Protein AF-A0A3C1F7D6-F1 (afdb_monomer_lite)

pLDDT: mean 86.03, std 11.0, range [37.41, 97.75]

Foldseek 3Di:
DADFPVRVLVVLVVLCVQCVLLLVLLVVLVCLLVLNDDDPPVQVVDPLFDFDFDNLSNVLLVLQLVLPLPDDDADFDQLVVCCVVVVHDDSPDPVSVVVRVVVSVVVVLLVVLQVVVPDSPSSVQSSLCQRRQKKKKFKAQLVLQCVLLDDDPPVVSCVVPVSHRIHMDTARPSQKGWDADPVGTFKIKGKDKDFLLVCCNRRPVLSVVSVVQLVPDPDNVVSRRFIKIKIWMAGQRQGTWIWIAGDDDSPDDDDIRTSGGRDQSDDDPNDRDRDTSMDMDGDAAPPDPRSNRRHDHLCNVCVVVVLSVVLRVLVSCQVSVVVVLVVDDQWDKDDPDPPPFDFDPPDPVRDGDDDPPIDIDGDDRDDDDVVSVVVSVVSSVVSNVSSVSCCSSVQDDDPPDDRPPDD

Sequence (407 aa):
MSRTQKQLQEHAASMIARDKGQKSAMGAYQRMVRLQYSLPAPLSIFDWIRKVVTTVPYDEVRAVVRALSNLKGGISVHPLTVLKDIGGDDPDEKRAKTRANEWETTLEWCLRRIEKRGISIVEDMIQSAAVYDVVLAQVIHMPTQLKAAGSFGKEREVAFVRIGDWAVRLADPNQVYWTLSDYGLEEVLHVRMRTAGEVVRIWGDAASAASKKIAEAKSKAEAEKQPYVEFEYVSHEDGKSIWLQEGTSPEQISKPIVVLKPQPWLMFEGKQVPFLPWAIAQGGTRSDPDPEFQLRPILFPMYRAEQFATANIMGTIMVSQALAKMAEPGGVITSPDADSVTIDYTDPSQLMRLHPGEVYQQLVKQGLEPRFREAFDRLEAAMQRTSGVDVLASGRPLSGEQPFAGY

Radius of gyration: 30.13 Å; chains: 1; bounding box: 83×63×79 Å

Secondary structure (DSSP, 8-state):
-PPPHHHHHHHHHHHHHHTHHHHHHHHHHHHHHTT-----HHHHT-TT-------HHHHHHHHHHHHHTT--PPP---GGGGHHHHT-S-TTSHHHHHHHHHHHHHHHHHHHHHHTTS--HHHHHHHHHHHHSEEEEEEEEHHHHHHHH----HHHHHHHHTT-SEEEEEEPGGGEEEEE-SSSEEEEEEEEEEEHHHHHHHHGGGGHHHHHHHHHSS-HHHHHT-EEEEEEEEETTTEEEEEEEESSSTT-----EEEEEEE-S-EETTEE-SS-SEEEEE-S-SS-SSHHHH---TTHHHHHTTHHHHHHHHHHHHHHHHHHHHHS-SEEEE-SSTTS----SSSTT----PPTT-EEEE---PPPPHHHHHHHHHHHHHHHHHH-HHHHHH-PPPTTS------

Structure (mmCIF, N/CA/C/O backbone):
data_AF-A0A3C1F7D6-F1
#
_entry.id   AF-A0A3C1F7D6-F1
#
loop_
_atom_site.group_PDB
_atom_site.id
_atom_site.type_symbol
_atom_site.label_atom_id
_atom_site.label_alt_id
_atom_site.label_comp_id
_atom_site.label_asym_id
_atom_site.label_entity_id
_atom_site.label_seq_id
_atom_site.pdbx_PDB_ins_code
_atom_site.Cartn_x
_atom_site.Cartn_y
_atom_site.Cartn_z
_atom_site.occupancy
_atom_site.B_iso_or_equiv
_atom_site.auth_seq_id
_atom_site.auth_comp_id
_atom_site.auth_asym_id
_atom_site.auth_atom_id
_atom_site.pdbx_PDB_model_num
ATOM 1 N N . MET A 1 1 ? -28.906 -7.631 11.921 1.00 59.69 1 MET A N 1
ATOM 2 C CA . MET A 1 1 ? -28.439 -8.810 12.693 1.00 59.69 1 MET A CA 1
ATOM 3 C C . MET A 1 1 ? -26.972 -8.983 12.368 1.00 59.69 1 MET A C 1
ATOM 5 O O . MET A 1 1 ? -26.662 -8.913 11.190 1.00 59.69 1 MET A O 1
ATOM 9 N N . SER A 1 2 ? -26.095 -9.180 13.355 1.00 82.19 2 SER A N 1
ATOM 10 C CA . SER A 1 2 ? -24.673 -9.390 13.049 1.00 82.19 2 SER A CA 1
ATOM 11 C C . SER A 1 2 ? -24.459 -10.728 12.332 1.00 82.19 2 SER A C 1
ATOM 13 O O . SER A 1 2 ? -25.075 -11.738 12.692 1.00 82.19 2 SER A O 1
ATOM 15 N N . ARG A 1 3 ? -23.609 -10.719 11.302 1.00 90.00 3 ARG A N 1
ATOM 16 C CA . ARG A 1 3 ? -23.184 -11.889 10.534 1.00 90.00 3 ARG A CA 1
ATOM 17 C C . ARG A 1 3 ? -22.435 -12.870 11.433 1.00 90.00 3 ARG A C 1
ATOM 19 O O . ARG A 1 3 ? -21.595 -12.515 12.258 1.00 90.00 3 ARG A O 1
ATOM 26 N N . THR A 1 4 ? -22.703 -14.155 11.232 1.00 91.50 4 THR A N 1
ATOM 27 C CA . THR A 1 4 ? -21.903 -15.227 11.833 1.00 91.50 4 THR A CA 1
ATOM 28 C C . THR A 1 4 ? -20.490 -15.236 11.244 1.00 91.50 4 THR A C 1
ATOM 30 O O . THR A 1 4 ? -20.264 -14.784 10.123 1.00 91.50 4 THR A O 1
ATOM 33 N N . GLN A 1 5 ? -19.528 -15.834 11.954 1.00 88.88 5 GLN A N 1
ATOM 34 C CA . GLN A 1 5 ? -18.146 -15.945 11.468 1.00 88.88 5 GLN A CA 1
ATOM 35 C C . GLN A 1 5 ? -18.048 -16.599 10.080 1.00 88.88 5 GLN A C 1
ATOM 37 O O . GLN A 1 5 ? -17.218 -16.200 9.270 1.00 88.88 5 GLN A O 1
ATOM 42 N N . LYS A 1 6 ? -18.896 -17.599 9.806 1.00 90.81 6 LYS A N 1
ATOM 43 C CA . LYS A 1 6 ? -18.935 -18.280 8.509 1.00 90.81 6 LYS A CA 1
ATOM 44 C C . LYS A 1 6 ? -19.409 -17.333 7.402 1.00 90.81 6 LYS A C 1
ATOM 46 O O . LYS A 1 6 ? -18.756 -17.238 6.372 1.00 90.81 6 LYS A O 1
ATOM 51 N N . GLN A 1 7 ? -20.480 -16.580 7.654 1.00 93.50 7 GLN A N 1
ATOM 52 C CA . GLN A 1 7 ? -20.984 -15.572 6.714 1.00 93.50 7 GLN A CA 1
ATOM 53 C C . GLN A 1 7 ? -19.955 -14.464 6.458 1.00 93.50 7 GLN A C 1
ATOM 55 O O . GLN A 1 7 ? -19.812 -14.017 5.327 1.00 93.50 7 GLN A O 1
ATOM 60 N N . LEU A 1 8 ? -19.197 -14.047 7.479 1.00 93.25 8 LEU A N 1
ATOM 61 C CA . LEU A 1 8 ? -18.110 -13.079 7.305 1.00 93.25 8 LEU A CA 1
ATOM 62 C C . LEU A 1 8 ? -16.976 -13.614 6.429 1.00 93.25 8 LEU A C 1
ATOM 64 O O . LEU A 1 8 ? -16.413 -12.867 5.639 1.00 93.25 8 LEU A O 1
ATOM 68 N N . GLN A 1 9 ? -16.646 -14.900 6.543 1.00 92.00 9 GLN A N 1
ATOM 69 C CA . GLN A 1 9 ? -15.625 -15.532 5.704 1.00 92.00 9 GLN A CA 1
ATOM 70 C C . GLN A 1 9 ? -16.079 -15.654 4.247 1.00 92.00 9 GLN A C 1
ATOM 72 O O . GLN A 1 9 ? -15.301 -15.366 3.342 1.00 92.00 9 GLN A O 1
ATOM 77 N N . GLU A 1 10 ? -17.337 -16.033 4.021 1.00 93.56 10 GLU A N 1
ATOM 78 C CA . GLU A 1 10 ? -17.944 -16.066 2.684 1.00 93.56 10 GLU A CA 1
ATOM 79 C C . GLU A 1 10 ? -17.982 -14.661 2.063 1.00 93.56 10 GLU A C 1
ATOM 81 O O . GLU A 1 10 ? -17.600 -14.476 0.907 1.00 93.56 10 GLU A O 1
ATOM 86 N N . HIS A 1 11 ? -18.347 -13.650 2.857 1.00 95.12 11 HIS A N 1
ATOM 87 C CA . HIS A 1 11 ? -18.332 -12.252 2.430 1.00 95.12 11 HIS A CA 1
ATOM 88 C C . HIS A 1 11 ? -16.919 -11.767 2.096 1.00 95.12 11 HIS A C 1
ATOM 90 O O . HIS A 1 11 ? -16.703 -11.186 1.035 1.00 95.12 11 HIS A O 1
ATOM 96 N N . ALA A 1 12 ? -15.934 -12.073 2.941 1.00 94.56 12 ALA A N 1
ATOM 97 C CA . ALA A 1 12 ? -14.538 -11.728 2.698 1.00 94.56 12 ALA A CA 1
ATOM 98 C C . ALA A 1 12 ? -14.009 -12.342 1.391 1.00 94.56 12 ALA A C 1
ATOM 100 O O . ALA A 1 12 ? -13.346 -11.658 0.614 1.00 94.56 12 ALA A O 1
ATOM 101 N N . ALA A 1 13 ? -14.354 -13.601 1.103 1.00 93.81 13 ALA A N 1
ATOM 102 C CA . ALA A 1 13 ? -14.016 -14.237 -0.168 1.00 93.81 13 ALA A CA 1
ATOM 103 C C . ALA A 1 13 ? -14.659 -13.514 -1.366 1.00 93.81 13 ALA A C 1
ATOM 105 O O . ALA A 1 13 ? -14.015 -13.351 -2.403 1.00 93.81 13 ALA A O 1
ATOM 106 N N . SER A 1 14 ? -15.897 -13.027 -1.218 1.00 94.62 14 SER A N 1
ATOM 107 C CA . SER A 1 14 ? -16.570 -12.246 -2.264 1.00 94.62 14 SER A CA 1
ATOM 108 C C . SER A 1 14 ? -15.891 -10.895 -2.528 1.00 94.62 14 SER A C 1
ATOM 110 O O . SER A 1 14 ? -15.709 -10.531 -3.689 1.00 94.62 14 SER A O 1
ATOM 112 N N . MET A 1 15 ? -15.428 -10.198 -1.479 1.00 94.94 15 MET A N 1
ATOM 113 C CA . MET A 1 15 ? -14.667 -8.947 -1.613 1.00 94.94 15 MET A CA 1
ATOM 114 C C . MET A 1 15 ? -13.356 -9.177 -2.379 1.00 94.94 15 MET A C 1
ATOM 116 O O . MET A 1 15 ? -13.013 -8.407 -3.273 1.00 94.94 15 MET A O 1
ATOM 120 N N . ILE A 1 16 ? -12.654 -10.275 -2.077 1.00 94.50 16 ILE A N 1
ATOM 121 C CA . ILE A 1 16 ? -11.402 -10.645 -2.753 1.00 94.50 16 ILE A CA 1
ATOM 122 C C . ILE A 1 16 ? -11.642 -10.967 -4.229 1.00 94.50 16 ILE A C 1
ATOM 124 O O . ILE A 1 16 ? -10.901 -10.504 -5.097 1.00 94.50 16 ILE A O 1
ATOM 128 N N . ALA A 1 17 ? -12.691 -11.736 -4.527 1.00 93.56 17 ALA A N 1
ATOM 129 C CA . ALA A 1 17 ? -13.038 -12.094 -5.896 1.00 93.56 17 ALA A CA 1
ATOM 130 C C . ALA A 1 17 ? -13.414 -10.865 -6.740 1.00 93.56 17 ALA A C 1
ATOM 132 O O . ALA A 1 17 ? -12.974 -10.762 -7.886 1.00 93.56 17 ALA A O 1
ATOM 133 N N . ARG A 1 18 ? -14.181 -9.928 -6.165 1.00 92.56 18 ARG A N 1
ATOM 134 C CA . ARG A 1 18 ? -14.611 -8.682 -6.817 1.00 92.56 18 ARG A CA 1
ATOM 135 C C . ARG A 1 18 ? -13.423 -7.818 -7.249 1.00 92.56 18 ARG A C 1
ATOM 137 O O . ARG A 1 18 ? -13.395 -7.349 -8.382 1.00 92.56 18 ARG A O 1
ATOM 144 N N . ASP A 1 19 ? -12.423 -7.654 -6.384 1.00 92.75 19 ASP A N 1
ATOM 145 C CA . ASP A 1 19 ? -11.336 -6.688 -6.613 1.00 92.75 19 ASP A CA 1
ATOM 146 C C . ASP A 1 19 ? -10.113 -7.299 -7.321 1.00 92.75 19 ASP A C 1
ATOM 148 O O . ASP A 1 19 ? -9.085 -6.641 -7.480 1.00 92.75 19 ASP A O 1
ATOM 152 N N . LYS A 1 20 ? -10.195 -8.554 -7.783 1.00 91.88 20 LYS A N 1
ATOM 153 C CA . LYS A 1 20 ? -9.059 -9.293 -8.362 1.00 91.88 20 LYS A CA 1
ATOM 154 C C . LYS A 1 20 ? -8.345 -8.540 -9.494 1.00 91.88 20 LYS A C 1
ATOM 156 O O . LYS A 1 20 ? -7.114 -8.510 -9.525 1.00 91.88 20 LYS A O 1
ATOM 161 N N . GLY A 1 21 ? -9.096 -7.930 -10.415 1.00 91.31 21 GLY A N 1
ATOM 162 C CA . GLY A 1 21 ? -8.528 -7.151 -11.526 1.00 91.31 21 GLY A CA 1
ATOM 163 C C . GLY A 1 21 ? -7.764 -5.920 -11.036 1.00 91.31 21 GLY A C 1
ATOM 164 O O . GLY A 1 21 ? -6.607 -5.707 -11.399 1.00 91.31 21 GLY A O 1
ATOM 165 N N . GLN A 1 22 ? -8.370 -5.178 -10.108 1.00 92.19 22 GLN A N 1
ATOM 166 C CA . GLN A 1 22 ? -7.760 -4.011 -9.476 1.00 92.19 22 GLN A CA 1
ATOM 167 C C . GLN A 1 22 ? -6.476 -4.385 -8.713 1.00 92.19 22 GLN A C 1
ATOM 169 O O . GLN A 1 22 ? -5.452 -3.721 -8.875 1.00 92.19 22 GLN A O 1
ATOM 174 N N . LYS A 1 23 ? -6.477 -5.485 -7.941 1.00 93.69 23 LYS A N 1
ATOM 175 C CA . LYS A 1 23 ? -5.276 -5.981 -7.236 1.00 93.69 23 LYS A CA 1
ATOM 176 C C . LYS A 1 23 ? -4.171 -6.423 -8.189 1.00 93.69 23 LYS A C 1
ATOM 178 O O . LYS A 1 23 ? -2.996 -6.166 -7.934 1.00 93.69 23 LYS A O 1
ATOM 183 N N . SER A 1 24 ? -4.527 -7.027 -9.322 1.00 92.88 24 SER A N 1
ATOM 184 C CA . SER A 1 24 ? -3.557 -7.372 -10.365 1.00 92.88 24 SER A CA 1
ATOM 185 C C . SER A 1 24 ? -2.840 -6.128 -10.909 1.00 92.88 24 SER A C 1
ATOM 187 O O . SER A 1 24 ? -1.606 -6.113 -10.982 1.00 92.88 24 SER A O 1
ATOM 189 N N . ALA A 1 25 ? -3.593 -5.064 -11.214 1.00 93.19 25 ALA A N 1
ATOM 190 C CA . ALA A 1 25 ? -3.037 -3.789 -11.669 1.00 93.19 25 ALA A CA 1
ATOM 191 C C . ALA A 1 25 ? -2.160 -3.124 -10.590 1.00 93.19 25 ALA A C 1
ATOM 193 O O . ALA A 1 25 ? -1.017 -2.761 -10.866 1.00 93.19 25 ALA A O 1
ATOM 194 N N . MET A 1 26 ? -2.624 -3.065 -9.335 1.00 95.19 26 MET A N 1
ATOM 195 C CA . MET A 1 26 ? -1.828 -2.560 -8.202 1.00 95.19 26 MET A CA 1
ATOM 196 C C . MET A 1 26 ? -0.510 -3.323 -8.030 1.00 95.19 26 MET A C 1
ATOM 198 O O . MET A 1 26 ? 0.547 -2.719 -7.833 1.00 95.19 26 MET A O 1
ATOM 202 N N . GLY A 1 27 ? -0.547 -4.651 -8.155 1.00 95.06 27 GLY A N 1
ATOM 203 C CA . GLY A 1 27 ? 0.649 -5.485 -8.137 1.00 95.06 27 GLY A CA 1
ATOM 204 C C . GLY A 1 27 ? 1.607 -5.178 -9.292 1.00 95.06 27 GLY A C 1
ATOM 205 O O . GLY A 1 27 ? 2.823 -5.258 -9.114 1.00 95.06 27 GLY A O 1
ATOM 206 N N . ALA A 1 28 ? 1.098 -4.801 -10.468 1.00 94.69 28 ALA A N 1
ATOM 207 C CA . ALA A 1 28 ? 1.930 -4.355 -11.583 1.00 94.69 28 ALA A CA 1
ATOM 208 C C . ALA A 1 28 ? 2.608 -3.009 -11.289 1.00 94.69 28 ALA A C 1
ATOM 210 O O . ALA A 1 28 ? 3.821 -2.906 -11.478 1.00 94.69 28 ALA A O 1
ATOM 211 N N . TYR A 1 29 ? 1.880 -2.029 -10.744 1.00 95.56 29 TYR A N 1
ATOM 212 C CA . TYR A 1 29 ? 2.453 -0.742 -10.327 1.00 95.56 29 TYR A CA 1
ATOM 213 C C . TYR A 1 29 ? 3.565 -0.931 -9.290 1.00 95.56 29 TYR A C 1
ATOM 215 O O . TYR A 1 29 ? 4.661 -0.395 -9.450 1.00 95.56 29 TYR A O 1
ATOM 223 N N . GLN A 1 30 ? 3.342 -1.784 -8.281 1.00 95.88 30 GLN A N 1
ATOM 224 C CA . GLN A 1 30 ? 4.371 -2.137 -7.294 1.00 95.88 30 GLN A CA 1
ATOM 225 C C . GLN A 1 30 ? 5.639 -2.688 -7.940 1.00 95.88 30 GLN A C 1
ATOM 227 O O . GLN A 1 30 ? 6.744 -2.303 -7.554 1.00 95.88 30 GLN A O 1
ATOM 232 N N . ARG A 1 31 ? 5.496 -3.599 -8.910 1.00 95.81 31 ARG A N 1
ATOM 233 C CA . ARG A 1 31 ? 6.646 -4.182 -9.607 1.00 95.81 31 ARG A CA 1
ATOM 234 C C . ARG A 1 31 ? 7.433 -3.125 -10.376 1.00 95.81 31 ARG A C 1
ATOM 236 O O . ARG A 1 31 ? 8.658 -3.140 -10.306 1.00 95.81 31 ARG A O 1
ATOM 243 N N . MET A 1 32 ? 6.749 -2.198 -11.050 1.00 95.75 32 MET A N 1
ATOM 244 C CA . MET A 1 32 ? 7.392 -1.096 -11.776 1.00 95.75 32 MET A CA 1
ATOM 245 C C . MET A 1 32 ? 8.214 -0.207 -10.839 1.00 95.75 32 MET A C 1
ATOM 247 O O . MET A 1 32 ? 9.395 0.012 -11.086 1.00 95.75 32 MET A O 1
ATOM 251 N N . VAL A 1 33 ? 7.628 0.228 -9.720 1.00 95.69 33 VAL A N 1
ATOM 252 C CA . VAL A 1 33 ? 8.309 1.092 -8.738 1.00 95.69 33 VAL A CA 1
ATOM 253 C C . VAL A 1 33 ? 9.463 0.370 -8.048 1.00 95.69 33 VAL A C 1
ATOM 255 O O . VAL A 1 33 ? 10.492 0.968 -7.765 1.00 95.69 33 VAL A O 1
ATOM 258 N N . ARG A 1 34 ? 9.338 -0.934 -7.794 1.00 96.44 34 ARG A N 1
ATOM 259 C CA . ARG A 1 34 ? 10.411 -1.735 -7.183 1.00 96.44 34 ARG A CA 1
ATOM 260 C C . ARG A 1 34 ? 11.476 -2.194 -8.183 1.00 96.44 34 ARG A C 1
ATOM 262 O O . ARG A 1 34 ? 12.344 -2.976 -7.801 1.00 96.44 34 ARG A O 1
ATOM 269 N N . LEU A 1 35 ? 11.397 -1.764 -9.447 1.00 95.75 35 LEU A N 1
ATOM 270 C CA . LEU A 1 35 ? 12.294 -2.187 -10.530 1.00 95.75 35 LEU A CA 1
ATOM 271 C C . LEU A 1 35 ? 12.331 -3.721 -10.700 1.00 95.75 35 LEU A C 1
ATOM 273 O O . LEU A 1 35 ? 13.329 -4.324 -11.104 1.00 95.75 35 LEU A O 1
ATOM 277 N N . GLN A 1 36 ? 11.214 -4.377 -10.382 1.00 95.00 36 GLN A N 1
ATOM 278 C CA . GLN A 1 36 ? 11.052 -5.821 -10.454 1.00 95.00 36 GLN A CA 1
ATOM 279 C C . GLN A 1 36 ? 10.551 -6.208 -11.839 1.00 95.00 36 GLN A C 1
ATOM 281 O O . GLN A 1 36 ? 9.354 -6.280 -12.108 1.00 95.00 36 GLN A O 1
ATOM 286 N N . TYR A 1 37 ? 11.499 -6.485 -12.723 1.00 93.31 37 TYR A N 1
ATOM 287 C CA . TYR A 1 37 ? 11.231 -7.003 -14.056 1.00 93.31 37 TYR A CA 1
ATOM 288 C C . TYR A 1 37 ? 11.816 -8.408 -14.214 1.00 93.31 37 TYR A C 1
ATOM 290 O O . TYR A 1 37 ? 12.870 -8.698 -13.654 1.00 93.31 37 TYR A O 1
ATOM 298 N N . SER A 1 38 ? 11.181 -9.281 -14.985 1.00 91.94 38 SER A N 1
ATOM 299 C CA . SER A 1 38 ? 11.739 -10.577 -15.385 1.00 91.94 38 SER A CA 1
ATOM 300 C C . SER A 1 38 ? 11.815 -10.630 -16.901 1.00 91.94 38 SER A C 1
ATOM 302 O O . SER A 1 38 ? 10.857 -10.248 -17.568 1.00 91.94 38 SER A O 1
ATOM 304 N N . LEU A 1 39 ? 12.941 -11.103 -17.442 1.00 90.06 39 LEU A N 1
ATOM 305 C CA . LEU A 1 39 ? 13.064 -11.267 -18.886 1.00 90.06 39 LEU A CA 1
ATOM 306 C C . LEU A 1 39 ? 12.034 -12.294 -19.375 1.00 90.06 39 LEU A C 1
ATOM 308 O O . LEU A 1 39 ? 11.844 -13.317 -18.713 1.00 90.06 39 LEU A O 1
ATOM 312 N N . PRO A 1 40 ? 11.377 -12.044 -20.517 1.00 91.00 40 PRO A N 1
ATOM 313 C CA . PRO A 1 40 ? 10.460 -13.006 -21.100 1.00 91.00 40 PRO A CA 1
ATOM 314 C C . PRO A 1 40 ? 11.234 -14.250 -21.548 1.00 91.00 40 PRO A C 1
ATOM 316 O O . PRO A 1 40 ? 12.387 -14.150 -21.979 1.00 91.00 40 PRO A O 1
ATOM 319 N N . ALA A 1 41 ? 10.578 -15.412 -21.479 1.00 88.62 41 ALA A N 1
ATOM 320 C CA . ALA A 1 41 ? 11.198 -16.716 -21.724 1.00 88.62 41 ALA A CA 1
ATOM 321 C C . ALA A 1 41 ? 12.045 -16.797 -23.015 1.00 88.62 41 ALA A C 1
ATOM 323 O O . ALA A 1 41 ? 13.147 -17.337 -22.947 1.00 88.62 41 ALA A O 1
ATOM 324 N N . PRO A 1 42 ? 11.631 -16.219 -24.164 1.00 88.75 42 PRO A N 1
ATOM 325 C CA . PRO A 1 42 ? 12.446 -16.255 -25.379 1.00 88.75 42 PRO A CA 1
ATOM 326 C C . PRO A 1 42 ? 13.816 -15.577 -25.242 1.00 88.75 42 PRO A C 1
ATOM 328 O O . PRO A 1 42 ? 14.759 -15.989 -25.902 1.00 88.75 42 PRO A O 1
ATOM 331 N N . LEU A 1 43 ? 13.945 -14.550 -24.394 1.00 84.44 43 LEU A N 1
ATOM 332 C CA . LEU A 1 43 ? 15.206 -13.828 -24.186 1.00 84.44 43 LEU A CA 1
ATOM 333 C C . LEU A 1 43 ? 16.030 -14.409 -23.034 1.00 84.44 43 LEU A C 1
ATOM 335 O O . LEU A 1 43 ? 17.249 -14.295 -23.036 1.00 84.44 43 LEU A O 1
ATOM 339 N N . SER A 1 44 ? 15.399 -15.045 -22.048 1.00 87.12 44 SER A N 1
ATOM 340 C CA . SER A 1 44 ? 16.121 -15.593 -20.894 1.00 87.12 44 SER A CA 1
ATOM 341 C C . SER A 1 44 ? 16.937 -16.851 -21.207 1.00 87.12 44 SER A C 1
ATOM 343 O O . SER A 1 44 ? 17.730 -17.263 -20.372 1.00 87.12 44 SER A O 1
ATOM 345 N N . ILE A 1 45 ? 16.724 -17.480 -22.369 1.00 87.94 45 ILE A N 1
ATOM 346 C CA . ILE A 1 45 ? 17.425 -18.709 -22.786 1.00 87.94 45 ILE A CA 1
ATOM 347 C C . ILE A 1 45 ? 18.877 -18.423 -23.199 1.00 87.94 45 ILE A C 1
ATOM 349 O O . ILE A 1 45 ? 19.716 -19.318 -23.183 1.00 87.94 45 ILE A O 1
ATOM 353 N N . PHE A 1 46 ? 19.185 -17.188 -23.590 1.00 84.25 46 PHE A N 1
ATOM 354 C CA . PHE A 1 46 ? 20.495 -16.838 -24.121 1.00 84.25 46 PHE A CA 1
ATOM 355 C C . PHE A 1 46 ? 21.420 -16.306 -23.019 1.00 84.25 46 PHE A C 1
ATOM 357 O O . PHE A 1 46 ? 21.197 -15.220 -22.486 1.00 84.25 46 PHE A O 1
ATOM 364 N N . ASP A 1 47 ? 22.515 -17.018 -22.743 1.00 84.19 47 ASP A N 1
ATOM 365 C CA . ASP A 1 47 ? 23.474 -16.674 -21.674 1.00 84.19 47 ASP A CA 1
ATOM 366 C C . ASP A 1 47 ? 24.165 -15.310 -21.854 1.00 84.19 47 ASP A C 1
ATOM 368 O O . ASP A 1 47 ? 24.606 -14.671 -20.890 1.00 84.19 47 ASP A O 1
ATOM 372 N N . TRP A 1 48 ? 24.277 -14.850 -23.102 1.00 81.69 48 TRP A N 1
ATOM 373 C CA . TRP A 1 48 ? 24.908 -13.576 -23.445 1.00 81.69 48 TRP A CA 1
ATOM 374 C C . TRP A 1 48 ? 23.967 -12.375 -23.285 1.00 81.69 48 TRP A C 1
ATOM 376 O O . TRP A 1 48 ? 24.434 -11.233 -23.307 1.00 81.69 48 TRP A O 1
ATOM 386 N N . ILE A 1 49 ? 22.663 -12.601 -23.091 1.00 88.00 49 ILE A N 1
ATOM 387 C CA . ILE A 1 49 ? 21.696 -11.519 -22.916 1.00 88.00 49 ILE A CA 1
ATOM 388 C C . ILE A 1 49 ? 21.843 -10.904 -21.523 1.00 88.00 49 ILE A C 1
ATOM 390 O O . ILE A 1 49 ? 21.838 -11.578 -20.491 1.00 88.00 49 ILE A O 1
ATOM 394 N N . ARG A 1 50 ? 21.971 -9.576 -21.488 1.00 88.69 50 ARG A N 1
ATOM 395 C CA . ARG A 1 50 ? 22.081 -8.780 -20.266 1.00 88.69 50 ARG A CA 1
ATOM 396 C C . ARG A 1 50 ? 20.795 -8.009 -20.028 1.00 88.69 50 ARG A C 1
ATOM 398 O O . ARG A 1 50 ? 20.433 -7.119 -20.791 1.00 88.69 50 ARG A O 1
ATOM 405 N N . LYS A 1 51 ? 20.119 -8.354 -18.933 1.00 93.06 51 LYS A N 1
ATOM 406 C CA . LYS A 1 51 ? 18.895 -7.696 -18.479 1.00 93.06 51 LYS A CA 1
ATOM 407 C C . LYS A 1 51 ? 19.154 -6.226 -18.154 1.00 93.06 51 LYS A C 1
ATOM 409 O O . LYS A 1 51 ? 20.004 -5.919 -17.321 1.00 93.06 51 LYS A O 1
ATOM 414 N N . VAL A 1 52 ? 18.336 -5.354 -18.728 1.00 92.81 52 VAL A N 1
ATOM 415 C CA . VAL A 1 52 ? 18.246 -3.932 -18.384 1.00 92.81 52 VAL A CA 1
ATOM 416 C C . VAL A 1 52 ? 16.855 -3.650 -17.826 1.00 92.81 52 VAL A C 1
ATOM 418 O O . VAL A 1 52 ? 15.868 -4.236 -18.275 1.00 92.81 52 VAL A O 1
ATOM 421 N N . VAL A 1 53 ? 16.784 -2.780 -16.821 1.00 95.12 53 VAL A N 1
ATOM 422 C CA . VAL A 1 53 ? 15.524 -2.311 -16.237 1.00 95.12 53 VAL A CA 1
ATOM 423 C C . VAL A 1 53 ? 15.537 -0.787 -16.256 1.00 95.12 53 VAL A C 1
ATOM 425 O O . VAL A 1 53 ? 16.443 -0.192 -15.676 1.00 95.12 53 VAL A O 1
ATOM 428 N N . THR A 1 54 ? 14.568 -0.169 -16.929 1.00 94.56 54 THR A N 1
ATOM 429 C CA . THR A 1 54 ? 14.391 1.289 -16.910 1.00 94.56 54 THR A CA 1
ATOM 430 C C . THR A 1 54 ? 13.957 1.746 -15.518 1.00 94.56 54 THR A C 1
ATOM 432 O O . THR A 1 54 ? 13.179 1.064 -14.844 1.00 94.56 54 THR A O 1
ATOM 435 N N . THR A 1 55 ? 14.461 2.898 -15.077 1.00 95.19 55 THR A N 1
ATOM 436 C CA . THR A 1 55 ? 14.144 3.472 -13.761 1.00 95.19 55 THR A CA 1
ATOM 437 C C . THR A 1 55 ? 12.994 4.468 -13.801 1.00 95.19 55 THR A C 1
ATOM 439 O O . THR A 1 55 ? 12.527 4.867 -12.737 1.00 95.19 55 THR A O 1
ATOM 442 N N . VAL A 1 56 ? 12.481 4.807 -14.993 1.00 93.75 56 VAL A N 1
ATOM 443 C CA . VAL A 1 56 ? 11.479 5.868 -15.179 1.00 93.75 56 VAL A CA 1
ATOM 444 C C . VAL A 1 56 ? 10.307 5.750 -14.190 1.00 93.75 56 VAL A C 1
ATOM 446 O O . VAL A 1 56 ? 10.114 6.689 -13.429 1.00 93.75 56 VAL A O 1
ATOM 449 N N . PRO A 1 57 ? 9.584 4.617 -14.046 1.00 94.44 57 PRO A N 1
ATOM 450 C CA . PRO A 1 57 ? 8.458 4.547 -13.104 1.00 94.44 57 PRO A CA 1
ATOM 451 C C . PRO A 1 57 ? 8.827 4.831 -11.640 1.00 94.44 57 PRO A C 1
ATOM 453 O O . PRO A 1 57 ? 8.026 5.390 -10.893 1.00 94.44 57 PRO A O 1
ATOM 456 N N . TYR A 1 58 ? 10.028 4.429 -11.217 1.00 94.88 58 TYR A N 1
ATOM 457 C CA . TYR A 1 58 ? 10.528 4.702 -9.871 1.00 94.88 58 TYR A CA 1
ATOM 458 C C . TYR A 1 58 ? 10.850 6.187 -9.693 1.00 94.88 58 TYR A C 1
ATOM 460 O O . TYR A 1 58 ? 10.461 6.782 -8.687 1.00 94.88 58 TYR A O 1
ATOM 468 N N . ASP A 1 59 ? 11.527 6.787 -10.673 1.00 93.25 59 ASP A N 1
ATOM 469 C CA . ASP A 1 59 ? 11.930 8.191 -10.627 1.00 93.25 59 ASP A CA 1
ATOM 470 C C . ASP A 1 59 ? 10.715 9.129 -10.635 1.00 93.25 59 ASP A C 1
ATOM 472 O O . ASP A 1 59 ? 10.686 10.088 -9.865 1.00 93.25 59 ASP A O 1
ATOM 476 N N . GLU A 1 60 ? 9.675 8.799 -11.403 1.00 92.00 60 GLU A N 1
ATOM 477 C CA . GLU A 1 60 ? 8.403 9.531 -11.456 1.00 92.00 60 GLU A CA 1
ATOM 478 C C . GLU A 1 60 ? 7.701 9.548 -10.090 1.00 92.00 60 GLU A C 1
ATOM 480 O O . GLU A 1 60 ? 7.388 10.610 -9.549 1.00 92.00 60 GLU A O 1
ATOM 485 N N . VAL A 1 61 ? 7.521 8.379 -9.465 1.00 93.81 61 VAL A N 1
ATOM 486 C CA . VAL A 1 61 ? 6.912 8.287 -8.126 1.00 93.81 61 VAL A CA 1
ATOM 487 C C . VAL A 1 61 ? 7.764 9.019 -7.089 1.00 93.81 61 VAL A C 1
ATOM 489 O O . VAL A 1 61 ? 7.238 9.760 -6.257 1.00 93.81 61 VAL A O 1
ATOM 492 N N . ARG A 1 62 ? 9.090 8.866 -7.148 1.00 92.69 62 ARG A N 1
ATOM 493 C CA . ARG A 1 62 ? 10.011 9.543 -6.230 1.00 92.69 62 ARG A CA 1
ATOM 494 C C . ARG A 1 62 ? 9.972 11.064 -6.390 1.00 92.69 62 ARG A C 1
ATOM 496 O O . ARG A 1 62 ? 10.065 11.778 -5.392 1.00 92.69 62 ARG A O 1
ATOM 503 N N . ALA A 1 63 ? 9.850 11.567 -7.615 1.00 90.69 63 ALA A N 1
ATOM 504 C CA . ALA A 1 63 ? 9.753 12.993 -7.891 1.00 90.69 63 ALA A CA 1
ATOM 505 C C . ALA A 1 63 ? 8.458 13.592 -7.320 1.00 90.69 63 ALA A C 1
ATOM 507 O O . ALA A 1 63 ? 8.518 14.647 -6.688 1.00 90.69 63 ALA A O 1
ATOM 508 N N . VAL A 1 64 ? 7.328 12.884 -7.425 1.00 91.00 64 VAL A N 1
ATOM 509 C CA . VAL A 1 64 ? 6.049 13.280 -6.800 1.00 91.00 64 VAL A CA 1
ATOM 510 C C . VAL A 1 64 ? 6.175 13.345 -5.283 1.00 91.00 64 VAL A C 1
ATOM 512 O O . VAL A 1 64 ? 5.816 14.352 -4.674 1.00 91.00 64 VAL A O 1
ATOM 515 N N . VAL A 1 65 ? 6.734 12.295 -4.674 1.00 91.50 65 VAL A N 1
ATOM 516 C CA . VAL A 1 65 ? 6.960 12.248 -3.226 1.00 91.50 65 VAL A CA 1
ATOM 517 C C . VAL A 1 65 ? 7.825 13.426 -2.789 1.00 91.50 65 VAL A C 1
ATOM 519 O O . VAL A 1 65 ? 7.436 14.161 -1.890 1.00 91.50 65 VAL A O 1
ATOM 522 N N . ARG A 1 66 ? 8.943 13.686 -3.474 1.00 89.12 66 ARG A N 1
ATOM 523 C CA . ARG A 1 66 ? 9.839 14.804 -3.145 1.00 89.12 66 ARG A CA 1
ATOM 524 C C . ARG A 1 66 ? 9.178 16.176 -3.304 1.00 89.12 66 ARG A C 1
ATOM 526 O O . ARG A 1 66 ? 9.480 17.077 -2.523 1.00 89.12 66 ARG A O 1
ATOM 533 N N . ALA A 1 67 ? 8.338 16.354 -4.323 1.00 88.56 67 ALA A N 1
ATOM 534 C CA . ALA A 1 67 ? 7.643 17.613 -4.571 1.00 88.56 67 ALA A CA 1
ATOM 535 C C . ALA A 1 67 ? 6.587 17.905 -3.495 1.00 88.56 67 ALA A C 1
ATOM 537 O O . ALA A 1 67 ? 6.462 19.045 -3.053 1.00 88.56 67 ALA A O 1
ATOM 538 N N . LEU A 1 68 ? 5.860 16.879 -3.044 1.00 88.56 68 LEU A N 1
ATOM 539 C CA . LEU A 1 68 ? 4.681 17.056 -2.195 1.00 88.56 68 LEU A CA 1
ATOM 540 C C . LEU A 1 68 ? 4.925 16.745 -0.709 1.00 88.56 68 LEU A C 1
ATOM 542 O O . LEU A 1 68 ? 4.141 17.188 0.125 1.00 88.56 68 LEU A O 1
ATOM 546 N N . 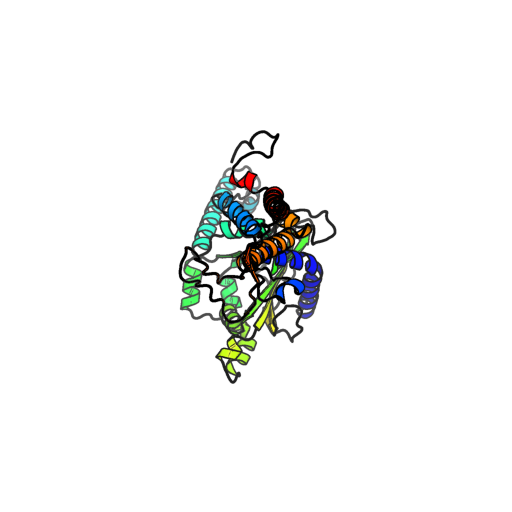SER A 1 69 ? 6.000 16.039 -0.335 1.00 85.12 69 SER A N 1
ATOM 547 C CA . SER A 1 69 ? 6.228 15.588 1.054 1.00 85.12 69 SER A CA 1
ATOM 548 C C . SER A 1 69 ? 6.392 16.721 2.062 1.00 85.12 69 SER A C 1
ATOM 550 O O . SER A 1 69 ? 6.206 16.516 3.258 1.00 85.12 69 SER A O 1
ATOM 552 N N . ASN A 1 70 ? 6.756 17.914 1.592 1.00 82.62 70 ASN A N 1
ATOM 553 C CA . ASN A 1 70 ? 6.922 19.094 2.438 1.00 82.62 70 ASN A CA 1
ATOM 554 C C . ASN A 1 70 ? 5.611 19.860 2.664 1.00 82.62 70 ASN A C 1
ATOM 556 O O . ASN A 1 70 ? 5.589 20.796 3.468 1.00 82.62 70 ASN A O 1
ATOM 560 N N . LEU A 1 71 ? 4.531 19.495 1.965 1.00 81.19 71 LEU A N 1
ATOM 561 C CA . LEU A 1 71 ? 3.234 20.129 2.145 1.00 81.19 71 LEU A CA 1
ATOM 562 C C . LEU A 1 71 ? 2.659 19.730 3.502 1.00 81.19 71 LEU A C 1
ATOM 564 O O . LEU A 1 71 ? 2.469 18.554 3.811 1.00 81.19 71 LEU A O 1
ATOM 568 N N . LYS A 1 72 ? 2.368 20.737 4.324 1.00 73.69 72 LYS A N 1
ATOM 569 C CA . LYS A 1 72 ? 1.675 20.536 5.593 1.00 73.69 72 LYS A CA 1
ATOM 570 C C . LYS A 1 72 ? 0.177 20.574 5.341 1.00 73.69 72 LYS A C 1
ATOM 572 O O . LYS A 1 72 ? -0.358 21.614 4.969 1.00 73.69 72 LYS A O 1
ATOM 577 N N . GLY A 1 73 ? -0.489 19.447 5.562 1.00 76.50 73 GLY A N 1
ATOM 578 C CA . GLY A 1 73 ? -1.946 19.409 5.604 1.00 76.50 73 GLY A CA 1
ATOM 579 C C . GLY A 1 73 ? -2.474 20.214 6.793 1.00 76.50 73 GLY A C 1
ATOM 580 O O . GLY A 1 73 ? -1.914 20.149 7.888 1.00 76.50 73 GLY A O 1
ATOM 581 N N . GLY A 1 74 ? -3.549 20.968 6.578 1.00 84.38 74 GLY A N 1
ATOM 582 C CA . GLY A 1 74 ? -4.321 21.573 7.660 1.00 84.38 74 GLY A CA 1
ATOM 583 C C . GLY A 1 74 ? -5.347 20.582 8.203 1.00 84.38 74 GLY A C 1
ATOM 584 O O . GLY A 1 74 ? -5.991 19.871 7.433 1.00 84.38 74 GLY A O 1
ATOM 585 N N . ILE A 1 75 ? -5.516 20.542 9.523 1.00 89.38 75 ILE A N 1
ATOM 586 C CA . ILE A 1 75 ? -6.676 19.901 10.148 1.00 89.38 75 ILE A CA 1
ATOM 587 C C . ILE A 1 75 ? -7.720 20.990 10.332 1.00 89.38 75 ILE A C 1
ATOM 589 O O . ILE A 1 75 ? -7.408 22.026 10.912 1.00 89.38 75 ILE A O 1
ATOM 593 N N . SER A 1 76 ? -8.940 20.749 9.859 1.00 92.00 76 SER A N 1
ATOM 594 C CA . SER A 1 76 ? -10.071 21.624 10.144 1.00 92.00 76 SER A CA 1
ATOM 595 C C . SER A 1 76 ? -11.227 20.825 10.728 1.00 92.00 76 SER A C 1
ATOM 597 O O . SER A 1 76 ? -11.568 19.749 10.232 1.00 92.00 76 SER A O 1
ATOM 599 N N . VAL A 1 77 ? -11.815 21.348 11.797 1.00 91.44 77 VAL A N 1
ATOM 600 C CA . VAL A 1 77 ? -12.990 20.805 12.470 1.00 91.44 77 VAL A CA 1
ATOM 601 C C . VAL A 1 77 ? -14.134 21.783 12.257 1.00 91.44 77 VAL A C 1
ATOM 603 O O . VAL A 1 77 ? -14.077 22.942 12.659 1.00 91.44 77 VAL A O 1
ATOM 606 N N . HIS A 1 78 ? -15.208 21.316 11.628 1.00 91.62 78 HIS A N 1
ATOM 607 C CA . HIS A 1 78 ? -16.367 22.166 11.391 1.00 91.62 78 HIS A CA 1
ATOM 608 C C . HIS A 1 78 ? -17.068 22.501 12.727 1.00 91.62 78 HIS A C 1
ATOM 610 O O . HIS A 1 78 ? -17.427 21.571 13.447 1.00 91.62 78 HIS A O 1
ATOM 616 N N . PRO A 1 79 ? -17.370 23.773 13.059 1.00 89.88 79 PRO A N 1
ATOM 617 C CA . PRO A 1 79 ? -17.967 24.145 14.353 1.00 89.88 79 PRO A CA 1
ATOM 618 C C . PRO A 1 79 ? -19.276 23.416 14.711 1.00 89.88 79 PRO A C 1
ATOM 620 O O . PRO A 1 79 ? -19.556 23.169 15.881 1.00 89.88 79 PRO A O 1
ATOM 623 N N . LEU A 1 80 ? -20.055 22.991 13.711 1.00 90.44 80 LEU A N 1
ATOM 624 C CA . LEU A 1 80 ? -21.233 22.128 13.910 1.00 90.44 80 LEU A CA 1
ATOM 625 C C . LEU A 1 80 ? -20.932 20.851 14.719 1.00 90.44 80 LEU A C 1
ATOM 627 O O . LEU A 1 80 ? -21.797 20.383 15.455 1.00 90.44 80 LEU A O 1
ATOM 631 N N . THR A 1 81 ? -19.729 20.276 14.611 1.00 86.62 81 THR A N 1
ATOM 632 C CA . THR A 1 81 ? -19.399 19.005 15.279 1.00 86.62 81 THR A CA 1
ATOM 633 C C . THR A 1 81 ? -19.254 19.143 16.791 1.00 86.62 81 THR A C 1
ATOM 635 O O . THR A 1 81 ? -19.328 18.140 17.497 1.00 86.62 81 THR A O 1
ATOM 638 N N . VAL A 1 82 ? -19.049 20.364 17.295 1.00 88.50 82 VAL A N 1
ATOM 639 C CA . VAL A 1 82 ? -18.833 20.640 18.724 1.00 88.50 82 VAL A CA 1
ATOM 640 C C . VAL A 1 82 ? -20.059 21.239 19.415 1.00 88.50 82 VAL A C 1
ATOM 642 O O . VAL A 1 82 ? -20.050 21.390 20.633 1.00 88.50 82 VAL A O 1
ATOM 645 N N . LEU A 1 83 ? -21.139 21.526 18.680 1.00 88.19 83 LEU A N 1
ATOM 646 C CA . LEU A 1 83 ? -22.351 22.160 19.217 1.00 88.19 83 LEU A CA 1
ATOM 647 C C . LEU A 1 83 ? -22.963 21.405 20.397 1.00 88.19 83 LEU A C 1
ATOM 649 O O . LEU A 1 83 ? -23.272 21.993 21.432 1.00 88.19 83 LEU A O 1
ATOM 653 N N . LYS A 1 84 ? -23.056 20.079 20.273 1.00 84.94 84 LYS A N 1
ATOM 654 C CA . LYS A 1 84 ? -23.584 19.222 21.337 1.00 84.94 84 LYS A CA 1
ATOM 655 C C . LYS A 1 84 ? -22.719 19.252 22.602 1.00 84.94 84 LYS A C 1
ATOM 657 O O . LYS A 1 84 ? -23.260 19.146 23.696 1.00 84.94 84 LYS A O 1
ATOM 662 N N . ASP A 1 85 ? -21.401 19.385 22.452 1.00 83.19 85 ASP A N 1
ATOM 663 C CA . ASP A 1 85 ? -20.449 19.441 23.571 1.00 83.19 85 ASP A CA 1
ATOM 664 C C . ASP A 1 85 ? -20.576 20.760 24.347 1.00 83.19 85 ASP A C 1
ATOM 666 O O . ASP A 1 85 ? -20.478 20.781 25.570 1.00 83.19 85 ASP A O 1
ATOM 670 N N . ILE A 1 86 ? -20.857 21.860 23.643 1.00 86.81 86 ILE A N 1
ATOM 671 C CA . ILE A 1 86 ? -20.999 23.192 24.250 1.00 86.81 86 ILE A CA 1
ATOM 672 C C . ILE A 1 86 ? -22.442 23.547 24.642 1.00 86.81 86 ILE A C 1
ATOM 674 O O . ILE A 1 86 ? -22.656 24.597 25.246 1.00 86.81 86 ILE A O 1
ATOM 678 N N . GLY A 1 87 ? -23.423 22.705 24.299 1.00 84.62 87 GLY A N 1
ATOM 679 C CA . GLY A 1 87 ? -24.848 22.964 24.534 1.00 84.62 87 GLY A CA 1
ATOM 680 C C . GLY A 1 87 ? -25.396 24.159 23.745 1.00 84.62 87 GLY A C 1
ATOM 681 O O . GLY A 1 87 ? -26.269 24.861 24.250 1.00 84.62 87 GLY A O 1
ATOM 682 N N . GLY A 1 88 ? -24.842 24.421 22.558 1.00 82.81 88 GLY A N 1
ATOM 683 C CA . GLY A 1 88 ? -25.232 25.527 21.682 1.00 82.81 88 GLY A CA 1
ATOM 684 C C . GLY A 1 88 ? -25.951 25.039 20.426 1.00 82.81 88 GLY A C 1
ATOM 685 O O . GLY A 1 88 ? -25.751 23.903 19.999 1.00 82.81 88 GLY A O 1
ATOM 686 N N . ASP A 1 89 ? -26.742 25.922 19.816 1.00 86.44 89 ASP A N 1
ATOM 687 C CA . ASP A 1 89 ? -27.526 25.625 18.607 1.00 86.44 89 ASP A CA 1
ATOM 688 C C . ASP A 1 89 ? -26.992 26.341 17.348 1.00 86.44 89 ASP A C 1
ATOM 690 O O . ASP A 1 89 ? -27.434 26.047 16.238 1.00 86.44 89 ASP A O 1
ATOM 694 N N . ASP A 1 90 ? -26.032 27.263 17.501 1.00 85.31 90 ASP A N 1
ATOM 695 C CA . ASP A 1 90 ? -25.501 28.099 16.417 1.00 85.31 90 ASP A CA 1
ATOM 696 C C . ASP A 1 90 ? -24.006 27.814 16.149 1.00 85.31 90 ASP A C 1
ATOM 698 O O . ASP A 1 90 ? -23.161 28.096 17.009 1.00 85.31 90 ASP A O 1
ATOM 702 N N . PRO A 1 91 ? -23.631 27.280 14.966 1.00 78.44 91 PRO A N 1
ATOM 703 C CA . PRO A 1 91 ? -22.230 27.033 14.611 1.00 78.44 91 PRO A CA 1
ATOM 704 C C . PRO A 1 91 ? -21.390 28.305 14.484 1.00 78.44 91 PRO A C 1
ATOM 706 O O . PRO A 1 91 ? -20.159 28.229 14.562 1.00 78.44 91 PRO A O 1
ATOM 709 N N . ASP A 1 92 ? -22.017 29.463 14.283 1.00 82.69 92 ASP A N 1
ATOM 710 C CA . ASP A 1 92 ? -21.309 30.730 14.171 1.00 82.69 92 ASP A CA 1
ATOM 711 C C . ASP A 1 92 ? -20.952 31.353 15.520 1.00 82.69 92 ASP A C 1
ATOM 713 O O . ASP A 1 92 ? -20.143 32.292 15.570 1.00 82.69 92 ASP A O 1
ATOM 717 N N . GLU A 1 93 ? -21.462 30.784 16.616 1.00 87.75 93 GLU A N 1
ATOM 718 C CA . GLU A 1 93 ? -21.146 31.233 17.959 1.00 87.75 93 GLU A CA 1
ATOM 719 C C . GLU A 1 93 ? -19.633 31.156 18.213 1.00 87.75 93 GLU A C 1
ATOM 721 O O . GLU A 1 93 ? -18.952 30.160 17.946 1.00 87.75 93 GLU A O 1
ATOM 726 N N . LYS A 1 94 ? -19.082 32.220 18.811 1.00 89.56 94 LYS A N 1
ATOM 727 C CA . LYS A 1 94 ? -17.659 32.297 19.172 1.00 89.56 94 LYS A CA 1
ATOM 728 C C . LYS A 1 94 ? -17.202 31.088 19.997 1.00 89.56 94 LYS A C 1
ATOM 730 O O . LYS A 1 94 ? -16.065 30.654 19.849 1.00 89.56 94 LYS A O 1
ATOM 735 N N . ARG A 1 95 ? -18.074 30.535 20.847 1.00 89.38 95 ARG A N 1
ATOM 736 C CA . ARG A 1 95 ? -17.785 29.338 21.651 1.00 89.38 95 ARG A CA 1
ATOM 737 C C . ARG A 1 95 ? -17.574 28.093 20.788 1.00 89.38 95 ARG A C 1
ATOM 739 O O . ARG A 1 95 ? -16.617 27.368 21.043 1.00 89.38 95 ARG A O 1
ATOM 746 N N . ALA A 1 96 ? -18.391 27.891 19.753 1.00 89.12 96 ALA A N 1
ATOM 747 C CA . ALA A 1 96 ? -18.244 26.778 18.816 1.00 89.12 96 ALA A CA 1
ATOM 748 C C . ALA A 1 96 ? -16.920 26.868 18.051 1.00 89.12 96 ALA A C 1
ATOM 750 O O . ALA A 1 96 ? -16.172 25.896 17.989 1.00 89.12 96 ALA A O 1
ATOM 751 N N . LYS A 1 97 ? -16.570 28.065 17.566 1.00 90.00 97 LYS A N 1
ATOM 752 C CA . LYS A 1 97 ? -15.294 28.313 16.872 1.00 90.00 97 LYS A CA 1
ATOM 753 C C . LYS A 1 97 ? -14.088 28.083 17.784 1.00 90.00 97 LYS A C 1
ATOM 755 O O . LYS A 1 97 ? -13.150 27.393 17.400 1.00 90.00 97 LYS A O 1
ATOM 760 N N . THR A 1 98 ? -14.124 28.595 19.016 1.00 92.12 98 THR A N 1
ATOM 761 C CA . THR A 1 98 ? -13.055 28.348 19.999 1.00 92.12 98 THR A CA 1
ATOM 762 C C . THR A 1 98 ? -12.900 26.857 20.288 1.00 92.12 98 THR A C 1
ATOM 764 O O . THR A 1 98 ? -11.782 26.349 20.288 1.00 92.12 98 THR A O 1
ATOM 767 N N . ARG A 1 99 ? -14.010 26.137 20.488 1.00 92.56 99 ARG A N 1
ATOM 768 C CA . ARG A 1 99 ? -13.978 24.706 20.796 1.00 92.56 99 ARG A CA 1
ATOM 769 C C . ARG A 1 99 ? -13.480 23.861 19.621 1.00 92.56 99 ARG A C 1
ATOM 771 O O . ARG A 1 99 ? -12.717 22.923 19.834 1.00 92.56 99 ARG A O 1
ATOM 778 N N . ALA A 1 100 ? -13.852 24.218 18.394 1.00 92.25 100 ALA A N 1
ATOM 779 C CA . ALA A 1 100 ? -13.312 23.600 17.187 1.00 92.25 100 ALA A CA 1
ATOM 780 C C . ALA A 1 100 ? -11.787 23.782 17.098 1.00 92.25 100 ALA A C 1
ATOM 782 O O . ALA A 1 100 ? -11.073 22.796 16.931 1.00 92.25 100 ALA A O 1
ATOM 783 N N . ASN A 1 101 ? -11.274 24.993 17.341 1.00 93.69 101 ASN A N 1
ATOM 784 C CA . ASN A 1 101 ? -9.830 25.261 17.350 1.00 93.69 101 ASN A CA 1
ATOM 785 C C . ASN A 1 101 ? -9.083 24.459 18.438 1.00 93.69 101 ASN A C 1
ATOM 787 O O . ASN A 1 101 ? -7.958 24.001 18.222 1.00 93.69 101 ASN A O 1
ATOM 791 N N . GLU A 1 102 ? -9.687 24.270 19.619 1.00 94.00 102 GLU A N 1
ATOM 792 C CA . GLU A 1 102 ? -9.126 23.406 20.671 1.00 94.00 102 GLU A CA 1
ATOM 793 C C . GLU A 1 102 ? -9.008 21.950 20.199 1.00 94.00 102 GLU A C 1
ATOM 795 O O . GLU A 1 102 ? -7.990 21.292 20.445 1.00 94.00 102 GLU A O 1
ATOM 800 N N . TRP A 1 103 ? -10.032 21.445 19.505 1.00 94.25 103 TRP A N 1
ATOM 801 C CA . TRP A 1 103 ? -10.024 20.100 18.931 1.00 94.25 103 TRP A CA 1
ATOM 802 C C . TRP A 1 103 ? -8.988 19.973 17.814 1.00 94.25 103 TRP A C 1
ATOM 804 O O . TRP A 1 103 ? -8.212 19.023 17.840 1.00 94.25 103 TRP A O 1
ATOM 814 N N . GLU A 1 104 ? -8.903 20.936 16.893 1.00 94.31 104 GLU A N 1
ATOM 815 C CA . GLU A 1 104 ? -7.871 20.987 15.844 1.00 94.31 104 GLU A CA 1
ATOM 816 C C . GLU A 1 104 ? -6.460 20.941 16.444 1.00 94.31 104 GLU A C 1
ATOM 818 O O . GLU A 1 104 ? -5.656 20.087 16.071 1.00 94.31 104 GLU A O 1
ATOM 823 N N . THR A 1 105 ? -6.186 21.782 17.448 1.00 94.00 105 THR A N 1
ATOM 824 C CA . THR A 1 105 ? -4.891 21.818 18.151 1.00 94.00 105 THR A CA 1
ATOM 825 C C . THR A 1 105 ? -4.577 20.479 18.826 1.00 94.00 105 THR A C 1
ATOM 827 O O . THR A 1 105 ? -3.441 19.996 18.793 1.00 94.00 105 THR A O 1
ATOM 830 N N . THR A 1 106 ? -5.584 19.850 19.439 1.00 92.75 106 THR A N 1
ATOM 831 C CA . THR A 1 106 ? -5.435 18.547 20.102 1.00 92.75 106 THR A CA 1
ATOM 832 C C . THR A 1 106 ? -5.167 17.432 19.093 1.00 92.75 106 THR A C 1
ATOM 834 O O . THR A 1 106 ? -4.274 16.609 19.304 1.00 92.75 106 THR A O 1
ATOM 837 N N . LEU A 1 107 ? -5.896 17.416 17.976 1.00 91.44 107 LEU A N 1
ATOM 838 C CA . LEU A 1 107 ? -5.710 16.455 16.890 1.00 91.44 107 LEU A CA 1
ATOM 839 C C . LEU A 1 107 ? -4.329 16.605 16.251 1.00 91.44 107 LEU A C 1
ATOM 841 O O . LEU A 1 107 ? -3.645 15.603 16.042 1.00 91.44 107 LEU A O 1
ATOM 845 N N . GLU A 1 108 ? -3.872 17.836 16.020 1.00 90.94 108 GLU A N 1
ATOM 846 C CA . GLU A 1 108 ? -2.533 18.104 15.495 1.00 90.94 108 GLU A CA 1
ATOM 847 C C . GLU A 1 108 ? -1.452 17.585 16.453 1.00 90.94 108 GLU A C 1
ATOM 849 O O . GLU A 1 108 ? -0.504 16.909 16.044 1.00 90.94 108 GLU A O 1
ATOM 854 N N . TRP A 1 109 ? -1.615 17.823 17.755 1.00 90.44 109 TRP A N 1
ATOM 855 C CA . TRP A 1 109 ? -0.716 17.281 18.769 1.00 90.44 109 TRP A CA 1
ATOM 856 C C . TRP A 1 109 ? -0.713 15.745 18.798 1.00 90.44 109 TRP A C 1
ATOM 858 O O . TRP A 1 109 ? 0.357 15.136 18.929 1.00 90.44 109 TRP A O 1
ATOM 868 N N . CYS A 1 110 ? -1.877 15.106 18.639 1.00 89.75 110 CYS A N 1
ATOM 869 C CA . CYS A 1 110 ? -1.987 13.654 18.523 1.00 89.75 110 CYS A CA 1
ATOM 870 C C . CYS A 1 110 ? -1.259 13.127 17.279 1.00 89.75 110 CYS A C 1
ATOM 872 O O . CYS A 1 110 ? -0.486 12.177 17.408 1.00 89.75 110 CYS A O 1
ATOM 874 N N . LEU A 1 111 ? -1.432 13.752 16.109 1.00 88.00 111 LEU A N 1
ATOM 875 C CA . LEU A 1 111 ? -0.728 13.366 14.880 1.00 88.00 111 LEU A CA 1
ATOM 876 C C . LEU A 1 111 ? 0.792 13.482 15.036 1.00 88.00 111 LEU A C 1
ATOM 878 O O . LEU A 1 111 ? 1.500 12.506 14.792 1.00 88.00 111 LEU A O 1
ATOM 882 N N . ARG A 1 112 ? 1.298 14.599 15.579 1.00 88.19 112 ARG A N 1
ATOM 883 C CA . ARG A 1 112 ? 2.739 14.770 15.859 1.00 88.19 112 ARG A CA 1
ATOM 884 C C . ARG A 1 112 ? 3.283 13.703 16.812 1.00 88.19 112 ARG A C 1
ATOM 886 O O . ARG A 1 112 ? 4.449 13.323 16.735 1.00 88.19 112 ARG A O 1
ATOM 893 N N . ARG A 1 113 ? 2.474 13.219 17.761 1.00 88.88 113 ARG A N 1
ATOM 894 C CA . ARG A 1 113 ? 2.855 12.101 18.642 1.00 88.88 113 ARG A CA 1
ATOM 895 C C . ARG A 1 113 ? 2.862 10.768 17.910 1.00 88.88 113 ARG A C 1
ATOM 897 O O . ARG A 1 113 ? 3.755 9.965 18.160 1.00 88.88 113 ARG A O 1
ATOM 904 N N . ILE A 1 114 ? 1.908 10.536 17.015 1.00 88.56 114 ILE A N 1
ATOM 905 C CA . ILE A 1 114 ? 1.877 9.329 16.187 1.00 88.56 114 ILE A CA 1
ATOM 906 C C . ILE A 1 114 ? 3.125 9.267 15.297 1.00 88.56 114 ILE A C 1
ATOM 908 O O . ILE A 1 114 ? 3.752 8.213 15.240 1.00 88.56 114 ILE A O 1
ATOM 912 N N . GLU A 1 115 ? 3.563 10.381 14.707 1.00 85.81 115 GLU A N 1
ATOM 913 C CA . GLU A 1 115 ? 4.799 10.444 13.904 1.00 85.81 115 GLU A CA 1
ATOM 914 C C . GLU A 1 115 ? 6.051 10.034 14.701 1.00 85.81 115 GLU A C 1
ATOM 916 O O . GLU A 1 115 ? 6.933 9.350 14.180 1.00 85.81 115 GLU A O 1
ATOM 921 N N . LYS A 1 116 ? 6.103 10.326 16.012 1.00 87.19 116 LYS A N 1
ATOM 922 C CA . LYS A 1 116 ? 7.196 9.862 16.895 1.00 87.19 116 LYS A CA 1
ATOM 923 C C . LYS A 1 116 ? 7.277 8.338 17.031 1.00 87.19 116 LYS A C 1
ATOM 925 O O . LYS A 1 116 ? 8.252 7.840 17.591 1.00 87.19 116 LYS A O 1
ATOM 930 N N . ARG A 1 117 ? 6.275 7.587 16.557 1.00 84.50 117 ARG A N 1
ATOM 931 C CA . ARG A 1 117 ? 6.311 6.117 16.514 1.00 84.50 117 ARG A CA 1
ATOM 932 C C . ARG A 1 117 ? 7.181 5.571 15.375 1.00 84.50 117 ARG A C 1
ATOM 934 O O . ARG A 1 117 ? 7.450 4.373 15.393 1.00 84.50 117 ARG A O 1
ATOM 941 N N . GLY A 1 118 ? 7.673 6.418 14.463 1.00 72.00 118 GLY A N 1
ATOM 942 C CA . GLY A 1 118 ? 8.829 6.095 13.617 1.00 72.00 118 GLY A CA 1
ATOM 943 C C . GLY A 1 118 ? 8.627 6.148 12.103 1.00 72.00 118 GLY A C 1
ATOM 944 O O . GLY A 1 118 ? 9.526 5.707 11.396 1.00 72.00 118 GLY A O 1
ATOM 945 N N . ILE A 1 119 ? 7.499 6.650 11.592 1.00 71.25 119 ILE A N 1
ATOM 946 C CA . ILE A 1 119 ? 7.243 6.726 10.143 1.00 71.25 119 ILE A CA 1
ATOM 947 C C . ILE A 1 119 ? 6.676 8.104 9.784 1.00 71.25 119 ILE A C 1
ATOM 949 O O . ILE A 1 119 ? 5.821 8.629 10.503 1.00 71.25 119 ILE A O 1
ATOM 953 N N . SER A 1 120 ? 7.158 8.675 8.673 1.00 82.69 120 SER A N 1
ATOM 954 C CA . SER A 1 120 ? 6.588 9.878 8.059 1.00 82.69 120 SER A CA 1
ATOM 955 C C . SER A 1 120 ? 5.265 9.515 7.389 1.00 82.69 120 SER A C 1
ATOM 957 O O . SER A 1 120 ? 5.241 8.918 6.317 1.00 82.69 120 SER A O 1
ATOM 959 N N . ILE A 1 121 ? 4.152 9.858 8.039 1.00 86.69 121 ILE A N 1
ATOM 960 C CA . ILE A 1 121 ? 2.807 9.547 7.537 1.00 86.69 121 ILE A CA 1
ATOM 961 C C . ILE A 1 121 ? 2.587 10.219 6.175 1.00 86.69 121 ILE A C 1
ATOM 963 O O . ILE A 1 121 ? 2.060 9.603 5.257 1.00 86.69 121 ILE A O 1
ATOM 967 N N . VAL A 1 122 ? 3.019 11.473 6.029 1.00 88.62 122 VAL A N 1
ATOM 968 C CA . VAL A 1 122 ? 2.792 12.269 4.816 1.00 88.62 122 VAL A CA 1
ATOM 969 C C . VAL A 1 122 ? 3.497 11.663 3.602 1.00 88.62 122 VAL A C 1
ATOM 971 O O . VAL A 1 122 ? 2.892 11.549 2.538 1.00 88.62 122 VAL A O 1
ATOM 974 N N . GLU A 1 123 ? 4.750 11.238 3.762 1.00 89.75 123 GLU A N 1
ATOM 975 C CA . GLU A 1 123 ? 5.538 10.645 2.676 1.00 89.75 123 GLU A CA 1
ATOM 976 C C . GLU A 1 123 ? 4.887 9.358 2.154 1.00 89.75 123 GLU A C 1
ATOM 978 O O . GLU A 1 123 ? 4.635 9.230 0.954 1.00 89.75 123 GLU A O 1
ATOM 983 N N . ASP A 1 124 ? 4.516 8.460 3.066 1.00 90.94 124 ASP A N 1
ATOM 984 C CA . ASP A 1 124 ? 3.844 7.202 2.743 1.00 90.94 124 ASP A CA 1
ATOM 985 C C . ASP A 1 124 ? 2.456 7.430 2.119 1.00 90.94 124 ASP A C 1
ATOM 987 O O . ASP A 1 124 ? 2.061 6.708 1.199 1.00 90.94 124 ASP A O 1
ATOM 991 N N . MET A 1 125 ? 1.705 8.440 2.581 1.00 92.38 125 MET A N 1
ATOM 992 C CA . MET A 1 125 ? 0.419 8.815 1.980 1.00 92.38 125 MET A CA 1
ATOM 993 C C . MET A 1 125 ? 0.598 9.255 0.526 1.00 92.38 125 MET A C 1
ATOM 995 O O . MET A 1 125 ? -0.125 8.780 -0.349 1.00 92.38 125 MET A O 1
ATOM 999 N N . ILE A 1 126 ? 1.572 10.128 0.250 1.00 93.19 126 ILE A N 1
ATOM 1000 C CA . ILE A 1 126 ? 1.841 10.612 -1.109 1.00 93.19 126 ILE A CA 1
ATOM 1001 C C . ILE A 1 126 ? 2.330 9.472 -1.992 1.00 93.19 126 ILE A C 1
ATOM 1003 O O . ILE A 1 126 ? 1.882 9.347 -3.130 1.00 93.19 126 ILE A O 1
ATOM 1007 N N . GLN A 1 127 ? 3.204 8.609 -1.474 1.00 94.12 127 GLN A N 1
ATOM 1008 C CA . GLN A 1 127 ? 3.655 7.440 -2.213 1.00 94.12 127 GLN A CA 1
ATOM 1009 C C . GLN A 1 127 ? 2.480 6.513 -2.548 1.00 94.12 127 GLN A C 1
ATOM 1011 O O . GLN A 1 127 ? 2.350 6.082 -3.691 1.00 94.12 127 GLN A O 1
ATOM 1016 N N . SER A 1 128 ? 1.591 6.236 -1.589 1.00 95.44 128 SER A N 1
ATOM 1017 C CA . SER A 1 128 ? 0.401 5.414 -1.828 1.00 95.44 128 SER A CA 1
ATOM 1018 C C . SER A 1 128 ? -0.513 6.041 -2.887 1.00 95.44 128 SER A C 1
ATOM 1020 O O . SER A 1 128 ? -0.950 5.350 -3.807 1.00 95.44 128 SER A O 1
ATOM 1022 N N . ALA A 1 129 ? -0.741 7.355 -2.820 1.00 94.75 129 ALA A N 1
ATOM 1023 C CA . ALA A 1 129 ? -1.522 8.076 -3.821 1.00 94.75 129 ALA A CA 1
ATOM 1024 C C . ALA A 1 129 ? -0.868 8.020 -5.213 1.00 94.75 129 ALA A C 1
ATOM 1026 O O . ALA A 1 129 ? -1.535 7.715 -6.194 1.00 94.75 129 ALA A O 1
ATOM 1027 N N . ALA A 1 130 ? 0.44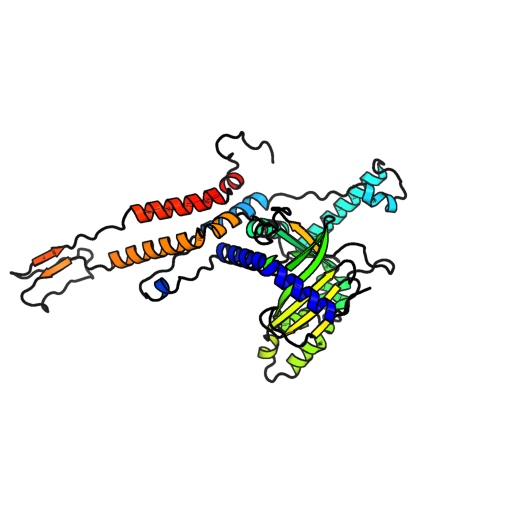6 8.229 -5.315 1.00 94.56 130 ALA A N 1
ATOM 1028 C CA . ALA A 1 130 ? 1.159 8.199 -6.591 1.00 94.56 130 ALA A CA 1
ATOM 1029 C C . ALA A 1 130 ? 1.141 6.807 -7.249 1.00 94.56 130 ALA A C 1
ATOM 1031 O O . ALA A 1 130 ? 0.992 6.695 -8.468 1.00 94.56 130 ALA A O 1
ATOM 1032 N N . VAL A 1 131 ? 1.290 5.746 -6.447 1.00 95.75 131 VAL A N 1
ATOM 1033 C CA . VAL A 1 131 ? 1.379 4.363 -6.943 1.00 95.75 131 VAL A CA 1
ATOM 1034 C C . VAL A 1 131 ? 0.007 3.749 -7.212 1.00 95.75 131 VAL A C 1
ATOM 1036 O O . VAL A 1 131 ? -0.135 3.007 -8.182 1.00 95.75 131 VAL A O 1
ATOM 1039 N N . TYR A 1 132 ? -0.998 4.035 -6.379 1.00 95.75 132 TYR A N 1
ATOM 1040 C CA . TYR A 1 132 ? -2.297 3.351 -6.432 1.00 95.75 132 TYR A CA 1
ATOM 1041 C C . TYR A 1 132 ? -3.497 4.262 -6.655 1.00 95.75 132 TYR A C 1
ATOM 1043 O O . TYR A 1 132 ? -4.580 3.733 -6.874 1.00 95.75 132 TYR A O 1
ATOM 1051 N N . ASP A 1 133 ? -3.334 5.585 -6.581 1.00 95.44 133 ASP A N 1
ATOM 1052 C CA . ASP A 1 133 ? -4.438 6.559 -6.581 1.00 95.44 133 ASP A CA 1
ATOM 1053 C C . ASP A 1 133 ? -5.381 6.390 -5.380 1.00 95.44 133 ASP A C 1
ATOM 1055 O O . ASP A 1 133 ? -6.566 6.719 -5.413 1.00 95.44 133 ASP A O 1
ATOM 1059 N N . VAL A 1 134 ? -4.861 5.816 -4.294 1.00 95.81 134 VAL A N 1
ATOM 1060 C CA . VAL A 1 134 ? -5.613 5.589 -3.066 1.00 95.81 134 VAL A CA 1
ATOM 1061 C C . VAL A 1 134 ? -4.685 5.585 -1.857 1.00 95.81 134 VAL A C 1
ATOM 1063 O O . VAL A 1 134 ? -3.560 5.084 -1.903 1.00 95.81 134 VAL A O 1
ATOM 1066 N N . VAL A 1 135 ? -5.177 6.131 -0.752 1.00 95.62 135 VAL A N 1
ATOM 1067 C CA . VAL A 1 135 ? -4.539 6.130 0.562 1.00 95.62 135 VAL A CA 1
ATOM 1068 C C . VAL A 1 135 ? -5.480 5.460 1.546 1.00 95.62 135 VAL A C 1
ATOM 1070 O O . VAL A 1 135 ? -6.648 5.835 1.648 1.00 95.62 135 VAL A O 1
ATOM 1073 N N . LEU A 1 136 ? -4.963 4.484 2.288 1.00 96.38 136 LEU A N 1
ATOM 1074 C CA . LEU A 1 136 ? -5.709 3.743 3.298 1.00 96.38 136 LEU A CA 1
ATOM 1075 C C . LEU A 1 136 ? -4.993 3.826 4.638 1.00 96.38 136 LEU A C 1
ATOM 1077 O O . LEU A 1 136 ? -3.862 3.362 4.784 1.00 96.38 136 LEU A O 1
ATOM 1081 N N . ALA A 1 137 ? -5.673 4.390 5.630 1.00 95.00 137 ALA A N 1
ATOM 1082 C CA . ALA A 1 137 ? -5.142 4.566 6.972 1.00 95.00 137 ALA A CA 1
ATOM 1083 C C . ALA A 1 137 ? -6.049 3.879 7.990 1.00 95.00 137 ALA A C 1
ATOM 1085 O O . ALA A 1 137 ? -7.251 4.125 8.024 1.00 95.00 137 ALA A O 1
ATOM 1086 N N . GLN A 1 138 ? -5.472 3.045 8.852 1.00 95.00 138 GLN A N 1
ATOM 1087 C CA . GLN A 1 138 ? -6.158 2.498 10.012 1.00 95.00 138 GLN A CA 1
ATOM 1088 C C . GLN A 1 138 ? -5.790 3.293 11.262 1.00 95.00 138 GLN A C 1
ATOM 1090 O O . GLN A 1 138 ? -4.610 3.421 11.594 1.00 95.00 138 GLN A O 1
ATOM 1095 N N . VAL A 1 139 ? -6.799 3.732 12.005 1.00 93.00 139 VAL A N 1
ATOM 1096 C CA . VAL A 1 139 ? -6.653 4.265 13.359 1.00 93.00 139 VAL A CA 1
ATOM 1097 C C . VAL A 1 139 ? -6.716 3.111 14.357 1.00 93.00 139 VAL A C 1
ATOM 1099 O O . VAL A 1 139 ? -7.647 2.310 14.367 1.00 93.00 139 VAL A O 1
ATOM 1102 N N . ILE A 1 140 ? -5.714 3.018 15.223 1.00 92.19 140 ILE A N 1
ATOM 1103 C CA . ILE A 1 140 ? -5.602 1.978 16.243 1.00 92.19 140 ILE A CA 1
ATOM 1104 C C . ILE A 1 140 ? -5.666 2.648 17.611 1.00 92.19 140 ILE A C 1
ATOM 1106 O O . ILE A 1 140 ? -4.791 3.439 17.966 1.00 92.19 140 ILE A O 1
ATOM 1110 N N . HIS A 1 141 ? -6.684 2.291 18.393 1.00 92.25 141 HIS A N 1
ATOM 1111 C CA . HIS A 1 141 ? -6.738 2.628 19.811 1.00 92.25 141 HIS A CA 1
ATOM 1112 C C . HIS A 1 141 ? -5.916 1.605 20.601 1.00 92.25 141 HIS A C 1
ATOM 1114 O O . HIS A 1 141 ?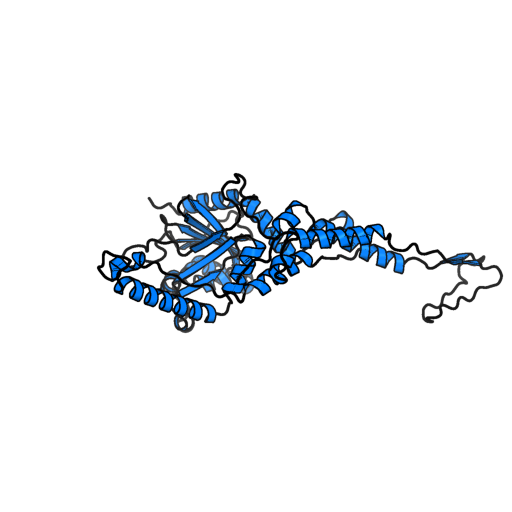 -6.328 0.452 20.764 1.00 92.25 141 HIS A O 1
ATOM 1120 N N . MET A 1 142 ? -4.738 2.015 21.068 1.00 90.19 142 MET A N 1
ATOM 1121 C CA . MET A 1 142 ? -3.755 1.144 21.710 1.00 90.19 142 MET A CA 1
ATOM 1122 C C . MET A 1 142 ? -4.318 0.423 22.943 1.00 90.19 142 MET A C 1
ATOM 1124 O O . MET A 1 142 ? -4.175 -0.798 22.991 1.00 90.19 142 MET A O 1
ATOM 1128 N N . PRO A 1 143 ? -5.025 1.080 23.887 1.00 89.81 143 PRO A N 1
ATOM 1129 C CA . PRO A 1 143 ? -5.606 0.380 25.035 1.00 89.81 143 PRO A CA 1
ATOM 1130 C C . PRO A 1 143 ? -6.593 -0.726 24.638 1.00 89.81 143 PRO A C 1
ATOM 1132 O O . PRO A 1 143 ? -6.550 -1.827 25.190 1.00 89.81 143 PRO A O 1
ATOM 1135 N N . THR A 1 144 ? -7.454 -0.474 23.644 1.00 89.62 144 THR A N 1
ATOM 1136 C CA . THR A 1 144 ? -8.405 -1.490 23.160 1.00 89.62 144 THR A CA 1
ATOM 1137 C C . THR A 1 144 ? -7.684 -2.632 22.455 1.00 89.62 144 THR A C 1
ATOM 1139 O O . THR A 1 144 ? -8.017 -3.794 22.673 1.00 89.62 144 THR A O 1
ATOM 1142 N N . GLN A 1 145 ? -6.682 -2.317 21.633 1.00 88.81 145 GLN A N 1
ATOM 1143 C CA . GLN A 1 145 ? -5.899 -3.315 20.910 1.00 88.81 145 GLN A CA 1
ATOM 1144 C C . GLN A 1 145 ? -5.100 -4.212 21.866 1.00 88.81 145 GLN A C 1
ATOM 1146 O O . GLN A 1 145 ? -5.072 -5.424 21.667 1.00 88.81 145 GLN A O 1
ATOM 1151 N N . LEU A 1 146 ? -4.496 -3.641 22.914 1.00 88.06 146 LEU A N 1
ATOM 1152 C CA . LEU A 1 146 ? -3.791 -4.401 23.947 1.00 88.06 146 LEU A CA 1
ATOM 1153 C C . LEU A 1 146 ? -4.756 -5.324 24.695 1.00 88.06 146 LEU A C 1
ATOM 1155 O O . LEU A 1 146 ? -4.519 -6.524 24.768 1.00 88.06 146 LEU A O 1
ATOM 1159 N N . LYS A 1 147 ? -5.914 -4.805 25.126 1.00 87.31 147 LYS A N 1
ATOM 1160 C CA . LYS A 1 147 ? -6.954 -5.619 25.771 1.00 87.31 147 LYS A CA 1
ATOM 1161 C C . LYS A 1 147 ? -7.433 -6.774 24.885 1.00 87.31 147 LYS A C 1
ATOM 1163 O O . LYS A 1 147 ? -7.667 -7.867 25.391 1.00 87.31 147 LYS A O 1
ATOM 1168 N N . ALA A 1 148 ? -7.591 -6.538 23.582 1.00 85.56 148 ALA A N 1
ATOM 1169 C CA . ALA A 1 148 ? -8.033 -7.557 22.632 1.00 85.56 148 ALA A CA 1
ATOM 1170 C C . ALA A 1 148 ? -6.988 -8.661 22.408 1.00 85.56 148 ALA A C 1
ATOM 1172 O O . ALA A 1 148 ? -7.356 -9.813 22.196 1.00 85.56 148 ALA A O 1
ATOM 1173 N N . ALA A 1 149 ? -5.703 -8.320 22.453 1.00 82.88 149 ALA A N 1
ATOM 1174 C CA . ALA A 1 149 ? -4.615 -9.276 22.283 1.00 82.88 149 ALA A CA 1
ATOM 1175 C C . ALA A 1 149 ? -4.157 -9.942 23.602 1.00 82.88 149 ALA A C 1
ATOM 1177 O O . ALA A 1 149 ? -3.364 -10.881 23.575 1.00 82.88 149 ALA A O 1
ATOM 1178 N N . GLY A 1 150 ? -4.694 -9.530 24.754 1.00 81.19 150 GLY A N 1
ATOM 1179 C CA . GLY A 1 150 ? -4.378 -10.138 26.049 1.00 81.19 150 GLY A CA 1
ATOM 1180 C C . GLY A 1 150 ? -3.072 -9.600 26.631 1.00 81.19 150 GLY A C 1
ATOM 1181 O O . GLY A 1 150 ? -2.825 -8.399 26.565 1.00 81.19 150 GLY A O 1
ATOM 1182 N N . SER A 1 151 ? -2.246 -10.457 27.240 1.00 70.38 151 SER A N 1
ATOM 1183 C CA . SER A 1 151 ? -0.997 -10.000 27.856 1.00 70.38 151 SER A CA 1
ATOM 1184 C C . SER A 1 151 ? 0.129 -9.861 26.829 1.00 70.38 151 SER A C 1
ATOM 1186 O O . SER A 1 151 ? 0.614 -10.844 26.270 1.00 70.38 151 SER A O 1
ATOM 1188 N N . PHE A 1 152 ? 0.631 -8.640 26.644 1.00 65.69 152 PHE A N 1
ATOM 1189 C CA . PHE A 1 152 ? 2.011 -8.430 26.210 1.00 65.69 152 PHE A CA 1
ATOM 1190 C C . PHE A 1 152 ? 2.796 -8.118 27.475 1.00 65.69 152 PHE A C 1
ATOM 1192 O O . PHE A 1 152 ? 2.295 -7.405 28.334 1.00 65.69 152 PHE A O 1
ATOM 1199 N N . GLY A 1 153 ? 4.008 -8.644 27.652 1.00 70.25 153 GLY A N 1
ATOM 1200 C CA . GLY A 1 153 ? 4.787 -8.352 28.864 1.00 70.25 153 GLY A CA 1
ATOM 1201 C C . GLY A 1 153 ? 4.721 -6.861 29.252 1.00 70.25 153 GLY A C 1
ATOM 1202 O O . GLY A 1 153 ? 4.881 -5.998 28.386 1.00 70.25 153 GLY A O 1
ATOM 1203 N N . LYS A 1 154 ? 4.444 -6.570 30.535 1.00 78.69 154 LYS A N 1
ATOM 1204 C CA . LYS A 1 154 ? 4.045 -5.237 31.045 1.00 78.69 154 LYS A CA 1
ATOM 1205 C C . LYS A 1 154 ? 4.926 -4.085 30.547 1.00 78.69 154 LYS A C 1
ATOM 1207 O O . LYS A 1 154 ? 4.434 -2.999 30.261 1.00 78.69 154 LYS A O 1
ATOM 1212 N N . GLU A 1 155 ? 6.225 -4.324 30.408 1.00 83.44 155 GLU A N 1
ATOM 1213 C CA . GLU A 1 155 ? 7.197 -3.339 29.918 1.00 83.44 155 GLU A CA 1
ATOM 1214 C C . GLU A 1 155 ? 6.894 -2.860 28.490 1.00 83.44 155 GLU A C 1
ATOM 1216 O O . GLU A 1 155 ? 7.012 -1.673 28.183 1.00 83.44 155 GLU A O 1
ATOM 1221 N N . ARG A 1 156 ? 6.454 -3.771 27.617 1.00 79.81 156 ARG A N 1
ATOM 1222 C CA . ARG A 1 156 ? 6.136 -3.477 26.217 1.00 79.81 156 ARG A CA 1
ATOM 1223 C C . ARG A 1 156 ? 4.850 -2.662 26.097 1.00 79.81 156 ARG A C 1
ATOM 1225 O O . ARG A 1 156 ? 4.790 -1.736 25.291 1.00 79.81 156 ARG A O 1
ATOM 1232 N N . GLU A 1 157 ? 3.850 -2.969 26.919 1.00 83.12 157 GLU A N 1
ATOM 1233 C CA . GLU A 1 157 ? 2.598 -2.204 26.988 1.00 83.12 157 GLU A CA 1
ATOM 1234 C C . GLU A 1 157 ? 2.863 -0.761 27.431 1.00 83.12 157 GLU A C 1
ATOM 1236 O O . GLU A 1 157 ? 2.448 0.183 26.755 1.00 83.12 157 GLU A O 1
ATOM 1241 N N . VAL A 1 158 ? 3.649 -0.586 28.500 1.00 84.69 158 VAL A N 1
ATOM 1242 C CA . VAL A 1 158 ? 4.061 0.737 28.995 1.00 84.69 158 VAL A CA 1
ATOM 1243 C C . VAL A 1 158 ? 4.828 1.511 27.921 1.00 84.69 158 VAL A C 1
ATOM 1245 O O . VAL A 1 158 ? 4.543 2.687 27.683 1.00 84.69 158 VAL A O 1
ATOM 1248 N N . ALA A 1 159 ? 5.763 0.860 27.223 1.00 85.06 159 ALA A N 1
ATOM 1249 C CA . ALA A 1 159 ? 6.527 1.491 26.150 1.00 85.06 159 ALA A CA 1
ATOM 1250 C C . ALA A 1 159 ? 5.629 1.982 25.001 1.00 85.06 159 ALA A C 1
ATOM 1252 O O . ALA A 1 159 ? 5.840 3.080 24.478 1.00 85.06 159 ALA A O 1
ATOM 1253 N N . PHE A 1 160 ? 4.611 1.203 24.627 1.00 82.75 160 PHE A N 1
ATOM 1254 C CA . PHE A 1 160 ? 3.693 1.566 23.553 1.00 82.75 160 PHE A CA 1
ATOM 1255 C C . PHE A 1 160 ? 2.745 2.706 23.922 1.00 82.75 160 PHE A C 1
ATOM 1257 O O . PHE A 1 160 ? 2.519 3.581 23.081 1.00 82.75 160 PHE A O 1
ATOM 1264 N N . VAL A 1 161 ? 2.218 2.723 25.146 1.00 86.19 161 VAL A N 1
ATOM 1265 C CA . VAL A 1 161 ? 1.261 3.745 25.603 1.00 86.19 161 VAL A CA 1
ATOM 1266 C C . VAL A 1 161 ? 1.953 5.074 25.923 1.00 86.19 161 VAL A C 1
ATOM 1268 O O . VAL A 1 161 ? 1.357 6.129 25.734 1.00 86.19 161 VAL A O 1
ATOM 1271 N N . ARG A 1 162 ? 3.245 5.071 26.290 1.00 87.75 162 ARG A N 1
ATOM 1272 C CA . ARG A 1 162 ? 4.013 6.293 26.617 1.00 87.75 162 ARG A CA 1
ATOM 1273 C C . ARG A 1 162 ? 3.928 7.398 25.552 1.00 87.75 162 ARG A C 1
ATOM 1275 O O . ARG A 1 162 ? 3.999 8.578 25.883 1.00 87.75 162 ARG A O 1
ATOM 1282 N N . ILE A 1 163 ? 3.818 7.029 24.276 1.00 88.31 163 ILE A N 1
ATOM 1283 C CA . ILE A 1 163 ? 3.747 7.989 23.164 1.00 88.31 163 ILE A CA 1
ATOM 1284 C C . ILE A 1 163 ? 2.334 8.593 23.037 1.00 88.31 163 ILE A C 1
ATOM 1286 O O . ILE A 1 163 ? 2.191 9.755 22.659 1.00 88.31 163 ILE A O 1
ATOM 1290 N N . GLY A 1 164 ? 1.296 7.850 23.420 1.00 89.62 164 GLY A N 1
ATOM 1291 C CA . GLY A 1 164 ? -0.111 8.244 23.376 1.00 89.62 164 GLY A CA 1
ATOM 1292 C C . GLY A 1 164 ? -1.027 7.044 23.127 1.00 89.62 164 GLY A C 1
ATOM 1293 O O . GLY A 1 164 ? -0.561 5.963 22.770 1.00 89.62 164 GLY A O 1
ATOM 1294 N N . ASP A 1 165 ? -2.334 7.244 23.250 1.00 90.50 165 ASP A N 1
ATOM 1295 C CA . ASP A 1 165 ? -3.315 6.152 23.128 1.00 90.50 165 ASP A CA 1
ATOM 1296 C C . ASP A 1 165 ? -3.617 5.755 21.682 1.00 90.50 165 ASP A C 1
ATOM 1298 O O . ASP A 1 165 ? -4.208 4.707 21.429 1.00 90.50 165 ASP A O 1
ATOM 1302 N N . TRP A 1 166 ? -3.178 6.565 20.723 1.00 91.06 166 TRP A N 1
ATOM 1303 C CA . TRP A 1 166 ? -3.459 6.373 19.309 1.00 91.06 166 TRP A CA 1
ATOM 1304 C C . TRP A 1 166 ? -2.204 5.989 18.529 1.00 91.06 166 TRP A C 1
ATOM 1306 O O . TRP A 1 166 ? -1.084 6.445 18.800 1.00 91.06 166 TRP A O 1
ATOM 1316 N N . ALA A 1 167 ? -2.411 5.135 17.537 1.00 91.19 167 ALA A N 1
ATOM 1317 C CA . ALA A 1 167 ? -1.468 4.855 16.471 1.00 91.19 167 ALA A CA 1
ATOM 1318 C C . ALA A 1 167 ? -2.212 4.887 15.134 1.00 91.19 167 ALA A C 1
ATOM 1320 O O . ALA A 1 167 ? -3.398 4.566 15.071 1.00 91.19 167 ALA A O 1
ATOM 1321 N N . VAL A 1 168 ? -1.509 5.259 14.070 1.00 91.81 168 VAL A N 1
ATOM 1322 C CA . VAL A 1 168 ? -2.017 5.167 12.701 1.00 91.81 168 VAL A CA 1
ATOM 1323 C C . VAL A 1 168 ? -1.138 4.194 11.944 1.00 91.81 168 VAL A C 1
ATOM 1325 O O . VAL A 1 168 ? 0.084 4.202 12.087 1.00 91.81 168 VAL A O 1
ATOM 1328 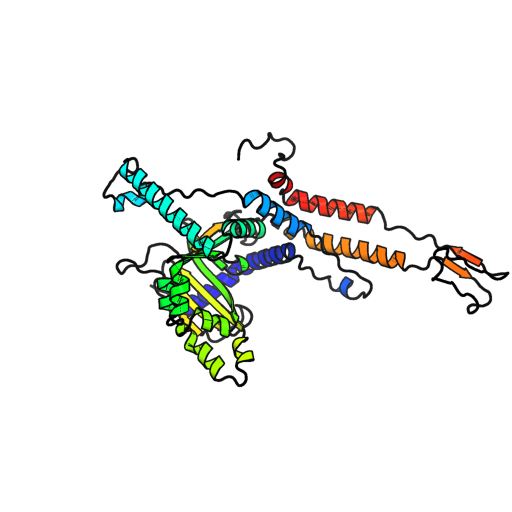N N . ARG A 1 169 ? -1.775 3.333 11.158 1.00 91.62 169 ARG A N 1
ATOM 1329 C CA . ARG A 1 169 ? -1.108 2.437 10.224 1.00 91.62 169 ARG A CA 1
ATOM 1330 C C . ARG A 1 169 ? -1.575 2.773 8.823 1.00 91.62 169 ARG A C 1
ATOM 1332 O O . ARG A 1 169 ? -2.747 2.568 8.518 1.00 91.62 169 ARG A O 1
ATOM 1339 N N . LEU A 1 170 ? -0.658 3.204 7.971 1.00 93.38 170 LEU A N 1
ATOM 1340 C CA . LEU A 1 170 ? -0.904 3.221 6.536 1.00 93.38 170 LEU A CA 1
ATOM 1341 C C . LEU A 1 170 ? -0.808 1.787 6.023 1.00 93.38 170 LEU A C 1
ATOM 1343 O O . LEU A 1 170 ? 0.129 1.056 6.351 1.00 93.38 170 LEU A O 1
ATOM 1347 N N . ALA A 1 171 ? -1.849 1.346 5.331 1.00 94.44 171 ALA A N 1
ATOM 1348 C CA . ALA A 1 171 ? -1.932 0.000 4.795 1.00 94.44 171 ALA A CA 1
ATOM 1349 C C . ALA A 1 171 ? -1.600 0.025 3.306 1.00 94.44 171 ALA A C 1
ATOM 1351 O O . ALA A 1 171 ? -2.006 0.944 2.601 1.00 94.44 171 ALA A O 1
ATOM 1352 N N . ASP A 1 172 ? -0.905 -1.010 2.836 1.00 94.44 172 ASP A N 1
ATOM 1353 C CA . ASP A 1 172 ? -0.715 -1.233 1.406 1.00 94.44 172 ASP A CA 1
ATOM 1354 C C . ASP A 1 172 ? -2.090 -1.483 0.761 1.00 94.44 172 ASP A C 1
ATOM 1356 O O . ASP A 1 172 ? -2.742 -2.476 1.109 1.00 94.44 172 ASP A O 1
ATOM 1360 N N . PRO A 1 173 ? -2.556 -0.636 -0.177 1.00 95.56 173 PRO A N 1
ATOM 1361 C CA . PRO A 1 173 ? -3.835 -0.837 -0.847 1.00 95.56 173 PRO A CA 1
ATOM 1362 C C . PRO A 1 173 ? -3.956 -2.186 -1.553 1.00 95.56 173 PRO A C 1
ATOM 1364 O O . PRO A 1 173 ? -5.067 -2.690 -1.712 1.00 95.56 173 PRO A O 1
ATOM 1367 N N . ASN A 1 174 ? -2.842 -2.825 -1.925 1.00 93.75 174 ASN A N 1
ATOM 1368 C CA . ASN A 1 174 ? -2.857 -4.159 -2.523 1.00 93.75 174 ASN A CA 1
ATOM 1369 C C . ASN A 1 174 ? -3.302 -5.262 -1.534 1.00 93.75 174 ASN A C 1
ATOM 1371 O O . ASN A 1 174 ? -3.683 -6.356 -1.937 1.00 93.75 174 ASN A O 1
ATOM 1375 N N . GLN A 1 175 ? -3.281 -4.974 -0.232 1.00 95.44 175 GLN A N 1
ATOM 1376 C CA . GLN A 1 175 ? -3.655 -5.890 0.850 1.00 95.44 175 GLN A CA 1
ATOM 1377 C C . GLN A 1 175 ? -5.035 -5.593 1.447 1.00 95.44 175 GLN A C 1
ATOM 1379 O O . GLN A 1 175 ? -5.503 -6.324 2.319 1.00 95.44 175 GLN A O 1
ATOM 1384 N N . VAL A 1 176 ? -5.699 -4.521 1.019 1.00 96.75 176 VAL A N 1
ATOM 1385 C CA . VAL A 1 176 ? -6.956 -4.059 1.612 1.00 96.75 176 VAL A CA 1
ATOM 1386 C C . VAL A 1 176 ? -8.063 -4.105 0.575 1.00 96.75 176 VAL A C 1
ATOM 1388 O O . VAL A 1 176 ? -7.894 -3.617 -0.531 1.00 96.75 176 VAL A O 1
ATOM 1391 N N . TYR A 1 177 ? -9.213 -4.638 0.941 1.00 96.25 177 TYR A N 1
ATOM 1392 C CA . TYR A 1 177 ? -10.433 -4.668 0.147 1.00 96.25 177 TYR A CA 1
ATOM 1393 C C . TYR A 1 177 ? -11.458 -3.814 0.876 1.00 96.25 177 TYR A C 1
ATOM 1395 O O . TYR A 1 177 ? -11.583 -3.909 2.097 1.00 96.25 177 TYR A O 1
ATOM 1403 N N . TRP A 1 178 ? -12.171 -2.954 0.165 1.00 95.75 178 TRP A N 1
ATOM 1404 C CA . TRP A 1 178 ? -13.086 -2.003 0.789 1.00 95.75 178 TRP A CA 1
ATOM 1405 C C . TRP A 1 178 ? -14.379 -1.904 -0.000 1.00 95.75 178 TRP A C 1
ATOM 1407 O O . TRP A 1 178 ? -14.391 -2.095 -1.213 1.00 95.75 178 TRP A O 1
ATOM 1417 N N . THR A 1 179 ? -15.475 -1.605 0.681 1.00 94.44 179 THR A N 1
ATOM 1418 C CA . THR A 1 179 ? -16.750 -1.303 0.030 1.00 94.44 179 THR A CA 1
ATOM 1419 C C . THR A 1 179 ? -17.130 0.120 0.385 1.00 94.44 179 THR A C 1
ATOM 1421 O O . THR A 1 179 ? -17.134 0.501 1.557 1.00 94.44 179 THR A O 1
ATOM 1424 N N . LEU A 1 180 ? -17.433 0.904 -0.643 1.00 92.12 180 LEU A N 1
ATOM 1425 C CA . LEU A 1 180 ? -17.961 2.245 -0.484 1.00 92.12 180 LEU A CA 1
ATOM 1426 C C . LEU A 1 180 ? -19.433 2.264 -0.904 1.00 92.12 180 LEU A C 1
ATOM 1428 O O . LEU A 1 180 ? -19.782 1.690 -1.935 1.00 92.12 180 LEU A O 1
ATOM 1432 N N . SER A 1 181 ? -20.259 2.985 -0.159 1.00 91.81 181 SER A N 1
ATOM 1433 C CA . SER A 1 181 ? -21.571 3.457 -0.594 1.00 91.81 181 SER A CA 1
ATOM 1434 C C . SER A 1 181 ? -21.459 4.860 -1.203 1.00 91.81 181 SER A C 1
ATOM 1436 O O . SER A 1 181 ? -20.375 5.459 -1.262 1.00 91.81 181 SER A O 1
ATOM 1438 N N . ASP A 1 182 ? -22.585 5.426 -1.627 1.00 89.50 182 ASP A N 1
ATOM 1439 C CA . ASP A 1 182 ? -22.659 6.844 -1.998 1.00 89.50 182 ASP A CA 1
ATOM 1440 C C . ASP A 1 182 ? -22.350 7.773 -0.814 1.00 89.50 182 ASP A C 1
ATOM 1442 O O . ASP A 1 182 ? -21.927 8.910 -1.018 1.00 89.50 182 ASP A O 1
ATOM 1446 N N . TYR A 1 183 ? -22.496 7.277 0.418 1.00 89.44 183 TYR A N 1
ATOM 1447 C CA . TYR A 1 183 ? -22.299 8.041 1.648 1.00 89.44 183 TYR A CA 1
ATOM 1448 C C . TYR A 1 183 ? -20.888 7.926 2.228 1.00 89.44 183 TYR A C 1
ATOM 1450 O O . TYR A 1 183 ? -20.477 8.793 2.997 1.00 89.44 183 TYR A O 1
ATOM 1458 N N . GLY A 1 184 ? -20.128 6.891 1.868 1.00 91.19 184 GLY A N 1
ATOM 1459 C CA . GLY A 1 184 ? -18.752 6.739 2.328 1.00 91.19 184 GLY A CA 1
ATOM 1460 C C . GLY A 1 184 ? -18.306 5.291 2.443 1.00 91.19 184 GLY A C 1
ATOM 1461 O O . GLY A 1 184 ? -18.780 4.415 1.729 1.00 91.19 184 GLY A O 1
ATOM 1462 N N . LEU A 1 185 ? -17.335 5.054 3.319 1.00 94.56 185 LEU A N 1
ATOM 1463 C CA . LEU A 1 185 ? -16.771 3.734 3.578 1.00 94.56 185 LEU A CA 1
ATOM 1464 C C . LEU A 1 185 ? -17.694 2.917 4.486 1.00 94.56 185 LEU A C 1
ATOM 1466 O O . LEU A 1 185 ? -18.006 3.360 5.583 1.00 94.56 185 LEU A O 1
ATOM 1470 N N . GLU A 1 186 ? -18.072 1.716 4.048 1.00 95.06 186 GLU A N 1
ATOM 1471 C CA . GLU A 1 186 ? -19.014 0.846 4.772 1.00 95.06 186 GLU A CA 1
ATOM 1472 C C . GLU A 1 186 ? -18.310 -0.304 5.502 1.00 95.06 186 GLU A C 1
ATOM 1474 O O . GLU A 1 186 ? -18.633 -0.661 6.641 1.00 95.06 186 GLU A O 1
ATOM 1479 N N . GLU A 1 187 ? -17.317 -0.897 4.840 1.00 96.12 187 GLU A N 1
ATOM 1480 C CA . GLU A 1 187 ? -16.601 -2.068 5.333 1.00 96.12 187 GLU A CA 1
ATOM 1481 C C . GLU A 1 187 ? -15.202 -2.164 4.721 1.00 96.12 187 GLU A C 1
ATOM 1483 O O . GLU A 1 187 ? -14.943 -1.725 3.596 1.00 96.12 187 GLU A O 1
ATOM 1488 N N . VAL A 1 188 ? -14.293 -2.758 5.490 1.00 97.69 188 VAL A N 1
ATOM 1489 C CA . VAL A 1 188 ? -12.894 -2.972 5.132 1.00 97.69 188 VAL A CA 1
ATOM 1490 C C . VAL A 1 188 ? -12.484 -4.382 5.523 1.00 97.69 188 VAL A C 1
ATOM 1492 O O . VAL A 1 188 ? -12.673 -4.806 6.661 1.00 97.69 188 VAL A O 1
ATOM 1495 N N . LEU A 1 189 ? -11.843 -5.079 4.597 1.00 97.75 189 LEU A N 1
ATOM 1496 C CA . LEU A 1 189 ? -11.134 -6.323 4.822 1.00 97.75 189 LEU A CA 1
ATOM 1497 C C . LEU A 1 189 ? -9.651 -6.095 4.541 1.00 97.75 189 LEU A C 1
ATOM 1499 O O . LEU A 1 189 ? -9.255 -5.832 3.414 1.00 97.75 189 LEU A O 1
ATOM 1503 N N . HIS A 1 190 ? -8.810 -6.242 5.551 1.00 97.50 190 HIS A N 1
ATOM 1504 C CA . HIS A 1 190 ? -7.364 -6.167 5.403 1.00 97.50 190 HIS A CA 1
ATOM 1505 C C . HIS A 1 190 ? -6.747 -7.558 5.531 1.00 97.50 190 HIS A C 1
ATOM 1507 O O . HIS A 1 190 ? -6.904 -8.223 6.554 1.00 97.50 190 HIS A O 1
ATOM 1513 N N . VAL A 1 191 ? -6.047 -7.986 4.485 1.00 96.62 191 VAL A N 1
ATOM 1514 C CA . VAL A 1 191 ? -5.472 -9.320 4.333 1.00 96.62 191 VAL A CA 1
ATOM 1515 C C . VAL A 1 191 ? -3.955 -9.228 4.378 1.00 96.62 191 VAL A C 1
ATOM 1517 O O . VAL A 1 191 ? -3.343 -8.573 3.540 1.00 96.62 191 VAL A O 1
ATOM 1520 N N . ARG A 1 192 ? -3.322 -9.906 5.333 1.00 95.06 192 ARG A N 1
ATOM 1521 C CA . ARG A 1 192 ? -1.866 -9.862 5.506 1.00 95.06 192 ARG A CA 1
ATOM 1522 C C . ARG A 1 192 ? -1.255 -11.239 5.579 1.00 95.06 192 ARG A C 1
ATOM 1524 O O . ARG A 1 192 ? -1.722 -12.094 6.321 1.00 95.06 192 ARG A O 1
ATOM 1531 N N . MET A 1 193 ? -0.124 -11.389 4.909 1.00 94.50 193 MET A N 1
ATOM 1532 C CA . MET A 1 193 ? 0.765 -12.517 5.137 1.00 94.50 193 MET A CA 1
ATOM 1533 C C . MET A 1 193 ? 1.590 -12.257 6.393 1.00 94.50 193 MET A C 1
ATOM 1535 O O . MET A 1 193 ? 2.233 -11.214 6.514 1.00 94.50 193 MET A O 1
ATOM 1539 N N . ARG A 1 194 ? 1.561 -13.195 7.335 1.00 94.44 194 ARG A N 1
ATOM 1540 C CA . ARG A 1 194 ? 2.352 -13.157 8.566 1.00 94.44 194 ARG A CA 1
ATOM 1541 C C . ARG A 1 194 ? 2.929 -14.527 8.851 1.00 94.44 194 ARG A C 1
ATOM 1543 O O . ARG A 1 194 ? 2.356 -15.545 8.488 1.00 94.44 194 ARG A O 1
ATOM 1550 N N . THR A 1 195 ? 4.039 -14.560 9.558 1.00 94.62 195 THR A N 1
ATOM 1551 C CA . THR A 1 195 ? 4.537 -15.802 10.150 1.00 94.62 195 THR A CA 1
ATOM 1552 C C . THR A 1 195 ? 3.795 -16.115 11.452 1.00 94.62 195 THR A C 1
ATOM 1554 O O . THR A 1 195 ? 3.262 -15.217 12.113 1.00 94.62 195 THR A O 1
ATOM 1557 N N . ALA A 1 196 ? 3.769 -17.382 11.862 1.00 92.31 196 ALA A N 1
ATOM 1558 C CA . ALA A 1 196 ? 3.143 -17.801 13.115 1.00 92.31 196 ALA A CA 1
ATOM 1559 C C . ALA A 1 196 ? 3.719 -17.044 14.327 1.00 92.31 196 ALA A C 1
ATOM 1561 O O . ALA A 1 196 ? 2.972 -16.604 15.204 1.00 92.31 196 ALA A O 1
ATOM 1562 N N . GLY A 1 197 ? 5.038 -16.815 14.343 1.00 92.31 197 GLY A N 1
ATOM 1563 C CA . GLY A 1 197 ? 5.702 -16.027 15.381 1.00 92.31 197 GLY A CA 1
ATOM 1564 C C . GLY A 1 197 ? 5.222 -14.572 15.425 1.00 92.31 197 GLY A C 1
ATOM 1565 O O . GLY A 1 197 ? 5.003 -14.019 16.503 1.00 92.31 197 GLY A O 1
ATOM 1566 N N . GLU A 1 198 ? 4.989 -13.944 14.271 1.00 93.62 198 GLU A N 1
ATOM 1567 C CA . GLU A 1 198 ? 4.451 -12.581 14.205 1.00 93.62 198 GLU A CA 1
ATOM 1568 C C . GLU A 1 198 ? 3.013 -12.489 14.692 1.00 93.62 198 GLU A C 1
ATOM 1570 O O . GLU A 1 198 ? 2.682 -11.548 15.413 1.00 93.62 198 GLU A O 1
ATOM 1575 N N . VAL A 1 199 ? 2.179 -13.462 14.322 1.00 91.94 199 VAL A N 1
ATOM 1576 C CA . VAL A 1 199 ? 0.795 -13.562 14.793 1.00 91.94 199 VAL A CA 1
ATOM 1577 C C . VAL A 1 199 ? 0.768 -13.633 16.317 1.00 91.94 199 VAL A C 1
ATOM 1579 O O . VAL A 1 199 ? 0.097 -12.820 16.948 1.00 91.94 199 VAL A O 1
ATOM 1582 N N . VAL A 1 200 ? 1.538 -14.542 16.923 1.00 90.88 200 VAL A N 1
ATOM 1583 C CA . VAL A 1 200 ? 1.612 -14.670 18.389 1.00 90.88 200 VAL A CA 1
ATOM 1584 C C . VAL A 1 200 ? 2.165 -13.393 19.024 1.00 90.88 200 VAL A C 1
ATOM 1586 O O . VAL A 1 200 ? 1.643 -12.917 20.027 1.00 90.88 200 VAL A O 1
ATOM 1589 N N . ARG A 1 201 ? 3.165 -12.757 18.407 1.00 89.06 201 ARG A N 1
ATOM 1590 C CA . ARG A 1 201 ? 3.741 -11.495 18.896 1.00 89.06 201 ARG A CA 1
ATOM 1591 C C . ARG A 1 201 ? 2.763 -10.316 18.875 1.00 89.06 201 ARG A C 1
ATOM 1593 O O . ARG A 1 201 ? 3.037 -9.335 19.569 1.00 89.06 201 ARG A O 1
ATOM 1600 N N . ILE A 1 202 ? 1.715 -10.368 18.051 1.00 88.00 202 ILE A N 1
ATOM 1601 C CA . ILE A 1 202 ? 0.726 -9.292 17.845 1.00 88.00 202 ILE A CA 1
ATOM 1602 C C . ILE A 1 202 ? -0.588 -9.572 18.558 1.00 88.00 202 ILE A C 1
ATOM 1604 O O . ILE A 1 202 ? -1.252 -8.627 18.964 1.00 88.00 202 ILE A O 1
ATOM 1608 N N . TRP A 1 203 ? -0.975 -10.834 18.687 1.00 89.06 203 TRP A N 1
ATOM 1609 C CA . TRP A 1 203 ? -2.257 -11.225 19.266 1.00 89.06 203 TRP A CA 1
ATOM 1610 C C . TRP A 1 203 ? -2.123 -11.946 20.599 1.00 89.06 203 TRP A C 1
ATOM 1612 O O . TRP A 1 203 ? -3.146 -12.311 21.162 1.00 89.06 203 TRP A O 1
ATOM 1622 N N . GLY A 1 204 ? -0.899 -12.157 21.090 1.00 86.94 204 GLY A N 1
ATOM 1623 C CA . GLY A 1 204 ? -0.627 -12.726 22.405 1.00 86.94 204 GLY A CA 1
ATOM 1624 C C . GLY A 1 204 ? -1.442 -13.990 22.663 1.00 86.94 204 GLY A C 1
ATOM 1625 O O . GLY A 1 204 ? -1.431 -14.941 21.873 1.00 86.94 204 GLY A O 1
ATOM 1626 N N . ASP A 1 205 ? -2.203 -13.960 23.752 1.00 85.06 205 ASP A N 1
ATOM 1627 C CA . ASP A 1 205 ? -3.040 -15.072 24.203 1.00 85.06 205 ASP A CA 1
ATOM 1628 C C . ASP A 1 205 ? -4.211 -15.361 23.250 1.00 85.06 205 ASP A C 1
ATOM 1630 O O . ASP A 1 205 ? -4.652 -16.510 23.127 1.00 85.06 205 ASP A O 1
ATOM 1634 N N . ALA A 1 206 ? -4.693 -14.353 22.513 1.00 84.50 206 ALA A N 1
ATOM 1635 C CA . ALA A 1 206 ? -5.764 -14.531 21.531 1.00 84.50 206 ALA A CA 1
ATOM 1636 C C . ALA A 1 206 ? -5.329 -15.427 20.353 1.00 84.50 206 ALA A C 1
ATOM 1638 O O . ALA A 1 206 ? -6.163 -16.069 19.715 1.00 84.50 206 ALA A O 1
ATOM 1639 N N . ALA A 1 207 ? -4.021 -15.559 20.112 1.00 86.94 207 ALA A N 1
ATOM 1640 C CA . ALA A 1 207 ? -3.443 -16.498 19.151 1.00 86.94 207 ALA A CA 1
ATOM 1641 C C . ALA A 1 207 ? -3.038 -17.850 19.776 1.00 86.94 207 ALA A C 1
ATOM 1643 O O . ALA A 1 207 ? -2.178 -18.551 19.237 1.00 86.94 207 ALA A O 1
ATOM 1644 N N . SER A 1 208 ? -3.658 -18.259 20.891 1.00 85.19 208 SER A N 1
ATOM 1645 C CA . SER A 1 208 ? -3.310 -19.493 21.620 1.00 85.19 208 SER A CA 1
ATOM 1646 C C . SER A 1 208 ? -3.249 -20.754 20.750 1.00 85.19 208 SER A C 1
ATOM 1648 O O . SER A 1 208 ? -2.378 -21.594 20.960 1.00 85.19 208 SER A O 1
ATOM 1650 N N . ALA A 1 209 ? -4.115 -20.895 19.742 1.00 85.19 209 ALA A N 1
ATOM 1651 C CA . ALA A 1 209 ? -4.076 -22.035 18.825 1.00 85.19 209 ALA A CA 1
ATOM 1652 C C . ALA A 1 209 ? -2.805 -22.060 17.953 1.00 85.19 209 ALA A C 1
ATOM 1654 O O . ALA A 1 209 ? -2.233 -23.128 17.746 1.00 85.19 209 ALA A O 1
ATOM 1655 N N . ALA A 1 210 ? -2.333 -20.899 17.485 1.00 84.00 210 ALA A N 1
ATOM 1656 C CA . ALA A 1 210 ? -1.065 -20.791 16.763 1.00 84.00 210 ALA A CA 1
ATOM 1657 C C . ALA A 1 210 ? 0.129 -21.007 17.710 1.00 84.00 210 ALA A C 1
ATOM 1659 O O . ALA A 1 210 ? 1.061 -21.731 17.373 1.00 84.00 210 ALA A O 1
ATOM 1660 N N . SER A 1 211 ? 0.061 -20.462 18.931 1.00 86.12 211 SER A N 1
ATOM 1661 C CA . SER A 1 211 ? 1.085 -20.660 19.967 1.00 86.12 211 SER A CA 1
ATOM 1662 C C . SER A 1 211 ? 1.267 -22.140 20.338 1.00 86.12 211 SER A C 1
ATOM 1664 O O . SER A 1 211 ? 2.394 -22.630 20.396 1.00 86.12 211 SER A O 1
ATOM 1666 N N . LYS A 1 212 ? 0.166 -22.893 20.491 1.00 88.62 212 LYS A N 1
ATOM 1667 C CA . LYS A 1 212 ? 0.201 -24.347 20.739 1.00 88.62 212 LYS A CA 1
ATOM 1668 C C . LYS A 1 212 ? 0.886 -25.111 19.609 1.00 88.62 212 LYS A C 1
ATOM 1670 O O . LYS A 1 212 ? 1.770 -25.913 19.884 1.00 88.62 212 LYS A O 1
ATOM 1675 N N . LYS A 1 213 ? 0.556 -24.802 18.350 1.00 84.31 213 LYS A N 1
ATOM 1676 C CA . LYS A 1 213 ? 1.210 -25.420 17.184 1.00 84.31 213 LYS A CA 1
ATOM 1677 C C . LYS A 1 213 ? 2.720 -25.179 17.164 1.00 84.31 213 LYS A C 1
ATOM 1679 O O . LYS A 1 213 ? 3.470 -26.088 16.830 1.00 84.31 213 LYS A O 1
ATOM 1684 N N . ILE A 1 214 ? 3.170 -23.985 17.557 1.00 85.44 214 ILE A N 1
ATOM 1685 C CA . ILE A 1 214 ? 4.603 -23.677 17.681 1.00 85.44 214 ILE A CA 1
ATOM 1686 C C . ILE A 1 214 ? 5.248 -24.487 18.813 1.00 85.44 214 ILE A C 1
ATOM 1688 O O . ILE A 1 214 ? 6.347 -25.007 18.640 1.00 85.44 214 ILE A O 1
ATOM 1692 N N . ALA A 1 215 ? 4.581 -24.597 19.965 1.00 86.62 215 ALA A N 1
ATOM 1693 C CA . ALA A 1 215 ? 5.102 -25.312 21.130 1.00 86.62 215 ALA A CA 1
ATOM 1694 C C . ALA A 1 215 ? 5.180 -26.837 20.923 1.00 86.62 215 ALA A C 1
ATOM 1696 O O . ALA A 1 215 ? 6.094 -27.475 21.438 1.00 86.62 215 ALA A O 1
ATOM 1697 N N . GLU A 1 216 ? 4.241 -27.411 20.171 1.00 89.69 216 GLU A N 1
ATOM 1698 C CA . GLU A 1 216 ? 4.162 -28.849 19.876 1.00 89.69 216 GLU A CA 1
ATOM 1699 C C . GLU A 1 216 ? 5.058 -29.275 18.697 1.00 89.69 216 GLU A C 1
ATOM 1701 O O . GLU A 1 216 ? 5.251 -30.468 18.452 1.00 89.69 216 GLU A O 1
ATOM 1706 N N . ALA A 1 217 ? 5.620 -28.320 17.950 1.00 86.62 217 ALA A N 1
ATOM 1707 C CA . ALA A 1 217 ? 6.462 -28.611 16.800 1.00 86.62 217 ALA A CA 1
ATOM 1708 C C . ALA A 1 217 ? 7.846 -29.142 17.203 1.00 86.62 217 ALA A C 1
ATOM 1710 O O . ALA A 1 217 ? 8.489 -28.647 18.127 1.00 86.62 217 ALA A O 1
ATOM 1711 N N . LYS A 1 218 ? 8.362 -30.103 16.424 1.00 84.19 218 LYS A N 1
ATOM 1712 C CA . LYS A 1 218 ? 9.715 -30.665 16.612 1.00 84.19 218 LYS A CA 1
ATOM 1713 C C . LYS A 1 218 ? 10.818 -29.607 16.505 1.00 84.19 218 LYS A C 1
ATOM 1715 O O . LYS A 1 218 ? 11.828 -29.704 17.192 1.00 84.19 218 LYS A O 1
ATOM 1720 N N . SER A 1 219 ? 10.617 -28.613 15.639 1.00 91.81 219 SER A N 1
ATOM 1721 C CA . SER A 1 219 ? 11.508 -27.470 15.457 1.00 91.81 219 SER A CA 1
ATOM 1722 C C . SER A 1 219 ? 10.723 -26.179 15.661 1.00 91.81 219 SER A C 1
ATOM 1724 O O . SER A 1 219 ? 9.945 -25.759 14.802 1.00 91.81 219 SER A O 1
ATOM 1726 N N . LYS A 1 220 ? 10.947 -25.525 16.804 1.00 87.94 220 LYS A N 1
ATOM 1727 C CA . LYS A 1 220 ? 10.302 -24.248 17.136 1.00 87.94 220 LYS A CA 1
ATOM 1728 C C . LYS A 1 220 ? 10.614 -23.166 16.096 1.00 87.94 220 LYS A C 1
ATOM 1730 O O . LYS A 1 220 ? 9.723 -22.433 15.684 1.00 87.94 220 LYS A O 1
ATOM 1735 N N . ALA A 1 221 ? 11.863 -23.107 15.633 1.00 89.00 221 ALA A N 1
ATOM 1736 C CA . ALA A 1 221 ? 12.318 -22.113 14.662 1.00 89.00 221 ALA A CA 1
ATOM 1737 C C . ALA A 1 221 ? 11.656 -22.268 13.280 1.00 89.00 221 ALA A C 1
ATOM 1739 O O . ALA A 1 221 ? 11.477 -21.279 12.572 1.00 89.00 221 ALA A O 1
ATOM 1740 N N . GLU A 1 222 ? 11.298 -23.490 12.880 1.00 89.12 222 GLU A N 1
ATOM 1741 C CA . GLU A 1 222 ? 10.556 -23.731 11.637 1.00 89.12 222 GLU A CA 1
ATOM 1742 C C . GLU A 1 222 ? 9.073 -23.407 11.807 1.00 89.12 222 GLU A C 1
ATOM 1744 O O . GLU A 1 222 ? 8.490 -22.738 10.956 1.00 89.12 222 GLU A O 1
ATOM 1749 N N . ALA A 1 223 ? 8.474 -23.808 12.931 1.00 88.69 223 ALA A N 1
ATOM 1750 C CA . ALA A 1 223 ? 7.071 -23.527 13.211 1.00 88.69 223 ALA A CA 1
ATOM 1751 C C . ALA A 1 223 ? 6.790 -22.026 13.347 1.00 88.69 223 ALA A C 1
ATOM 1753 O O . ALA A 1 223 ? 5.778 -21.542 12.850 1.00 88.69 223 ALA A O 1
ATOM 1754 N N . GLU A 1 224 ? 7.710 -21.260 13.941 1.00 91.19 224 GLU A N 1
ATOM 1755 C CA . GLU A 1 224 ? 7.608 -19.799 14.003 1.00 91.19 224 GLU A CA 1
ATOM 1756 C C . GLU A 1 224 ? 7.571 -19.148 12.616 1.00 91.19 224 GLU A C 1
ATOM 1758 O O . GLU A 1 224 ? 6.937 -18.105 12.471 1.00 91.19 224 GLU A O 1
ATOM 1763 N N . LYS A 1 225 ? 8.195 -19.766 11.602 1.00 93.56 225 LYS A N 1
ATOM 1764 C CA . LYS A 1 225 ? 8.226 -19.291 10.208 1.00 93.56 225 LYS A CA 1
ATOM 1765 C C . LYS A 1 225 ? 7.033 -19.760 9.375 1.00 93.56 225 LYS A C 1
ATOM 1767 O O . LYS A 1 225 ? 6.917 -19.342 8.223 1.00 93.56 225 LYS A O 1
ATOM 1772 N N . GLN A 1 226 ? 6.159 -20.609 9.917 1.00 91.56 226 GLN A N 1
ATOM 1773 C CA . GLN A 1 226 ? 4.997 -21.105 9.187 1.00 91.56 226 GLN A CA 1
ATOM 1774 C C . GLN A 1 226 ? 4.112 -19.926 8.743 1.00 91.56 226 GLN A C 1
ATOM 1776 O O . GLN A 1 226 ? 3.786 -19.071 9.575 1.00 91.56 226 GLN A O 1
ATOM 1781 N N . PRO A 1 227 ? 3.724 -19.849 7.459 1.00 93.62 227 PRO A N 1
ATOM 1782 C CA . PRO A 1 227 ? 2.967 -18.721 6.948 1.00 93.62 227 PRO A CA 1
ATOM 1783 C C . PRO A 1 227 ? 1.475 -18.853 7.283 1.00 93.62 227 PRO A C 1
ATOM 1785 O O . PRO A 1 227 ? 0.869 -19.924 7.184 1.00 93.62 227 PRO A O 1
ATOM 1788 N N . TYR A 1 228 ? 0.897 -17.726 7.674 1.00 94.19 228 TYR A N 1
ATOM 1789 C CA . TYR A 1 228 ? -0.516 -17.514 7.924 1.00 94.19 228 TYR A CA 1
ATOM 1790 C C . TYR A 1 228 ? -1.010 -16.320 7.110 1.00 94.19 228 TYR A C 1
ATOM 1792 O O . TYR A 1 228 ? -0.331 -15.297 6.992 1.00 94.19 228 TYR A O 1
ATOM 1800 N N . VAL A 1 229 ? -2.234 -16.434 6.615 1.00 95.44 229 VAL A N 1
ATOM 1801 C CA . VAL A 1 229 ? -3.018 -15.328 6.079 1.00 95.44 229 VAL A CA 1
ATOM 1802 C C . VAL A 1 229 ? -3.911 -14.808 7.198 1.00 95.44 229 VAL A C 1
ATOM 1804 O O . VAL A 1 229 ? -4.794 -15.513 7.684 1.00 95.44 229 VAL A O 1
ATOM 1807 N N . GLU A 1 230 ? -3.668 -13.584 7.640 1.00 95.75 230 GLU A N 1
ATOM 1808 C CA . GLU A 1 230 ? -4.497 -12.879 8.608 1.00 95.75 230 GLU A CA 1
ATOM 1809 C C . GLU A 1 230 ? -5.542 -12.034 7.888 1.00 95.75 230 GLU A C 1
ATOM 1811 O O . GLU A 1 230 ? -5.200 -11.221 7.031 1.00 95.75 230 GLU A O 1
ATOM 1816 N N . PHE A 1 231 ? -6.797 -12.179 8.296 1.00 96.81 231 PHE A N 1
ATOM 1817 C CA . PHE A 1 231 ? -7.921 -11.387 7.820 1.00 96.81 231 PHE A CA 1
ATOM 1818 C C . PHE A 1 231 ? -8.415 -10.504 8.962 1.00 96.81 231 PHE A C 1
ATOM 1820 O O . PHE A 1 231 ? -8.832 -11.007 10.003 1.00 96.81 231 PHE A O 1
ATOM 1827 N N . GLU A 1 232 ? -8.363 -9.190 8.773 1.00 96.38 232 GLU A N 1
ATOM 1828 C CA . GLU A 1 232 ? -8.918 -8.183 9.674 1.00 96.38 232 GLU A CA 1
ATOM 1829 C C . GLU A 1 232 ? -10.115 -7.526 8.982 1.00 96.38 232 GLU A C 1
ATOM 1831 O O . GLU A 1 232 ? -9.946 -6.696 8.092 1.00 96.38 232 GLU A O 1
ATOM 1836 N N . TYR A 1 233 ? -11.321 -7.916 9.386 1.00 97.00 233 TYR A N 1
ATOM 1837 C CA . TYR A 1 233 ? -12.574 -7.389 8.858 1.00 97.00 233 TYR A CA 1
ATOM 1838 C C . TYR A 1 233 ? -13.167 -6.351 9.808 1.00 97.00 233 TYR A C 1
ATOM 1840 O O . TYR A 1 233 ? -13.222 -6.581 11.020 1.00 97.00 233 TYR A O 1
ATOM 1848 N N . VAL A 1 234 ? -13.620 -5.220 9.269 1.00 95.88 234 VAL A N 1
ATOM 1849 C CA . VAL A 1 234 ? -14.272 -4.154 10.029 1.00 95.88 234 VAL A CA 1
ATOM 1850 C C . VAL A 1 234 ? -15.459 -3.591 9.253 1.00 95.88 234 VAL A C 1
ATOM 1852 O O . VAL A 1 234 ? -15.307 -3.241 8.090 1.00 95.88 234 VAL A O 1
ATOM 1855 N N . SER A 1 235 ? -16.617 -3.456 9.899 1.00 95.31 235 SER A N 1
ATOM 1856 C CA . SER A 1 235 ? -17.800 -2.789 9.333 1.00 95.31 235 SER A CA 1
ATOM 1857 C C . SER A 1 235 ? -18.603 -2.061 10.410 1.00 95.31 235 SER A C 1
ATOM 1859 O O . SER A 1 235 ? -18.403 -2.289 11.609 1.00 95.31 235 SER A O 1
ATOM 1861 N N . HIS A 1 236 ? -19.526 -1.195 9.987 1.00 90.56 236 HIS A N 1
ATOM 1862 C CA . HIS A 1 236 ? -20.433 -0.510 10.906 1.00 90.56 236 HIS A CA 1
ATOM 1863 C C . HIS A 1 236 ? -21.335 -1.494 11.663 1.00 90.56 236 HIS A C 1
ATOM 1865 O O . HIS A 1 236 ? -21.530 -1.332 12.868 1.00 90.56 236 HIS A O 1
ATOM 1871 N N . GLU A 1 237 ? -21.836 -2.525 10.977 1.00 89.88 237 GLU A N 1
ATOM 1872 C CA . GLU A 1 237 ? -22.820 -3.468 11.521 1.00 89.88 237 GLU A CA 1
ATOM 1873 C C . GLU A 1 237 ? -22.205 -4.565 12.399 1.00 89.88 237 GLU A C 1
ATOM 1875 O O . GLU A 1 237 ? -22.746 -4.885 13.458 1.00 89.88 237 GLU A O 1
ATOM 1880 N N . ASP A 1 238 ? -21.083 -5.151 11.973 1.00 91.12 238 ASP A N 1
ATOM 1881 C CA . ASP A 1 238 ? -20.477 -6.314 12.644 1.00 91.12 238 ASP A CA 1
ATOM 1882 C C . ASP A 1 238 ? -19.320 -5.950 13.580 1.00 91.12 238 ASP A C 1
ATOM 1884 O O . ASP A 1 238 ? -18.774 -6.809 14.279 1.00 91.12 238 ASP A O 1
ATOM 1888 N N . GLY A 1 239 ? -18.908 -4.681 13.582 1.00 92.31 239 GLY A N 1
ATOM 1889 C CA . GLY A 1 239 ? -17.711 -4.240 14.281 1.00 92.31 239 GLY A CA 1
ATOM 1890 C C . GLY A 1 239 ? -16.454 -4.857 13.666 1.00 92.31 239 GLY A C 1
ATOM 1891 O O . GLY A 1 239 ? -16.315 -4.906 12.446 1.00 92.31 239 GLY A O 1
ATOM 1892 N N . LYS A 1 240 ? -15.518 -5.299 14.508 1.00 93.75 240 LYS A N 1
ATOM 1893 C CA . LYS A 1 240 ? -14.212 -5.858 14.138 1.00 93.75 240 LYS A CA 1
ATOM 1894 C C . LYS A 1 240 ? -14.177 -7.371 14.366 1.00 93.75 240 LYS A C 1
ATOM 1896 O O . LYS A 1 240 ? -14.521 -7.845 15.446 1.00 93.75 240 LYS A O 1
ATOM 1901 N N . SER A 1 241 ? -13.684 -8.121 13.382 1.00 94.94 241 SER A N 1
ATOM 1902 C CA . SER A 1 241 ? -13.417 -9.562 13.470 1.00 94.94 241 SER A CA 1
ATOM 1903 C C . SER A 1 241 ? -12.058 -9.897 12.864 1.00 94.94 241 SER A C 1
ATO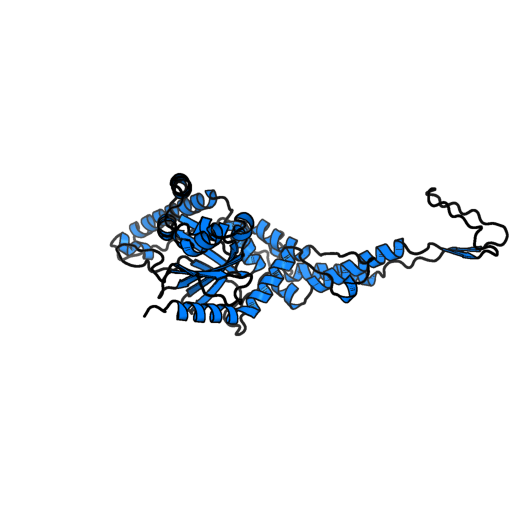M 1905 O O . SER A 1 241 ? -11.620 -9.260 11.906 1.00 94.94 241 SER A O 1
ATOM 1907 N N . ILE A 1 242 ? -11.370 -10.880 13.451 1.00 95.00 242 ILE A N 1
ATOM 1908 C CA . ILE A 1 242 ? -10.042 -11.308 13.013 1.00 95.00 242 ILE A CA 1
ATOM 1909 C C . ILE A 1 242 ? -9.948 -12.822 13.026 1.00 95.00 242 ILE A C 1
ATOM 1911 O O . ILE A 1 242 ? -10.249 -13.477 14.029 1.00 95.00 242 ILE A O 1
ATOM 1915 N N . TRP A 1 243 ? -9.471 -13.382 11.925 1.00 95.25 243 TRP A N 1
ATOM 1916 C CA . TRP A 1 243 ? -9.170 -14.802 11.827 1.00 95.25 243 TRP A CA 1
ATOM 1917 C C . TRP A 1 243 ? -7.927 -15.042 10.980 1.00 95.25 243 TRP A C 1
ATOM 1919 O O . TRP A 1 243 ? -7.465 -14.172 10.245 1.00 95.25 243 TRP A O 1
ATOM 1929 N N . LEU A 1 244 ? -7.379 -16.243 11.113 1.00 94.31 244 LEU A N 1
ATOM 1930 C CA . LEU A 1 244 ? -6.173 -16.683 10.431 1.00 94.31 244 LEU A CA 1
ATOM 1931 C C . LEU A 1 244 ? -6.474 -17.929 9.609 1.00 94.31 244 LEU A C 1
ATOM 1933 O O . LEU A 1 244 ? -7.258 -18.777 10.039 1.00 94.31 244 LEU A O 1
ATOM 1937 N N . GLN A 1 245 ? -5.801 -18.071 8.478 1.00 93.19 245 GLN A N 1
ATOM 1938 C CA . GLN A 1 245 ? -5.751 -19.301 7.692 1.00 93.19 245 GLN A CA 1
ATOM 1939 C C . GLN A 1 245 ? -4.290 -19.696 7.483 1.00 93.19 245 GLN A C 1
ATOM 1941 O O . GLN A 1 245 ? -3.433 -18.835 7.320 1.00 93.19 245 GLN A O 1
ATOM 1946 N N . GLU A 1 246 ? -3.988 -20.988 7.542 1.00 90.69 246 GLU A N 1
ATOM 1947 C CA . GLU A 1 246 ? -2.655 -21.495 7.217 1.00 90.69 246 GLU A CA 1
ATOM 1948 C C . GLU A 1 246 ? -2.475 -21.449 5.707 1.00 90.69 246 GLU A C 1
ATOM 1950 O O . GLU A 1 246 ? -3.298 -21.993 4.972 1.00 90.69 246 GLU A O 1
ATOM 1955 N N . GLY A 1 247 ? -1.400 -20.818 5.246 1.00 90.75 247 GLY A N 1
ATOM 1956 C CA . GLY A 1 247 ? -1.170 -20.692 3.818 1.00 90.75 247 GLY A CA 1
ATOM 1957 C C . GLY A 1 247 ? -0.294 -19.515 3.440 1.00 90.75 247 GLY A C 1
ATOM 1958 O O . GLY A 1 247 ? 0.180 -18.756 4.280 1.00 90.75 247 GLY A O 1
ATOM 1959 N N . THR A 1 248 ? -0.080 -19.396 2.136 1.00 88.94 248 THR A N 1
ATOM 1960 C CA . THR A 1 248 ? 0.741 -18.369 1.481 1.00 88.94 248 THR A CA 1
ATOM 1961 C C . THR A 1 248 ? -0.076 -17.408 0.621 1.00 88.94 248 THR A C 1
ATOM 1963 O O . THR A 1 248 ? 0.467 -16.413 0.149 1.00 88.94 248 THR A O 1
ATOM 1966 N N . SER A 1 249 ? -1.369 -17.678 0.426 1.00 87.31 249 SER A N 1
ATOM 1967 C CA . SER A 1 249 ? -2.269 -16.786 -0.298 1.00 87.31 249 SER A CA 1
ATOM 1968 C C . SER A 1 249 ? -3.695 -16.875 0.255 1.00 87.31 249 SER A C 1
ATOM 1970 O O . SER A 1 249 ? -4.072 -17.916 0.802 1.00 87.31 249 SER A O 1
ATOM 1972 N N . PRO A 1 250 ? -4.489 -15.797 0.138 1.00 83.88 250 PRO A N 1
ATOM 1973 C CA . PRO A 1 250 ? -5.846 -15.741 0.678 1.00 83.88 250 PRO A CA 1
ATOM 1974 C C . PRO A 1 250 ? -6.841 -16.694 0.010 1.00 83.88 250 PRO A C 1
ATOM 1976 O O . PRO A 1 250 ? -7.914 -16.932 0.555 1.00 83.88 250 PRO A O 1
ATOM 1979 N N . GLU A 1 251 ? -6.500 -17.247 -1.151 1.00 82.44 251 GLU A N 1
ATOM 1980 C CA . GLU A 1 251 ? -7.304 -18.245 -1.855 1.00 82.44 251 GLU A CA 1
ATOM 1981 C C . GLU A 1 251 ? -7.116 -19.665 -1.292 1.00 82.44 251 GLU A C 1
ATOM 1983 O O . GLU A 1 251 ? -7.896 -20.565 -1.612 1.00 82.44 251 GLU A O 1
ATOM 1988 N N . GLN A 1 252 ? -6.090 -19.899 -0.464 1.00 77.81 252 GLN A N 1
ATOM 1989 C CA . GLN A 1 252 ? -5.841 -21.209 0.137 1.00 77.81 252 GLN A CA 1
ATOM 1990 C C . GLN A 1 252 ? -6.840 -21.480 1.265 1.00 77.81 252 GLN A C 1
ATOM 1992 O O . GLN A 1 252 ? -6.829 -20.839 2.313 1.00 77.81 252 GLN A O 1
ATOM 1997 N N . ILE A 1 253 ? -7.705 -22.475 1.061 1.00 71.06 253 ILE A N 1
ATOM 1998 C CA . ILE A 1 253 ? -8.742 -22.835 2.029 1.00 71.06 253 ILE A CA 1
ATOM 1999 C C . ILE A 1 253 ? -8.141 -23.744 3.105 1.00 71.06 253 ILE A C 1
ATOM 2001 O O . ILE A 1 253 ? -7.903 -24.930 2.878 1.00 71.06 253 ILE A O 1
ATOM 2005 N N . SER A 1 254 ? -7.959 -23.203 4.308 1.00 79.81 254 SER A N 1
ATOM 2006 C CA . SER A 1 254 ? -7.678 -23.979 5.518 1.00 79.81 254 SER A CA 1
ATOM 2007 C C . SER A 1 254 ? -8.781 -23.778 6.556 1.00 79.81 254 SER A C 1
ATOM 2009 O O . SER A 1 254 ? -9.562 -22.824 6.499 1.00 79.81 254 SER A O 1
ATOM 2011 N N . LYS A 1 255 ? -8.830 -24.652 7.570 1.00 84.56 255 LYS A N 1
ATOM 2012 C CA . LYS A 1 255 ? -9.695 -24.417 8.732 1.00 84.56 255 LYS A CA 1
ATOM 2013 C C . LYS A 1 255 ? -9.262 -23.108 9.419 1.00 84.56 255 LYS A C 1
ATOM 2015 O O . LYS A 1 255 ? -8.095 -23.014 9.809 1.00 84.56 255 LYS A O 1
ATOM 2020 N N . PRO A 1 256 ? -10.160 -22.121 9.581 1.00 88.69 256 PRO A N 1
ATOM 2021 C CA . PRO A 1 256 ? -9.791 -20.826 10.125 1.00 88.69 256 PRO A CA 1
ATOM 2022 C C . PRO A 1 256 ? -9.576 -20.901 11.638 1.00 88.69 256 PRO A C 1
ATOM 2024 O O . PRO A 1 256 ? -10.330 -21.556 12.362 1.00 88.69 256 PRO A O 1
ATOM 2027 N N . ILE A 1 257 ? -8.571 -20.178 12.123 1.00 90.44 257 ILE A N 1
ATOM 2028 C CA . ILE A 1 257 ? -8.346 -19.920 13.545 1.00 90.44 257 ILE A CA 1
ATOM 2029 C C . ILE A 1 257 ? -8.931 -18.543 13.851 1.00 90.44 257 ILE A C 1
ATOM 2031 O O . ILE A 1 257 ? -8.402 -17.528 13.406 1.00 90.44 257 ILE A O 1
ATOM 2035 N N . VAL A 1 258 ? -10.034 -18.494 14.595 1.00 92.00 258 VAL A N 1
ATOM 2036 C CA . VAL A 1 258 ? -10.655 -17.223 14.995 1.00 92.00 258 VAL A CA 1
ATOM 2037 C C . VAL A 1 258 ? -9.861 -16.629 16.153 1.00 92.00 258 VAL A C 1
ATOM 2039 O O . VAL A 1 258 ? -9.807 -17.224 17.225 1.00 92.00 258 VAL A O 1
ATOM 2042 N N . VAL A 1 259 ? -9.264 -15.460 15.925 1.00 91.38 259 VAL A N 1
ATOM 2043 C CA . VAL A 1 259 ? -8.520 -14.691 16.936 1.00 91.38 259 VAL A CA 1
ATOM 2044 C C . VAL A 1 259 ? -9.468 -13.744 17.661 1.00 91.38 259 VAL A C 1
ATOM 2046 O O . VAL A 1 259 ? -9.450 -13.647 18.883 1.00 91.38 259 VAL A O 1
ATOM 2049 N N . LEU A 1 260 ? -10.338 -13.078 16.900 1.00 91.44 260 LEU A N 1
ATOM 2050 C CA . LEU A 1 260 ? -11.313 -12.131 17.414 1.00 91.44 260 LEU A CA 1
ATOM 2051 C C . LEU A 1 260 ? -12.674 -12.385 16.769 1.00 91.44 260 LEU A C 1
ATOM 2053 O O . LEU A 1 260 ? -12.848 -12.229 15.557 1.00 91.44 260 LEU A O 1
ATOM 2057 N N . LYS A 1 261 ? -13.650 -12.773 17.591 1.00 91.88 261 LYS A N 1
ATOM 2058 C CA . LYS A 1 261 ? -15.050 -12.850 17.159 1.00 91.88 261 LYS A CA 1
ATOM 2059 C C . LYS A 1 261 ? -15.585 -11.441 16.862 1.00 91.88 261 LYS A C 1
ATOM 2061 O O . LYS A 1 261 ? -15.045 -10.488 17.421 1.00 91.88 261 LYS A O 1
ATOM 2066 N N . PRO A 1 262 ? -16.631 -11.313 16.027 1.00 92.06 262 PRO A N 1
ATOM 2067 C CA . PRO A 1 262 ? -17.258 -10.025 15.743 1.00 92.06 262 PRO A CA 1
ATOM 2068 C C . PRO A 1 262 ? -17.645 -9.312 17.035 1.00 92.06 262 PRO A C 1
ATOM 2070 O O . PRO A 1 262 ? -18.353 -9.872 17.876 1.00 92.06 262 PRO A O 1
ATOM 2073 N N . GLN A 1 263 ? -17.119 -8.107 17.215 1.00 90.38 263 GLN A N 1
ATOM 2074 C CA . GLN A 1 263 ? -17.385 -7.270 18.377 1.00 90.38 263 GLN A CA 1
ATOM 2075 C C . GLN A 1 263 ? -17.114 -5.798 18.049 1.00 90.38 263 GLN A C 1
ATOM 2077 O O . GLN A 1 263 ? -16.322 -5.512 17.147 1.00 90.38 263 GLN A O 1
ATOM 2082 N N . PRO A 1 264 ? -17.686 -4.846 18.801 1.00 90.44 264 PRO A N 1
ATOM 2083 C CA . PRO A 1 264 ? -17.394 -3.432 18.612 1.00 90.44 264 PRO A CA 1
ATOM 2084 C C . PRO A 1 264 ? -15.898 -3.122 18.644 1.00 90.44 264 PRO A C 1
ATOM 2086 O O . PRO A 1 264 ? -15.172 -3.583 19.527 1.00 90.44 264 PRO A O 1
ATOM 2089 N N . TRP A 1 265 ? -15.429 -2.321 17.686 1.00 89.88 265 TRP A N 1
ATOM 2090 C CA . TRP A 1 265 ? -14.004 -1.997 17.586 1.00 89.88 265 TRP A CA 1
ATOM 2091 C C . TRP A 1 265 ? -13.548 -1.019 18.682 1.00 89.88 265 TRP A C 1
ATOM 2093 O O . TRP A 1 265 ? -12.403 -1.090 19.126 1.00 89.88 265 TRP A O 1
ATOM 2103 N N . LEU A 1 266 ? -14.442 -0.131 19.133 1.00 91.25 266 LEU A N 1
ATOM 2104 C CA . LEU A 1 266 ? -14.249 0.762 20.271 1.00 91.25 266 LEU A CA 1
ATOM 2105 C C . LEU A 1 266 ? -15.599 1.059 20.927 1.00 91.25 266 LEU A C 1
ATOM 2107 O O . LEU A 1 266 ? -16.580 1.364 20.251 1.00 91.25 266 LEU A O 1
ATOM 2111 N N . MET A 1 267 ? -15.619 0.968 22.255 1.00 89.69 267 MET A N 1
ATOM 2112 C CA . MET A 1 267 ? -16.786 1.237 23.087 1.00 89.69 267 MET A CA 1
ATOM 2113 C C . MET A 1 267 ? -16.572 2.529 23.870 1.00 89.69 267 MET A C 1
ATOM 2115 O O . MET A 1 267 ? -15.551 2.677 24.540 1.00 89.69 267 MET A O 1
ATOM 2119 N N . PHE A 1 268 ? -17.554 3.421 23.829 1.00 85.38 268 PHE A N 1
ATOM 2120 C CA . PHE A 1 268 ? -17.628 4.632 24.638 1.00 85.38 268 PHE A CA 1
ATOM 2121 C C . PHE A 1 268 ? -19.023 4.701 25.266 1.00 85.38 268 PHE A C 1
ATOM 2123 O O . PHE A 1 268 ? -20.020 4.515 24.572 1.00 85.38 268 PHE A O 1
ATOM 2130 N N . GLU A 1 269 ? -19.097 4.864 26.590 1.00 87.31 269 GLU A N 1
ATOM 2131 C CA . GLU A 1 269 ? -20.369 4.889 27.343 1.00 87.31 269 GLU A CA 1
ATOM 2132 C C . GLU A 1 269 ? -21.302 3.695 27.046 1.00 87.31 269 GLU A C 1
ATOM 2134 O O . GLU A 1 269 ? -22.519 3.820 26.926 1.00 87.31 269 GLU A O 1
ATOM 2139 N N . GLY A 1 270 ? -20.720 2.502 26.885 1.00 84.81 270 GLY A N 1
ATOM 2140 C CA . GLY A 1 270 ? -21.478 1.276 26.616 1.00 84.81 270 GLY A CA 1
ATOM 2141 C C . GLY A 1 270 ? -22.024 1.155 25.189 1.00 84.81 270 GLY A C 1
ATOM 2142 O O . GLY A 1 270 ? -22.740 0.196 24.906 1.00 84.81 270 GLY A O 1
ATOM 2143 N N . LYS A 1 271 ? -21.669 2.069 24.279 1.00 84.94 271 LYS A N 1
ATOM 2144 C CA . LYS A 1 271 ? -22.047 2.025 22.861 1.00 84.94 271 LYS A CA 1
ATOM 2145 C C . LYS A 1 271 ? -20.815 1.964 21.967 1.00 84.94 271 LYS A C 1
ATOM 2147 O O . LYS A 1 271 ? -19.758 2.484 22.317 1.00 84.94 271 LYS A O 1
ATOM 2152 N N . GLN A 1 272 ? -20.958 1.345 20.798 1.00 86.44 272 GLN A N 1
ATOM 2153 C CA . GLN A 1 272 ? -19.932 1.426 19.765 1.00 86.44 272 GLN A CA 1
ATOM 2154 C C . GLN A 1 272 ? -19.835 2.870 19.269 1.00 86.44 272 GLN A C 1
ATOM 2156 O O . GLN A 1 272 ? -20.858 3.512 19.024 1.00 86.44 272 GLN A O 1
ATOM 2161 N N . VAL A 1 273 ? -18.615 3.375 19.102 1.00 87.88 273 VAL A N 1
ATOM 2162 C CA . VAL A 1 273 ? -18.420 4.684 18.467 1.00 87.88 273 VAL A CA 1
ATOM 2163 C C . VAL A 1 273 ? -18.895 4.643 17.003 1.00 87.88 273 VAL A C 1
ATOM 2165 O O . VAL A 1 273 ? -18.617 3.672 16.294 1.00 87.88 273 VAL A O 1
ATOM 2168 N N . PRO A 1 274 ? -19.607 5.673 16.517 1.00 86.88 274 PRO A N 1
ATOM 2169 C CA . PRO A 1 274 ? -20.315 5.627 15.236 1.00 86.88 274 PRO A CA 1
ATOM 2170 C C . PRO A 1 274 ? -19.410 5.948 14.031 1.00 86.88 274 PRO A C 1
ATOM 2172 O O . PRO A 1 274 ? -19.815 6.666 13.126 1.00 86.88 274 PRO A O 1
ATOM 2175 N N . PHE A 1 275 ? -18.175 5.444 14.009 1.00 88.94 275 PHE A N 1
ATOM 2176 C CA . PHE A 1 275 ? -17.266 5.587 12.867 1.00 88.94 275 PHE A CA 1
ATOM 2177 C C . PHE A 1 275 ? -16.416 4.330 12.680 1.00 88.94 275 PHE A C 1
ATOM 2179 O O . PHE A 1 275 ? -16.254 3.548 13.618 1.00 88.94 275 PHE A O 1
ATOM 2186 N N . LEU A 1 276 ? -15.875 4.125 11.478 1.00 93.50 276 LEU A N 1
ATOM 2187 C CA . LEU A 1 276 ? -14.925 3.045 11.209 1.00 93.50 276 LEU A CA 1
ATOM 2188 C C . LEU A 1 276 ? -13.505 3.470 11.593 1.00 93.50 276 LEU A C 1
ATOM 2190 O O . LEU A 1 276 ? -13.097 4.581 11.271 1.00 93.50 276 LEU A O 1
ATOM 2194 N N . PRO A 1 277 ? -12.679 2.578 12.165 1.00 94.69 277 PRO A N 1
ATOM 2195 C CA . PRO A 1 277 ? -11.270 2.850 12.438 1.00 94.69 277 PRO A CA 1
ATOM 2196 C C . PRO A 1 277 ? -10.412 2.853 11.160 1.00 94.69 277 PRO A C 1
ATOM 2198 O O . PRO A 1 277 ? -9.222 2.561 11.219 1.00 94.69 277 PRO A O 1
ATOM 2201 N N . TRP A 1 278 ? -11.007 3.131 10.003 1.00 96.50 278 TRP A N 1
ATOM 2202 C CA . TRP A 1 278 ? -10.360 3.189 8.705 1.00 96.50 278 TRP A CA 1
ATOM 2203 C C . TRP A 1 278 ? -10.789 4.459 7.983 1.00 96.50 278 TRP A C 1
ATOM 2205 O O . TRP A 1 278 ? -11.965 4.811 7.978 1.00 96.50 278 TRP A O 1
ATOM 2215 N N . ALA A 1 279 ? -9.823 5.111 7.354 1.00 94.38 279 ALA A N 1
ATOM 2216 C CA . ALA A 1 279 ? -10.039 6.210 6.437 1.00 94.38 279 ALA A CA 1
ATOM 2217 C C . ALA A 1 279 ? -9.498 5.821 5.062 1.00 94.38 279 ALA A C 1
ATOM 2219 O O . ALA A 1 279 ? -8.445 5.182 4.953 1.00 94.38 279 ALA A O 1
ATOM 2220 N N . ILE A 1 280 ? -10.229 6.224 4.028 1.00 95.06 280 ILE A N 1
ATOM 2221 C CA . ILE A 1 280 ? -9.843 6.064 2.634 1.00 95.06 280 ILE A CA 1
ATOM 2222 C C . ILE A 1 280 ? -9.918 7.420 1.941 1.00 95.06 280 ILE A C 1
ATOM 2224 O O . ILE A 1 280 ? -10.916 8.128 2.055 1.00 95.06 280 ILE A O 1
ATOM 2228 N N . ALA A 1 281 ? -8.863 7.763 1.215 1.00 93.56 281 ALA A N 1
ATOM 2229 C CA . ALA A 1 281 ? -8.884 8.827 0.225 1.00 93.56 281 ALA A CA 1
ATOM 2230 C C . ALA A 1 281 ? -8.570 8.184 -1.122 1.00 93.56 281 ALA A C 1
ATOM 2232 O O . ALA A 1 281 ? -7.489 7.628 -1.296 1.00 93.56 281 ALA A O 1
ATOM 2233 N N . GLN A 1 282 ? -9.534 8.199 -2.035 1.00 92.62 282 GLN A N 1
ATOM 2234 C CA . GLN A 1 282 ? -9.444 7.557 -3.342 1.00 92.62 282 GLN A CA 1
ATOM 2235 C C . GLN A 1 282 ? -9.581 8.625 -4.431 1.00 92.62 282 GLN A C 1
ATOM 2237 O O . GLN A 1 282 ? -10.500 9.442 -4.371 1.00 92.62 282 GLN A O 1
ATOM 2242 N N . GLY A 1 283 ? -8.673 8.606 -5.406 1.00 88.75 283 GLY A N 1
ATOM 2243 C CA . GLY A 1 283 ? -8.783 9.371 -6.641 1.00 88.75 283 GLY A CA 1
ATOM 2244 C C . GLY A 1 283 ? -9.536 8.616 -7.740 1.00 88.75 283 GLY A C 1
ATOM 2245 O O . GLY A 1 283 ? -10.283 7.665 -7.486 1.00 88.75 283 GLY A O 1
ATOM 2246 N N . GLY A 1 284 ? -9.361 9.068 -8.980 1.00 87.06 284 GLY A N 1
ATOM 2247 C CA . GLY A 1 284 ? -9.947 8.4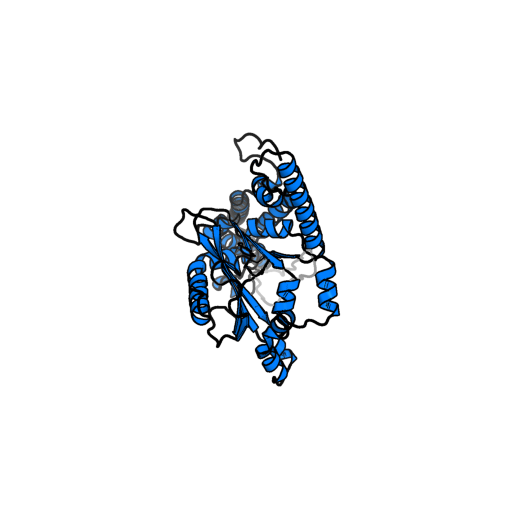33 -10.156 1.00 87.06 284 GLY A CA 1
ATOM 2248 C C . GLY A 1 284 ? -11.445 8.706 -10.326 1.00 87.06 284 GLY A C 1
ATOM 2249 O O . GLY A 1 284 ? -11.900 9.843 -10.195 1.00 87.06 284 GLY A O 1
ATOM 2250 N N . THR A 1 285 ? -12.219 7.684 -10.699 1.00 88.12 285 THR A N 1
ATOM 2251 C CA . THR A 1 285 ? -13.655 7.806 -10.990 1.00 88.12 285 THR A CA 1
ATOM 2252 C C . THR A 1 285 ? -14.475 6.653 -10.418 1.00 88.12 285 THR A C 1
ATOM 2254 O O . THR A 1 285 ? -14.039 5.507 -10.387 1.00 88.12 285 THR A O 1
ATOM 2257 N N . ARG A 1 286 ? -15.711 6.957 -10.012 1.00 83.81 286 ARG A N 1
ATOM 2258 C CA . ARG A 1 286 ? -16.719 5.972 -9.579 1.00 83.81 286 ARG A CA 1
ATOM 2259 C C . ARG A 1 286 ? -17.728 5.638 -10.679 1.00 83.81 286 ARG A C 1
ATOM 2261 O O . ARG A 1 286 ? -18.564 4.766 -10.489 1.00 83.81 286 ARG A O 1
ATOM 2268 N N . SER A 1 287 ? -17.677 6.350 -11.807 1.00 88.94 287 SER A N 1
ATOM 2269 C CA . SER A 1 287 ? -18.597 6.144 -12.930 1.00 88.94 287 SER A CA 1
ATOM 2270 C C . SER A 1 287 ? -18.195 4.986 -13.841 1.00 88.94 287 SER A C 1
ATOM 2272 O O . SER A 1 287 ? -19.002 4.557 -14.662 1.00 88.94 287 SER A O 1
ATOM 2274 N N . ASP A 1 288 ? -16.958 4.504 -13.723 1.00 88.75 288 ASP A N 1
ATOM 2275 C CA . ASP A 1 288 ? -16.469 3.383 -14.514 1.00 88.75 288 ASP A CA 1
ATOM 2276 C C . ASP A 1 288 ? -16.995 2.065 -13.917 1.00 88.75 288 ASP A C 1
ATOM 2278 O O . ASP A 1 288 ? -16.785 1.822 -12.721 1.00 88.75 288 ASP A O 1
ATOM 2282 N N . PRO A 1 289 ? -17.715 1.233 -14.692 1.00 86.81 289 PRO A N 1
ATOM 2283 C CA . PRO A 1 289 ? -18.272 -0.016 -14.181 1.00 86.81 289 PRO A CA 1
ATOM 2284 C C . PRO A 1 289 ? -17.189 -1.042 -13.830 1.00 86.81 289 PRO A C 1
ATOM 2286 O O . PRO A 1 289 ? -17.436 -1.912 -12.996 1.00 86.81 289 PRO A O 1
ATOM 2289 N N . ASP A 1 290 ? -16.002 -0.937 -14.432 1.00 87.19 290 ASP A N 1
ATOM 2290 C CA . ASP A 1 290 ? -14.928 -1.902 -14.256 1.00 87.19 290 ASP A CA 1
ATOM 2291 C C . ASP A 1 290 ? -13.951 -1.435 -13.154 1.00 87.19 290 ASP A C 1
ATOM 2293 O O . ASP A 1 290 ? -13.259 -0.423 -13.320 1.00 87.19 290 ASP A O 1
ATOM 2297 N N . PRO A 1 291 ? -13.801 -2.179 -12.033 1.00 84.00 291 PRO A N 1
ATOM 2298 C CA . PRO A 1 291 ? -12.965 -1.760 -10.899 1.00 84.00 291 PRO A CA 1
ATOM 2299 C C . PRO A 1 291 ? -11.489 -1.494 -11.236 1.00 84.00 291 PRO A C 1
ATOM 2301 O O . PRO A 1 291 ? -10.814 -0.742 -10.533 1.00 84.00 291 PRO A O 1
ATOM 2304 N N . GLU A 1 292 ? -10.968 -2.100 -12.308 1.00 85.81 292 GLU A N 1
ATOM 2305 C CA . GLU A 1 292 ? -9.592 -1.882 -12.779 1.00 85.81 292 GLU A CA 1
ATOM 2306 C C . GLU A 1 292 ? -9.367 -0.455 -13.322 1.00 85.81 292 GLU A C 1
ATOM 2308 O O . GLU A 1 292 ? -8.248 0.049 -13.254 1.00 85.81 292 GLU A O 1
ATOM 2313 N N . PHE A 1 293 ? -10.412 0.215 -13.822 1.00 89.75 293 PHE A N 1
ATOM 2314 C CA . PHE A 1 293 ? -10.332 1.542 -14.455 1.00 89.75 293 PHE A CA 1
ATOM 2315 C C . PHE A 1 293 ? -10.818 2.687 -13.555 1.00 89.75 293 PHE A C 1
ATOM 2317 O O . PHE A 1 293 ? -10.687 3.867 -13.912 1.00 89.75 293 PHE A O 1
ATOM 2324 N N . GLN A 1 294 ? -11.355 2.343 -12.382 1.00 90.38 294 GLN A N 1
ATOM 2325 C CA . GLN A 1 294 ? -11.803 3.304 -11.375 1.00 90.38 294 GLN A CA 1
ATOM 2326 C C . GLN A 1 294 ? -10.638 4.065 -10.739 1.00 90.38 294 GLN A C 1
ATOM 2328 O O . GLN A 1 294 ? -10.791 5.237 -10.414 1.00 90.38 294 GLN A O 1
ATOM 2333 N N . LEU A 1 295 ? -9.473 3.428 -10.589 1.00 92.06 295 LEU A N 1
ATOM 2334 C CA . LEU A 1 295 ? -8.254 4.055 -10.070 1.00 92.06 295 LEU A CA 1
ATOM 2335 C C . LEU A 1 295 ? -7.297 4.376 -11.210 1.00 92.06 295 LEU A C 1
ATOM 2337 O O . LEU A 1 295 ? -7.026 3.518 -12.052 1.00 92.06 295 LEU A O 1
ATOM 2341 N N . ARG A 1 296 ? -6.757 5.595 -11.227 1.00 91.75 296 ARG A N 1
ATOM 2342 C CA . ARG A 1 296 ? -5.902 6.074 -12.320 1.00 91.75 296 ARG A CA 1
ATOM 2343 C C . ARG A 1 296 ? -4.623 6.705 -11.764 1.00 91.75 296 ARG A C 1
ATOM 2345 O O . ARG A 1 296 ? -4.427 7.909 -11.915 1.00 91.75 296 ARG A O 1
ATOM 2352 N N . PRO A 1 297 ? -3.739 5.904 -11.134 1.00 93.25 297 PRO A N 1
ATOM 2353 C CA . PRO A 1 297 ? -2.462 6.408 -10.642 1.00 93.25 297 PRO A CA 1
ATOM 2354 C C . PRO A 1 297 ? -1.578 6.903 -11.782 1.00 93.25 297 PRO A C 1
ATOM 2356 O O . PRO A 1 297 ? -1.802 6.599 -12.952 1.00 93.25 297 PRO A O 1
ATOM 2359 N N . ILE A 1 298 ? -0.493 7.584 -11.426 1.00 92.81 298 ILE A N 1
ATOM 2360 C CA . ILE A 1 298 ? 0.477 8.158 -12.373 1.00 92.81 298 ILE A CA 1
ATOM 2361 C C . ILE A 1 298 ? 1.056 7.093 -13.322 1.00 92.81 298 ILE A C 1
ATOM 2363 O O . ILE A 1 298 ? 1.370 7.372 -14.477 1.00 92.81 298 ILE A O 1
ATOM 2367 N N . LEU A 1 299 ? 1.148 5.845 -12.856 1.00 93.69 299 LEU A N 1
ATOM 2368 C CA . LEU A 1 299 ? 1.658 4.709 -13.629 1.00 93.69 299 LEU A CA 1
ATOM 2369 C C . LEU A 1 299 ? 0.599 4.018 -14.505 1.00 93.69 299 LEU A C 1
ATOM 2371 O O . LEU A 1 299 ? 0.944 3.127 -15.284 1.00 93.69 299 LEU A O 1
ATOM 2375 N N . PHE A 1 300 ? -0.675 4.409 -14.404 1.00 93.31 300 PHE A N 1
ATOM 2376 C CA . PHE A 1 300 ? -1.776 3.787 -15.141 1.00 93.31 300 PHE A CA 1
ATOM 2377 C C . PHE A 1 300 ? -1.549 3.790 -16.665 1.00 93.31 300 PHE A C 1
ATOM 2379 O O . PHE A 1 300 ? -1.631 2.714 -17.265 1.00 93.31 300 PHE A O 1
ATOM 2386 N N . PRO A 1 301 ? -1.185 4.915 -17.322 1.00 92.75 301 PRO A N 1
ATOM 2387 C CA . PRO A 1 301 ? -0.950 4.918 -18.768 1.00 92.75 301 PRO A CA 1
ATOM 2388 C C . PRO A 1 301 ? 0.225 4.023 -19.182 1.00 92.75 301 PRO A C 1
ATOM 2390 O O . PRO A 1 301 ? 0.117 3.280 -20.158 1.00 92.75 301 PRO A O 1
ATOM 2393 N N . MET A 1 302 ? 1.322 4.038 -18.413 1.00 94.00 302 MET A N 1
ATOM 2394 C CA . MET A 1 302 ? 2.509 3.215 -18.686 1.00 94.00 302 MET A CA 1
ATOM 2395 C C . MET A 1 302 ? 2.198 1.718 -18.602 1.00 94.00 302 MET A C 1
ATOM 2397 O O . MET A 1 302 ? 2.711 0.931 -19.399 1.00 94.00 302 MET A O 1
ATOM 2401 N N . TYR A 1 303 ? 1.356 1.325 -17.642 1.00 93.75 303 TYR A N 1
ATOM 2402 C CA . TYR A 1 303 ? 0.881 -0.047 -17.490 1.00 93.75 303 TYR A CA 1
ATOM 2403 C C . TYR A 1 303 ? -0.030 -0.470 -18.632 1.00 93.75 303 TYR A C 1
ATOM 2405 O O . TYR A 1 303 ? 0.236 -1.487 -19.267 1.00 93.75 303 TYR A O 1
ATOM 2413 N N . ARG A 1 304 ? -1.063 0.321 -18.937 1.00 93.19 304 ARG A N 1
ATOM 2414 C CA . ARG A 1 304 ? -2.044 -0.028 -19.974 1.00 93.19 304 ARG A CA 1
ATOM 2415 C C . ARG A 1 304 ? -1.444 -0.067 -21.379 1.00 93.19 304 ARG A C 1
ATOM 2417 O O . ARG A 1 304 ? -1.928 -0.828 -22.208 1.00 93.19 304 ARG A O 1
ATOM 2424 N N . ALA A 1 305 ? -0.407 0.725 -21.639 1.00 93.12 305 ALA A N 1
ATOM 2425 C CA . ALA A 1 305 ? 0.320 0.727 -22.907 1.00 93.12 305 ALA A CA 1
ATOM 2426 C C . ALA A 1 305 ? 1.555 -0.199 -22.914 1.00 93.12 305 ALA A C 1
ATOM 2428 O O . ALA A 1 305 ? 2.334 -0.150 -23.863 1.00 93.12 305 ALA A O 1
ATOM 2429 N N . GLU A 1 306 ? 1.773 -0.997 -21.859 1.00 93.38 306 GLU A N 1
ATOM 2430 C CA . GLU A 1 306 ? 2.915 -1.917 -21.707 1.00 93.38 306 GLU A CA 1
ATOM 2431 C C . GLU A 1 306 ? 4.295 -1.265 -21.947 1.00 93.38 306 GLU A C 1
ATOM 2433 O O . GLU A 1 306 ? 5.271 -1.917 -22.342 1.00 93.38 306 GLU A O 1
ATOM 2438 N N . GLN A 1 307 ? 4.406 0.038 -21.677 1.00 93.88 307 GLN A N 1
ATOM 2439 C CA . GLN A 1 307 ? 5.603 0.821 -21.989 1.00 93.88 307 GLN A CA 1
ATOM 2440 C C . GLN A 1 307 ? 6.807 0.345 -21.177 1.00 93.88 307 GLN A C 1
ATOM 2442 O O . GLN A 1 307 ? 7.896 0.200 -21.723 1.00 93.88 307 GLN A O 1
ATOM 2447 N N . PHE A 1 308 ? 6.603 0.017 -19.896 1.00 93.75 308 PHE A N 1
ATOM 2448 C CA . PHE A 1 308 ? 7.667 -0.490 -19.027 1.00 93.75 308 PHE A CA 1
ATOM 2449 C C . PHE A 1 308 ? 8.259 -1.812 -19.537 1.00 93.75 308 PHE A C 1
ATOM 2451 O O . PHE A 1 308 ? 9.477 -1.971 -19.591 1.00 93.75 308 PHE A O 1
ATOM 2458 N N . ALA A 1 309 ? 7.407 -2.762 -19.935 1.00 93.50 309 ALA A N 1
ATOM 2459 C CA . ALA A 1 309 ? 7.863 -4.040 -20.474 1.00 93.50 309 ALA A CA 1
ATOM 2460 C C . ALA A 1 309 ? 8.617 -3.834 -21.794 1.00 93.50 309 ALA A C 1
ATOM 2462 O O . ALA A 1 309 ? 9.728 -4.340 -21.958 1.00 93.50 309 ALA A O 1
ATOM 2463 N N . THR A 1 310 ? 8.054 -3.023 -22.691 1.00 93.25 310 THR A N 1
ATOM 2464 C CA . THR A 1 310 ? 8.654 -2.702 -23.991 1.00 93.25 310 THR A CA 1
ATOM 2465 C C . THR A 1 310 ? 10.019 -2.028 -23.835 1.00 93.25 310 THR A C 1
ATOM 2467 O O . THR A 1 310 ? 10.988 -2.459 -24.461 1.00 93.25 310 THR A O 1
ATOM 2470 N N . ALA A 1 311 ? 10.138 -1.042 -22.940 1.00 93.56 311 ALA A N 1
ATOM 2471 C CA . ALA A 1 311 ? 11.393 -0.347 -22.664 1.00 93.56 311 ALA A CA 1
ATOM 2472 C C . ALA A 1 311 ? 12.459 -1.306 -22.127 1.00 93.56 311 ALA A C 1
ATOM 2474 O O . ALA A 1 311 ? 13.585 -1.323 -22.623 1.00 93.56 311 ALA A O 1
ATOM 2475 N N . ASN A 1 312 ? 12.102 -2.178 -21.181 1.00 94.44 312 ASN A N 1
ATOM 2476 C CA . ASN A 1 312 ? 13.042 -3.156 -20.633 1.00 94.44 312 ASN A CA 1
ATOM 2477 C C . ASN A 1 312 ? 13.528 -4.159 -21.688 1.00 94.44 312 ASN A C 1
ATOM 2479 O O . ASN A 1 312 ? 14.709 -4.516 -21.701 1.00 94.44 312 ASN A O 1
ATOM 2483 N N . ILE A 1 313 ? 12.644 -4.609 -22.586 1.00 93.00 313 ILE A N 1
ATOM 2484 C CA . ILE A 1 313 ? 13.010 -5.488 -23.706 1.00 93.00 313 ILE A CA 1
ATOM 2485 C C . ILE A 1 313 ? 13.976 -4.766 -24.648 1.00 93.00 313 ILE A C 1
ATOM 2487 O O . ILE A 1 313 ? 15.053 -5.291 -24.932 1.00 93.00 313 ILE A O 1
ATOM 2491 N N . MET A 1 314 ? 13.630 -3.557 -25.092 1.00 91.88 314 MET A N 1
ATOM 2492 C CA . MET A 1 314 ? 14.458 -2.776 -26.014 1.00 91.88 314 MET A CA 1
ATOM 2493 C C . MET A 1 314 ? 15.832 -2.452 -25.419 1.00 91.88 314 MET A C 1
ATOM 2495 O O . MET A 1 314 ? 16.847 -2.684 -26.074 1.00 91.88 314 MET A O 1
ATOM 2499 N N . GLY A 1 315 ? 15.881 -1.995 -24.165 1.00 91.25 315 GLY A N 1
ATOM 2500 C CA . GLY A 1 315 ? 17.132 -1.714 -23.461 1.00 91.25 315 GLY A CA 1
ATOM 2501 C C . GLY A 1 315 ? 18.004 -2.962 -23.311 1.00 91.25 315 GLY A C 1
ATOM 2502 O O . GLY A 1 315 ? 19.208 -2.915 -23.561 1.00 91.25 315 GLY A O 1
ATOM 2503 N N . THR A 1 316 ? 17.390 -4.107 -22.989 1.00 92.31 316 THR A N 1
ATOM 2504 C CA . THR A 1 316 ? 18.090 -5.398 -22.905 1.00 92.31 316 THR A CA 1
ATOM 2505 C C . THR A 1 316 ? 18.685 -5.791 -24.257 1.00 92.31 316 THR A C 1
ATOM 2507 O O . THR A 1 316 ? 19.866 -6.136 -24.323 1.00 92.31 316 THR A O 1
ATOM 2510 N N . ILE A 1 317 ? 17.913 -5.707 -25.345 1.00 90.06 317 ILE A N 1
ATOM 2511 C CA . ILE A 1 317 ? 18.397 -6.018 -26.699 1.00 90.06 317 ILE A CA 1
ATOM 2512 C C . ILE A 1 317 ? 19.547 -5.084 -27.078 1.00 90.06 317 ILE A C 1
ATOM 2514 O O . ILE A 1 317 ? 20.583 -5.562 -27.530 1.00 90.06 317 ILE A O 1
ATOM 2518 N N . MET A 1 318 ? 19.406 -3.778 -26.843 1.00 89.38 318 MET A N 1
ATOM 2519 C CA . MET A 1 318 ? 20.416 -2.778 -27.190 1.00 89.38 318 MET A CA 1
ATOM 2520 C C . MET A 1 318 ? 21.753 -3.042 -26.485 1.00 89.38 318 MET A C 1
ATOM 2522 O O . MET A 1 318 ? 22.792 -3.101 -27.142 1.00 89.38 318 MET A O 1
ATOM 2526 N N . VAL A 1 319 ? 21.739 -3.254 -25.165 1.00 89.00 319 VAL A N 1
ATOM 2527 C CA . VAL A 1 319 ? 22.963 -3.539 -24.396 1.00 89.00 319 VAL A CA 1
ATOM 2528 C C . VAL A 1 319 ? 23.557 -4.891 -24.783 1.00 89.00 319 VAL A C 1
ATOM 2530 O O . VAL A 1 319 ? 24.770 -5.006 -24.957 1.00 89.00 319 VAL A O 1
ATOM 2533 N N . SER A 1 320 ? 22.719 -5.909 -24.973 1.00 89.56 320 SER A N 1
ATOM 2534 C CA . SER A 1 320 ? 23.190 -7.248 -25.341 1.00 89.56 320 SER A CA 1
ATOM 2535 C C . SER A 1 320 ? 23.805 -7.265 -26.742 1.00 89.56 320 SER A C 1
ATOM 2537 O O . SER A 1 320 ? 24.857 -7.866 -26.935 1.00 89.56 320 SER A O 1
ATOM 2539 N N . GLN A 1 321 ? 23.212 -6.560 -27.710 1.00 86.50 321 GLN A N 1
ATOM 2540 C CA . GLN A 1 321 ? 23.785 -6.394 -29.048 1.00 86.50 321 GLN A CA 1
ATOM 2541 C C . GLN A 1 321 ? 25.088 -5.596 -29.016 1.00 86.50 321 GLN A C 1
ATOM 2543 O O . GLN A 1 321 ? 26.025 -5.947 -29.724 1.00 86.50 321 GLN A O 1
ATOM 2548 N N . ALA A 1 322 ? 25.177 -4.549 -28.191 1.00 85.88 322 ALA A N 1
ATOM 2549 C CA . ALA A 1 322 ? 26.416 -3.795 -28.017 1.00 85.88 322 ALA A CA 1
ATOM 2550 C C . ALA A 1 322 ? 27.554 -4.708 -27.535 1.00 85.88 322 ALA A C 1
ATOM 2552 O O . ALA A 1 322 ? 28.655 -4.678 -28.082 1.00 85.88 322 ALA A O 1
ATOM 2553 N N . LEU A 1 323 ? 27.267 -5.552 -26.540 1.00 83.81 323 LEU A N 1
ATOM 2554 C CA . LEU A 1 323 ? 28.213 -6.527 -25.999 1.00 83.81 323 LEU A CA 1
ATOM 2555 C C . LEU A 1 323 ? 28.587 -7.594 -27.027 1.00 83.81 323 LEU A C 1
ATOM 2557 O O . LEU A 1 323 ? 29.772 -7.871 -27.199 1.00 83.81 323 LEU A O 1
ATOM 2561 N N . ALA A 1 324 ? 27.602 -8.141 -27.744 1.00 82.81 324 ALA A N 1
ATOM 2562 C CA . ALA A 1 324 ? 27.841 -9.103 -28.814 1.00 82.81 324 ALA A CA 1
ATOM 2563 C C . ALA A 1 324 ? 28.766 -8.514 -29.892 1.00 82.81 324 ALA A C 1
ATOM 2565 O O . ALA A 1 324 ? 29.767 -9.131 -30.233 1.00 82.81 324 ALA A O 1
ATOM 2566 N N . LYS A 1 325 ? 28.520 -7.274 -30.333 1.00 80.94 325 LYS A N 1
ATOM 2567 C CA . LYS A 1 325 ? 29.354 -6.564 -31.322 1.00 80.94 325 LYS A CA 1
ATOM 2568 C C . LYS A 1 325 ? 30.761 -6.234 -30.825 1.00 80.94 325 LYS A C 1
ATOM 2570 O O . LYS A 1 325 ? 31.727 -6.234 -31.594 1.00 80.94 325 LYS A O 1
ATOM 2575 N N . MET A 1 326 ? 30.915 -5.954 -29.533 1.00 77.69 326 MET A N 1
ATOM 2576 C CA . MET A 1 326 ? 32.246 -5.808 -28.941 1.00 77.69 326 MET A CA 1
ATOM 2577 C C . MET A 1 326 ? 33.009 -7.138 -28.961 1.00 77.69 326 MET A C 1
ATOM 2579 O O . MET A 1 326 ? 34.202 -7.127 -29.257 1.00 77.69 326 MET A O 1
ATOM 2583 N N . ALA A 1 327 ? 32.314 -8.257 -28.739 1.00 78.06 327 ALA A N 1
ATOM 2584 C CA . ALA A 1 327 ? 32.873 -9.605 -28.806 1.00 78.06 327 ALA A CA 1
ATOM 2585 C C . ALA A 1 327 ? 33.025 -10.162 -30.239 1.00 78.06 327 ALA A C 1
ATOM 2587 O O . ALA A 1 327 ? 33.690 -11.181 -30.415 1.00 78.06 327 ALA A O 1
ATOM 2588 N N . GLU A 1 328 ? 32.443 -9.522 -31.263 1.00 77.38 328 GLU A N 1
ATOM 2589 C CA . GLU A 1 328 ? 32.605 -9.942 -32.660 1.00 77.38 328 GLU A CA 1
ATOM 2590 C C . GLU A 1 328 ? 34.086 -9.911 -33.087 1.00 77.38 328 GLU A C 1
ATOM 2592 O O . GLU A 1 328 ? 34.794 -8.938 -32.769 1.00 77.38 328 GLU A O 1
ATOM 2597 N N . PRO A 1 329 ? 34.550 -10.922 -33.853 1.00 72.75 329 PRO A N 1
ATOM 2598 C CA . PRO A 1 329 ? 35.897 -10.943 -34.411 1.00 72.75 329 PRO A CA 1
ATOM 2599 C C . PRO A 1 329 ? 36.203 -9.664 -35.200 1.00 72.75 329 PRO A C 1
ATOM 2601 O O . PRO A 1 329 ? 35.398 -9.204 -36.007 1.00 72.75 329 PRO A O 1
ATOM 2604 N N . GLY A 1 330 ? 37.379 -9.074 -34.969 1.00 71.94 330 GLY A N 1
ATOM 2605 C CA . GLY A 1 330 ? 37.802 -7.837 -35.640 1.00 71.94 330 GLY A CA 1
ATOM 2606 C C . GLY A 1 330 ? 38.225 -8.021 -37.102 1.00 71.94 330 GLY A C 1
ATOM 2607 O O . GLY A 1 330 ? 38.250 -7.053 -37.862 1.00 71.94 330 GLY A O 1
ATOM 2608 N N . GLY A 1 331 ? 38.525 -9.252 -37.516 1.00 76.50 331 GLY A N 1
ATOM 2609 C CA . GLY A 1 331 ? 38.970 -9.567 -38.866 1.00 76.50 331 GLY A CA 1
ATOM 2610 C C . GLY A 1 331 ? 39.084 -11.065 -39.116 1.00 76.50 331 GLY A C 1
ATOM 2611 O O . GLY A 1 331 ? 38.955 -11.874 -38.197 1.00 76.50 331 GLY A O 1
ATOM 2612 N N . VAL A 1 332 ? 39.311 -11.416 -40.377 1.00 80.12 332 VAL A N 1
ATOM 2613 C CA . VAL A 1 332 ? 39.553 -12.783 -40.846 1.00 80.12 332 VAL A CA 1
ATOM 2614 C C . VAL A 1 332 ? 40.990 -12.859 -41.340 1.00 80.12 332 VAL A C 1
ATOM 2616 O O . VAL A 1 332 ? 41.433 -11.994 -42.097 1.00 80.12 332 VAL A O 1
ATOM 2619 N N . ILE A 1 333 ? 41.715 -13.890 -40.917 1.00 77.94 333 ILE A N 1
ATOM 2620 C CA . ILE A 1 333 ? 43.053 -14.190 -41.425 1.00 77.94 333 ILE A CA 1
ATOM 2621 C C . ILE A 1 333 ? 42.925 -15.393 -42.352 1.00 77.94 333 ILE A C 1
ATOM 2623 O O . ILE A 1 333 ? 42.431 -16.441 -41.945 1.00 77.94 333 ILE A O 1
ATOM 2627 N N . THR A 1 334 ? 43.338 -15.226 -43.606 1.00 79.94 334 THR A N 1
ATOM 2628 C CA . THR A 1 334 ? 43.450 -16.328 -44.569 1.00 79.94 334 THR A CA 1
ATOM 2629 C C . THR A 1 334 ? 44.924 -16.702 -44.667 1.00 79.94 334 THR A C 1
ATOM 2631 O O . THR A 1 334 ? 45.717 -15.906 -45.171 1.00 79.94 334 THR A O 1
ATOM 2634 N N . SER A 1 335 ? 45.289 -17.880 -44.156 1.00 76.31 335 SER A N 1
ATOM 2635 C CA . SER A 1 335 ? 46.655 -18.417 -44.188 1.00 76.31 335 SER A CA 1
ATOM 2636 C C . SER A 1 335 ? 46.672 -19.809 -44.839 1.00 76.31 335 SER A C 1
ATOM 2638 O O . SER A 1 335 ? 45.699 -20.552 -44.681 1.00 76.31 335 SER A O 1
ATOM 2640 N N . PRO A 1 336 ? 47.747 -20.187 -45.561 1.00 74.75 336 PRO A N 1
ATOM 2641 C CA . PRO A 1 336 ? 47.979 -21.569 -45.986 1.00 74.75 336 PRO A CA 1
ATOM 2642 C C . PRO A 1 336 ? 48.153 -22.547 -44.810 1.00 74.75 336 PRO A C 1
ATOM 2644 O O . PRO A 1 336 ? 47.951 -23.744 -45.000 1.00 74.75 336 PRO A O 1
ATOM 2647 N N . ASP A 1 337 ? 48.521 -22.043 -43.625 1.00 74.06 337 ASP A N 1
ATOM 2648 C CA . ASP A 1 337 ? 48.709 -22.804 -42.387 1.00 74.06 337 ASP A CA 1
ATOM 2649 C C . ASP A 1 337 ? 47.859 -22.182 -41.262 1.00 74.06 337 ASP A C 1
ATOM 2651 O O . ASP A 1 337 ? 48.083 -21.049 -40.837 1.00 74.06 337 ASP A O 1
ATOM 2655 N N . ALA A 1 338 ? 46.814 -22.890 -40.824 1.00 60.72 338 ALA A N 1
ATOM 2656 C CA . ALA A 1 338 ? 45.820 -22.350 -39.892 1.00 60.72 338 ALA A CA 1
ATOM 2657 C C . ALA A 1 338 ? 46.347 -22.214 -38.449 1.00 60.72 338 ALA A C 1
ATOM 2659 O O . ALA A 1 338 ? 45.806 -21.416 -37.682 1.00 60.72 338 ALA A O 1
ATOM 2660 N N . ASP A 1 339 ? 47.406 -22.951 -38.095 1.00 65.19 339 ASP A N 1
ATOM 2661 C CA . ASP A 1 339 ? 47.916 -23.053 -36.723 1.00 65.19 339 ASP A CA 1
ATOM 2662 C C . ASP A 1 339 ? 49.081 -22.080 -36.429 1.00 65.19 339 ASP A C 1
ATOM 2664 O O . ASP A 1 339 ? 49.474 -21.911 -35.273 1.00 65.19 339 ASP A O 1
ATOM 2668 N N . SER A 1 340 ? 49.633 -21.400 -37.445 1.00 63.66 340 SER A N 1
ATOM 2669 C CA . SER A 1 340 ? 50.809 -20.515 -37.318 1.00 63.66 340 SER A CA 1
ATOM 2670 C C . SER A 1 340 ? 50.491 -19.081 -36.878 1.00 63.66 340 SER A C 1
ATOM 2672 O O . SER A 1 340 ? 51.401 -18.278 -36.650 1.00 63.66 340 SER A O 1
ATOM 2674 N N . VAL A 1 341 ? 49.209 -18.730 -36.767 1.00 62.34 341 VAL A N 1
ATOM 2675 C CA . VAL A 1 341 ? 48.760 -17.351 -36.560 1.00 62.34 341 VAL A CA 1
ATOM 2676 C C . VAL A 1 341 ? 48.458 -17.100 -35.082 1.00 62.34 341 VAL A C 1
ATOM 2678 O O . VAL A 1 341 ? 47.387 -17.427 -34.575 1.00 62.34 341 VAL A O 1
ATOM 2681 N N . THR A 1 342 ? 49.390 -16.460 -34.376 1.00 62.88 342 THR A N 1
ATOM 2682 C CA . THR A 1 342 ? 49.196 -16.017 -32.986 1.00 62.88 342 THR A CA 1
ATOM 2683 C C . THR A 1 342 ? 48.953 -14.511 -32.923 1.00 62.88 342 THR A C 1
ATOM 2685 O O . THR A 1 342 ? 49.827 -13.726 -33.291 1.00 62.88 342 THR A O 1
ATOM 2688 N N . ILE A 1 343 ? 47.783 -14.100 -32.424 1.00 64.44 343 ILE A N 1
ATOM 2689 C CA . ILE A 1 343 ? 47.465 -12.694 -32.133 1.00 64.44 343 ILE A CA 1
ATOM 2690 C C . ILE A 1 343 ? 47.791 -12.424 -30.661 1.00 64.44 343 ILE A C 1
ATOM 2692 O O . ILE A 1 343 ? 47.231 -13.067 -29.773 1.00 64.44 343 ILE A O 1
ATOM 2696 N N . ASP A 1 344 ? 48.685 -11.471 -30.401 1.00 62.94 344 ASP A N 1
ATOM 2697 C CA . ASP A 1 344 ? 48.976 -11.008 -29.046 1.00 62.94 344 ASP A CA 1
ATOM 2698 C C . ASP A 1 344 ? 47.917 -9.987 -28.600 1.00 62.94 344 ASP A C 1
ATOM 2700 O O . ASP A 1 344 ? 47.894 -8.845 -29.058 1.00 62.94 344 ASP A O 1
ATOM 2704 N N . TYR A 1 345 ? 47.019 -10.412 -27.709 1.00 64.44 345 TYR A N 1
ATOM 2705 C CA . TYR A 1 345 ? 45.960 -9.565 -27.149 1.00 64.44 345 TYR A CA 1
ATOM 2706 C C . TYR A 1 345 ? 46.419 -8.731 -25.938 1.00 64.44 345 TYR A C 1
ATOM 2708 O O . TYR A 1 345 ? 45.608 -8.002 -25.365 1.00 64.44 345 TYR A O 1
ATOM 2716 N N . THR A 1 346 ? 47.685 -8.845 -25.515 1.00 66.19 346 THR A N 1
ATOM 2717 C CA . THR A 1 346 ? 48.232 -8.109 -24.359 1.00 66.19 346 THR A CA 1
ATOM 2718 C C . THR A 1 346 ? 48.837 -6.755 -24.732 1.00 66.19 346 THR A C 1
ATOM 2720 O O . THR A 1 346 ? 48.945 -5.880 -23.871 1.00 66.19 346 THR A O 1
ATOM 2723 N N . ASP A 1 347 ? 49.162 -6.547 -26.011 1.00 63.84 347 ASP A N 1
ATOM 2724 C CA . ASP A 1 347 ? 49.627 -5.267 -26.541 1.00 63.84 347 ASP A CA 1
ATOM 2725 C C . ASP A 1 347 ? 48.428 -4.415 -27.016 1.00 63.84 347 ASP A C 1
ATOM 2727 O O . ASP A 1 347 ? 47.716 -4.809 -27.948 1.00 63.84 347 ASP A O 1
ATOM 2731 N N . PRO A 1 348 ? 48.181 -3.227 -26.426 1.00 57.56 348 PRO A N 1
ATOM 2732 C CA . PRO A 1 348 ? 47.084 -2.349 -26.835 1.00 57.56 348 PRO A CA 1
ATOM 2733 C C . PRO A 1 348 ? 47.200 -1.852 -28.286 1.00 57.56 348 PRO A C 1
ATOM 2735 O O . PRO A 1 348 ? 46.213 -1.357 -28.830 1.00 57.56 348 PRO A O 1
ATOM 2738 N N . SER A 1 349 ? 48.370 -1.982 -28.922 1.00 58.75 349 SER A N 1
ATOM 2739 C CA . SER A 1 349 ? 48.580 -1.642 -30.333 1.00 58.75 349 SER A CA 1
ATOM 2740 C C . SER A 1 349 ? 48.159 -2.741 -31.319 1.00 58.75 349 SER A C 1
ATOM 2742 O O . SER A 1 349 ? 48.049 -2.457 -32.510 1.00 58.75 349 SER A O 1
ATOM 2744 N N . GLN A 1 350 ? 47.890 -3.967 -30.843 1.00 63.31 350 GLN A N 1
ATOM 2745 C CA . GLN A 1 350 ? 47.453 -5.115 -31.656 1.00 63.31 350 GLN A CA 1
ATOM 2746 C C . GLN A 1 350 ? 48.330 -5.361 -32.901 1.00 63.31 350 GLN A C 1
ATOM 2748 O O . GLN A 1 350 ? 47.825 -5.610 -33.998 1.00 63.31 350 GLN A O 1
ATOM 2753 N N . LEU A 1 351 ? 49.656 -5.273 -32.754 1.00 61.09 351 LEU A N 1
ATOM 2754 C CA . LEU A 1 351 ? 50.601 -5.518 -33.846 1.00 61.09 351 LEU A CA 1
ATOM 2755 C C . LEU A 1 351 ? 50.473 -6.955 -34.381 1.00 61.09 351 LEU A C 1
ATOM 2757 O O . LEU A 1 351 ? 50.925 -7.917 -33.761 1.00 61.09 351 LEU A O 1
ATOM 2761 N N . MET A 1 352 ? 49.887 -7.095 -35.571 1.00 66.88 352 MET A N 1
ATOM 2762 C CA . MET A 1 352 ? 49.765 -8.372 -36.275 1.00 66.88 352 MET A CA 1
ATOM 2763 C C . MET A 1 352 ? 51.036 -8.669 -37.075 1.00 66.88 352 MET A C 1
ATOM 2765 O O . MET A 1 352 ? 51.405 -7.915 -37.976 1.00 66.88 352 MET A O 1
ATOM 2769 N N . ARG A 1 353 ? 51.706 -9.783 -36.769 1.00 69.88 353 ARG A N 1
ATOM 2770 C CA . ARG A 1 353 ? 52.830 -10.295 -37.566 1.00 69.88 353 ARG A CA 1
ATOM 2771 C C . ARG A 1 353 ? 52.296 -11.314 -38.567 1.00 69.88 353 ARG A C 1
ATOM 2773 O O . ARG A 1 353 ? 52.017 -12.443 -38.185 1.00 69.88 353 ARG A O 1
ATOM 2780 N N . LEU A 1 354 ? 52.133 -10.889 -39.818 1.00 71.75 354 LEU A N 1
ATOM 2781 C CA . LEU A 1 354 ? 51.693 -11.751 -40.918 1.00 71.75 354 LEU A CA 1
ATOM 2782 C C . LEU A 1 354 ? 52.907 -12.331 -41.656 1.00 71.75 354 LEU A C 1
ATOM 2784 O O . LEU A 1 354 ? 53.866 -11.609 -41.945 1.00 71.75 354 LEU A O 1
ATOM 2788 N N . HIS A 1 355 ? 52.865 -13.619 -41.978 1.00 75.38 355 HIS A N 1
ATOM 2789 C CA . HIS A 1 355 ? 53.856 -14.294 -42.811 1.00 75.38 355 HIS A CA 1
ATOM 2790 C C . HIS A 1 355 ? 53.598 -14.034 -44.308 1.00 75.38 355 HIS A C 1
ATOM 2792 O O . HIS A 1 355 ? 52.480 -13.699 -44.711 1.00 75.38 355 HIS A O 1
ATOM 2798 N N . PRO A 1 356 ? 54.615 -14.188 -45.179 1.00 71.69 356 PRO A N 1
ATOM 2799 C CA . PRO A 1 356 ? 54.437 -14.044 -46.622 1.00 71.69 356 PRO A CA 1
ATOM 2800 C C . PRO A 1 356 ? 53.359 -14.995 -47.166 1.00 71.69 356 PRO A C 1
ATOM 2802 O O . PRO A 1 356 ? 53.487 -16.210 -47.050 1.00 71.69 356 PRO A O 1
ATOM 2805 N N . GLY A 1 357 ? 52.312 -14.439 -47.783 1.00 70.56 357 GLY A N 1
ATOM 2806 C CA . GLY A 1 357 ? 51.167 -15.195 -48.310 1.00 70.56 357 GLY A CA 1
ATOM 2807 C C . GLY A 1 357 ? 49.920 -15.186 -47.416 1.00 70.56 357 GLY A C 1
ATOM 2808 O O . GLY A 1 357 ? 48.867 -15.627 -47.870 1.00 70.56 357 GLY A O 1
ATOM 2809 N N . GLU A 1 358 ? 50.004 -14.648 -46.196 1.00 79.31 358 GLU A N 1
ATOM 2810 C CA . GLU A 1 358 ? 48.850 -14.447 -45.313 1.00 79.31 358 GLU A CA 1
ATOM 2811 C C . GLU A 1 358 ? 48.134 -13.128 -45.631 1.00 79.31 358 GLU A C 1
ATOM 2813 O O . GLU A 1 358 ? 48.765 -12.087 -45.838 1.00 79.31 358 GLU A O 1
ATOM 2818 N N . VAL A 1 359 ? 46.799 -13.155 -45.649 1.00 80.00 359 VAL A N 1
ATOM 2819 C CA . VAL A 1 359 ? 45.970 -11.965 -45.884 1.00 80.00 359 VAL A CA 1
ATOM 2820 C C . VAL A 1 359 ? 45.084 -11.719 -44.673 1.00 80.00 359 VAL A C 1
ATOM 2822 O O . VAL A 1 359 ? 44.262 -12.562 -44.313 1.00 80.00 359 VAL A O 1
ATOM 2825 N N . TYR A 1 360 ? 45.227 -10.540 -44.067 1.00 78.44 360 TYR A N 1
ATOM 2826 C CA . TYR A 1 360 ? 44.293 -10.045 -43.062 1.00 78.44 360 TYR A CA 1
ATOM 2827 C C . TYR A 1 360 ? 43.232 -9.168 -43.719 1.00 78.44 360 TYR A C 1
ATOM 2829 O O . TYR A 1 360 ? 43.546 -8.157 -44.349 1.00 78.44 360 TYR A O 1
ATOM 2837 N N . GLN A 1 361 ? 41.969 -9.537 -43.535 1.00 82.38 361 GLN A N 1
ATOM 2838 C CA . GLN A 1 361 ? 40.836 -8.710 -43.912 1.00 82.38 361 GLN A CA 1
ATOM 2839 C C . GLN A 1 361 ? 40.127 -8.235 -42.648 1.00 82.38 361 GLN A C 1
ATOM 2841 O O . GLN A 1 361 ? 39.522 -9.026 -41.924 1.00 82.38 361 GLN A O 1
ATOM 2846 N N . GLN A 1 362 ? 40.170 -6.928 -42.393 1.00 78.75 362 GLN A N 1
ATOM 2847 C CA . GLN A 1 362 ? 39.403 -6.336 -41.305 1.00 78.75 362 GLN A CA 1
ATOM 2848 C C . GLN A 1 362 ? 37.907 -6.440 -41.616 1.00 78.75 362 GLN A C 1
ATOM 2850 O O . GLN A 1 362 ? 37.449 -6.027 -42.685 1.00 78.75 362 GLN A O 1
ATOM 2855 N N . LEU A 1 363 ? 37.139 -6.976 -40.670 1.00 79.75 363 LEU A N 1
ATOM 2856 C CA . LEU A 1 363 ? 35.688 -6.975 -40.767 1.00 79.75 363 LEU A CA 1
ATOM 2857 C C . LEU A 1 363 ? 35.186 -5.599 -40.329 1.00 79.75 363 LEU A C 1
ATOM 2859 O O . LEU A 1 363 ? 35.504 -5.116 -39.241 1.00 79.75 363 LEU A O 1
ATOM 2863 N N . VAL A 1 364 ? 34.398 -4.946 -41.184 1.00 75.56 364 VAL A N 1
ATOM 2864 C CA . VAL A 1 364 ? 33.741 -3.689 -40.818 1.00 75.56 364 VAL A CA 1
ATOM 2865 C C . VAL A 1 364 ? 32.665 -4.016 -39.790 1.00 75.56 364 VAL A C 1
ATOM 2867 O O . VAL A 1 364 ? 31.609 -4.547 -40.135 1.00 75.56 364 VAL A O 1
ATOM 2870 N N . LYS A 1 365 ? 32.928 -3.694 -38.520 1.00 72.00 365 LYS A N 1
ATOM 2871 C CA . LYS A 1 365 ? 31.926 -3.810 -37.460 1.00 72.00 365 LYS A CA 1
ATOM 2872 C C . LYS A 1 365 ? 30.777 -2.861 -37.777 1.00 72.00 365 LYS A C 1
ATOM 2874 O O . LYS A 1 365 ? 30.939 -1.641 -37.741 1.00 72.00 365 LYS A O 1
ATOM 2879 N N . GLN A 1 366 ? 29.609 -3.405 -38.103 1.00 72.75 366 GLN A N 1
ATOM 2880 C CA . GLN A 1 366 ? 28.415 -2.582 -38.253 1.00 72.75 366 GLN A CA 1
ATOM 2881 C C . GLN A 1 366 ? 28.040 -2.035 -36.875 1.00 72.75 366 GLN A C 1
ATOM 2883 O O . GLN A 1 366 ? 27.810 -2.809 -35.946 1.00 72.75 366 GLN A O 1
ATOM 2888 N N . GLY A 1 367 ? 27.957 -0.711 -36.726 1.00 70.75 367 GLY A N 1
ATOM 2889 C CA . GLY A 1 367 ? 27.504 -0.082 -35.482 1.00 70.75 367 GLY A CA 1
ATOM 2890 C C . GLY A 1 367 ? 26.104 -0.550 -35.066 1.00 70.75 367 GLY A C 1
ATOM 2891 O O . GLY A 1 367 ? 25.373 -1.156 -35.852 1.00 70.75 367 GLY A O 1
ATOM 2892 N N . LEU A 1 368 ? 25.715 -0.308 -33.812 1.00 77.00 368 LEU A N 1
ATOM 2893 C CA . LEU A 1 368 ? 24.308 -0.445 -33.410 1.00 77.00 368 LEU A CA 1
ATOM 2894 C C . LEU A 1 368 ? 23.438 0.380 -34.358 1.00 77.00 368 LEU A C 1
ATOM 2896 O O . LEU A 1 368 ? 23.795 1.508 -34.698 1.00 77.00 368 LEU A O 1
ATOM 2900 N N . GLU A 1 369 ? 22.319 -0.187 -34.795 1.00 80.00 369 GLU A N 1
ATOM 2901 C CA . GLU A 1 369 ? 21.423 0.511 -35.705 1.00 80.00 369 GLU A CA 1
ATOM 2902 C C . GLU A 1 369 ? 20.861 1.766 -34.999 1.00 80.00 369 GLU A C 1
ATOM 2904 O O . GLU A 1 369 ? 20.183 1.636 -33.975 1.00 80.00 369 GLU A O 1
ATOM 2909 N N . PRO A 1 370 ? 21.115 2.988 -35.517 1.00 83.38 370 PRO A N 1
ATOM 2910 C CA . PRO A 1 370 ? 20.754 4.233 -34.830 1.00 83.38 370 PRO A CA 1
ATOM 2911 C C . PRO A 1 370 ? 19.258 4.352 -34.519 1.00 83.38 370 PRO A C 1
ATOM 2913 O O . PRO A 1 370 ? 18.874 4.903 -33.489 1.00 83.38 370 PRO A O 1
ATOM 2916 N N . ARG A 1 371 ? 18.412 3.760 -35.371 1.00 84.31 371 ARG A N 1
ATOM 2917 C CA . ARG A 1 371 ? 16.951 3.763 -35.222 1.00 84.31 371 ARG A CA 1
ATOM 2918 C C . ARG A 1 371 ? 16.480 3.075 -33.944 1.00 84.31 371 ARG A C 1
ATOM 2920 O O . ARG A 1 371 ? 15.489 3.510 -33.366 1.00 84.31 371 ARG A O 1
ATOM 2927 N N . PHE A 1 372 ? 17.181 2.038 -33.480 1.00 81.50 372 PHE A N 1
ATOM 2928 C CA . PHE A 1 372 ? 16.828 1.362 -32.229 1.00 81.50 372 PHE A CA 1
ATOM 2929 C C . PHE A 1 372 ? 17.077 2.251 -31.015 1.00 81.50 372 PHE A C 1
ATOM 2931 O O . PHE A 1 372 ? 16.240 2.301 -30.115 1.00 81.50 372 PHE A O 1
ATOM 2938 N N . ARG A 1 373 ? 18.192 2.989 -31.016 1.00 85.12 373 ARG A N 1
ATOM 2939 C CA . ARG A 1 373 ? 18.503 3.958 -29.963 1.00 85.12 373 ARG A CA 1
ATOM 2940 C C . ARG A 1 373 ? 17.485 5.094 -29.947 1.00 85.12 373 ARG A C 1
ATOM 2942 O O . ARG A 1 373 ? 16.911 5.372 -28.904 1.00 85.12 373 ARG A O 1
ATOM 2949 N N . GLU A 1 374 ? 17.185 5.676 -31.108 1.00 88.06 374 GLU A N 1
ATOM 2950 C CA . GLU A 1 374 ? 16.161 6.722 -31.216 1.00 88.06 374 GLU A CA 1
ATOM 2951 C C . GLU A 1 374 ? 14.780 6.243 -30.749 1.00 88.06 374 GLU A C 1
ATOM 2953 O O . GLU A 1 374 ? 14.048 6.994 -30.107 1.00 88.06 374 GLU A O 1
ATOM 2958 N N . ALA A 1 375 ? 14.404 5.002 -31.065 1.00 86.88 375 ALA A N 1
ATOM 2959 C CA . ALA A 1 375 ? 13.136 4.432 -30.628 1.00 86.88 375 ALA A CA 1
ATOM 2960 C C . ALA A 1 375 ? 13.093 4.220 -29.105 1.00 86.88 375 ALA A C 1
ATOM 2962 O O . ALA A 1 375 ? 12.068 4.508 -28.489 1.00 86.88 375 ALA A O 1
ATOM 2963 N N . PHE A 1 376 ? 14.196 3.767 -28.499 1.00 88.50 376 PHE A N 1
ATOM 2964 C CA . PHE A 1 376 ? 14.320 3.629 -27.046 1.00 88.50 376 PHE A CA 1
ATOM 2965 C C . PHE A 1 376 ? 14.231 4.991 -26.341 1.00 88.50 376 PHE A C 1
ATOM 2967 O O . PHE A 1 376 ? 13.386 5.164 -25.464 1.00 88.50 376 PHE A O 1
ATOM 2974 N N . ASP A 1 377 ? 14.998 5.983 -26.801 1.00 88.62 377 ASP A N 1
ATOM 2975 C CA . ASP A 1 377 ? 14.992 7.341 -26.239 1.00 88.62 377 ASP A CA 1
ATOM 2976 C C . ASP A 1 377 ? 13.592 7.984 -26.348 1.00 88.62 377 ASP A C 1
ATOM 2978 O O . ASP A 1 377 ? 13.099 8.623 -25.415 1.00 88.62 377 ASP A O 1
ATOM 2982 N N . ARG A 1 378 ? 12.890 7.775 -27.475 1.00 89.00 378 ARG A N 1
ATOM 2983 C CA . ARG A 1 378 ? 11.502 8.242 -27.656 1.00 89.00 378 ARG A CA 1
ATOM 2984 C C . ARG A 1 378 ? 10.516 7.548 -26.722 1.00 89.00 378 ARG A C 1
ATOM 2986 O O . ARG A 1 378 ? 9.541 8.187 -26.326 1.00 89.00 378 ARG A O 1
ATOM 2993 N N . LEU A 1 379 ? 10.729 6.271 -26.411 1.00 89.62 379 LEU A N 1
ATOM 2994 C CA . LEU A 1 379 ? 9.873 5.515 -25.502 1.00 89.62 379 LEU A CA 1
ATOM 2995 C C . LEU A 1 379 ? 10.045 5.995 -24.058 1.00 89.62 379 LEU A C 1
ATOM 2997 O O . LEU A 1 379 ? 9.038 6.249 -23.401 1.00 89.62 379 LEU A O 1
ATOM 3001 N N . GLU A 1 380 ? 11.277 6.209 -23.590 1.00 88.69 380 GLU A N 1
ATOM 3002 C CA . GLU A 1 380 ? 11.517 6.787 -22.258 1.00 88.69 380 GLU A CA 1
ATOM 3003 C C . GLU A 1 380 ? 10.917 8.197 -22.144 1.00 88.69 380 GLU A C 1
ATOM 3005 O O . GLU A 1 380 ? 10.188 8.488 -21.194 1.00 88.69 380 GLU A O 1
ATOM 3010 N N . ALA A 1 381 ? 11.090 9.038 -23.170 1.00 87.81 381 ALA A N 1
ATOM 3011 C CA . ALA A 1 381 ? 10.462 10.360 -23.218 1.00 87.81 381 ALA A CA 1
ATOM 3012 C C . ALA A 1 381 ? 8.923 10.302 -23.314 1.00 87.81 381 ALA A C 1
ATOM 3014 O O . ALA A 1 381 ? 8.221 11.221 -22.887 1.00 87.81 381 ALA A O 1
ATOM 3015 N N . ALA A 1 382 ? 8.349 9.256 -23.917 1.00 87.31 382 ALA A N 1
ATOM 3016 C CA . ALA A 1 382 ? 6.903 9.045 -23.913 1.00 87.31 382 ALA A CA 1
ATOM 3017 C C . ALA A 1 382 ? 6.405 8.664 -22.515 1.00 87.31 382 ALA A C 1
ATOM 3019 O O . ALA A 1 382 ? 5.412 9.234 -22.072 1.00 87.31 382 ALA A O 1
ATOM 3020 N N . MET A 1 383 ? 7.120 7.780 -21.810 1.00 88.62 383 MET A N 1
ATOM 3021 C CA . MET A 1 383 ? 6.802 7.407 -20.431 1.00 88.62 383 MET A CA 1
ATOM 3022 C C . MET A 1 383 ? 6.767 8.646 -19.525 1.00 88.62 383 MET A C 1
ATOM 3024 O O . MET A 1 383 ? 5.729 8.910 -18.921 1.00 88.62 383 MET A O 1
ATOM 3028 N N . GLN A 1 384 ? 7.822 9.467 -19.525 1.00 86.44 384 GLN A N 1
ATOM 3029 C CA . GLN A 1 384 ? 7.898 10.706 -18.725 1.00 86.44 384 GLN A CA 1
ATOM 3030 C C . GLN A 1 384 ? 6.760 11.697 -19.030 1.00 86.44 384 GLN A C 1
ATOM 3032 O O . GLN A 1 384 ? 6.178 12.318 -18.142 1.00 86.44 384 GLN A O 1
ATOM 3037 N N . ARG A 1 385 ? 6.368 11.828 -20.305 1.00 84.69 385 ARG A N 1
ATOM 3038 C CA . ARG A 1 385 ? 5.242 12.700 -20.683 1.00 84.69 385 ARG A CA 1
ATOM 3039 C C . ARG A 1 385 ? 3.895 12.181 -20.197 1.00 84.69 385 ARG A C 1
ATOM 3041 O O . ARG A 1 385 ? 3.019 12.986 -19.900 1.00 84.69 385 ARG A O 1
ATOM 3048 N N . THR A 1 386 ? 3.704 10.863 -20.148 1.00 82.38 386 THR A N 1
ATOM 3049 C CA . THR A 1 386 ? 2.413 10.277 -19.749 1.00 82.38 386 THR A CA 1
ATOM 3050 C C . THR A 1 386 ? 2.125 10.375 -18.257 1.00 82.38 386 THR A C 1
ATOM 3052 O O . THR A 1 386 ? 0.959 10.445 -17.880 1.00 82.38 386 THR A O 1
ATOM 3055 N N . SER A 1 387 ? 3.156 10.396 -17.417 1.00 78.19 387 SER A N 1
ATOM 3056 C CA . SER A 1 387 ? 3.025 10.575 -15.970 1.00 78.19 387 SER A CA 1
ATOM 3057 C C . SER A 1 387 ? 2.822 12.038 -15.572 1.00 78.19 387 SER A C 1
ATOM 3059 O O . SER A 1 387 ? 2.236 12.312 -14.526 1.00 78.19 387 SER A O 1
ATOM 3061 N N . GLY A 1 388 ? 3.292 12.987 -16.392 1.00 74.94 388 GLY A N 1
ATOM 3062 C CA . GLY A 1 388 ? 3.099 14.422 -16.172 1.00 74.94 388 GLY A CA 1
ATOM 3063 C C . GLY A 1 388 ? 3.836 14.982 -14.949 1.00 74.94 388 GLY A C 1
ATOM 3064 O O . GLY A 1 388 ? 3.593 16.126 -14.567 1.00 74.94 388 GLY A O 1
ATOM 3065 N N . VAL A 1 389 ? 4.743 14.220 -14.327 1.00 75.19 389 VAL A N 1
ATOM 3066 C CA . VAL A 1 389 ? 5.436 14.639 -13.096 1.00 75.19 389 VAL A CA 1
ATOM 3067 C C . VAL A 1 389 ? 6.400 15.786 -13.349 1.00 75.19 389 VAL A C 1
ATOM 3069 O O . VAL A 1 389 ? 6.599 16.602 -12.454 1.00 75.19 389 VAL A O 1
ATOM 3072 N N . ASP A 1 390 ? 6.931 15.926 -14.565 1.00 66.56 390 ASP A N 1
ATOM 3073 C CA . ASP A 1 390 ? 7.750 17.080 -14.942 1.00 66.56 390 ASP A CA 1
ATOM 3074 C C . ASP A 1 390 ? 7.051 18.409 -14.627 1.00 66.56 390 ASP A C 1
ATOM 3076 O O . ASP A 1 390 ? 7.695 19.354 -14.175 1.00 66.56 390 ASP A O 1
ATOM 3080 N N . VAL A 1 391 ? 5.729 18.482 -14.784 1.00 68.12 391 VAL A N 1
ATOM 3081 C CA . VAL A 1 391 ? 4.916 19.667 -14.464 1.00 68.12 391 VAL A CA 1
ATOM 3082 C C . VAL A 1 391 ? 4.925 19.935 -12.960 1.00 68.12 391 VAL A C 1
ATOM 3084 O O . VAL A 1 391 ? 5.157 21.062 -12.526 1.00 68.12 391 VAL A O 1
ATOM 3087 N N . LEU A 1 392 ? 4.734 18.885 -12.158 1.00 68.81 392 LEU A N 1
ATOM 3088 C CA . LEU A 1 392 ? 4.698 18.959 -10.696 1.00 68.81 392 LEU A CA 1
ATOM 3089 C C . LEU A 1 392 ? 6.077 19.272 -10.100 1.00 68.81 392 LEU A C 1
ATOM 3091 O O . LEU A 1 392 ? 6.183 20.070 -9.174 1.00 68.81 392 LEU A O 1
ATOM 3095 N N . ALA A 1 393 ? 7.137 18.668 -10.636 1.00 64.94 393 ALA A N 1
ATOM 3096 C CA . ALA A 1 393 ? 8.496 18.811 -10.129 1.00 64.94 393 ALA A CA 1
ATOM 3097 C C . ALA A 1 393 ? 9.173 20.113 -10.585 1.00 64.94 393 ALA A C 1
ATOM 3099 O O . ALA A 1 393 ? 9.978 20.676 -9.844 1.00 64.94 393 ALA A O 1
ATOM 3100 N N . SER A 1 394 ? 8.870 20.595 -11.796 1.00 62.22 394 SER A N 1
ATOM 3101 C CA . SER A 1 394 ? 9.482 21.812 -12.350 1.00 62.22 394 SER A CA 1
ATOM 3102 C C . SER A 1 394 ? 8.635 23.073 -12.177 1.00 62.22 394 SER A C 1
ATOM 3104 O O . SER A 1 394 ? 9.132 24.169 -12.445 1.00 62.22 394 SER A O 1
ATOM 3106 N N . GLY A 1 395 ? 7.366 22.939 -11.773 1.00 56.06 395 GLY A N 1
ATOM 3107 C CA . GLY A 1 395 ? 6.408 24.047 -11.708 1.00 56.06 395 GLY A CA 1
ATOM 3108 C C . GLY A 1 395 ? 6.122 24.692 -13.070 1.00 56.06 395 GLY A C 1
ATOM 3109 O O . GLY A 1 395 ? 5.566 25.789 -13.127 1.00 56.06 395 GLY A O 1
ATOM 3110 N N . ARG A 1 396 ? 6.539 24.061 -14.178 1.00 49.94 396 ARG A N 1
ATOM 3111 C CA . ARG A 1 396 ? 6.312 24.571 -15.533 1.00 49.94 396 ARG A CA 1
ATOM 3112 C C . ARG A 1 396 ? 4.918 24.165 -16.004 1.00 49.94 396 ARG A C 1
ATOM 3114 O O . ARG A 1 396 ? 4.594 22.984 -15.911 1.00 49.94 396 ARG A O 1
ATOM 3121 N N . PRO A 1 397 ? 4.113 25.091 -16.548 1.00 50.62 397 PRO A N 1
ATOM 3122 C CA . PRO A 1 397 ? 2.818 24.735 -17.111 1.00 50.62 397 PRO A CA 1
ATOM 3123 C C . PRO A 1 397 ? 2.979 23.781 -18.302 1.00 50.62 397 PRO A C 1
ATOM 3125 O O . PRO A 1 397 ? 3.950 23.873 -19.063 1.00 50.62 397 PRO A O 1
ATOM 3128 N N . LEU A 1 398 ? 2.005 22.884 -18.485 1.00 50.53 398 LEU A N 1
ATOM 3129 C CA . LEU A 1 398 ? 1.840 22.154 -19.744 1.00 50.53 398 LEU A CA 1
ATOM 3130 C C . LEU A 1 398 ? 1.649 23.187 -20.862 1.00 50.53 398 LEU A C 1
ATOM 3132 O O . LEU A 1 398 ? 0.936 24.175 -20.693 1.00 50.53 398 LEU A O 1
ATOM 3136 N N . SER A 1 399 ? 2.363 23.007 -21.973 1.00 45.19 399 SER A N 1
ATOM 3137 C CA . SER A 1 399 ? 2.505 24.027 -23.015 1.00 45.19 399 SER A CA 1
ATOM 3138 C C . SER A 1 399 ? 1.163 24.640 -23.435 1.00 45.19 399 SER A C 1
ATOM 3140 O O . SER A 1 399 ? 0.302 23.928 -23.950 1.00 45.19 399 SER A O 1
ATOM 3142 N N . GLY A 1 400 ? 1.029 25.959 -23.279 1.00 53.06 400 GLY A N 1
ATOM 3143 C CA . GLY A 1 400 ? -0.129 26.737 -23.736 1.00 53.06 400 GLY A CA 1
ATOM 3144 C C . GLY A 1 400 ? -1.010 27.317 -22.628 1.00 53.06 400 GLY A C 1
ATOM 3145 O O . GLY A 1 400 ? -1.795 28.215 -22.920 1.00 53.06 400 GLY A O 1
ATOM 3146 N N . GLU A 1 401 ? -0.854 26.891 -21.374 1.00 48.91 401 GLU A N 1
ATOM 3147 C CA . GLU A 1 401 ? -1.625 27.432 -20.248 1.00 48.91 401 GLU A CA 1
ATOM 3148 C C . GLU A 1 401 ? -0.758 28.313 -19.338 1.00 48.91 401 GLU A C 1
ATOM 3150 O O . GLU A 1 401 ? 0.449 28.103 -19.190 1.00 48.91 401 GLU A O 1
ATOM 3155 N N . GLN A 1 402 ? -1.363 29.365 -18.775 1.00 45.28 402 GLN A N 1
ATOM 3156 C CA . GLN A 1 402 ? -0.689 30.250 -17.824 1.00 45.28 402 GLN A CA 1
ATOM 3157 C C . GLN A 1 402 ? -0.163 29.447 -16.622 1.00 45.28 402 GLN A C 1
ATOM 3159 O O . GLN A 1 402 ? -0.769 28.441 -16.250 1.00 45.28 402 GLN A O 1
ATOM 3164 N N . PRO A 1 403 ? 0.958 29.870 -16.004 1.00 41.84 403 PRO A N 1
ATOM 3165 C CA . PRO A 1 403 ? 1.476 29.216 -14.808 1.00 41.84 403 PRO A CA 1
ATOM 3166 C C . PRO A 1 403 ? 0.370 29.127 -13.756 1.00 41.84 403 PRO A C 1
ATOM 3168 O O . PRO A 1 403 ? -0.283 30.132 -13.470 1.00 41.84 403 PRO A O 1
ATOM 3171 N N . PHE A 1 404 ? 0.171 27.929 -13.195 1.00 44.72 404 PHE A N 1
ATOM 3172 C CA . PHE A 1 404 ? -0.675 27.726 -12.023 1.00 44.72 404 PHE A CA 1
ATOM 3173 C C . PHE A 1 404 ? -0.253 28.739 -10.955 1.00 44.72 404 PHE A C 1
ATOM 3175 O O . PHE A 1 404 ? 0.843 28.668 -10.396 1.00 44.72 404 PHE A O 1
ATOM 3182 N N . ALA A 1 405 ? -1.096 29.744 -10.740 1.00 37.72 405 ALA A N 1
ATOM 3183 C CA . ALA A 1 405 ? -0.884 30.740 -9.716 1.00 37.72 405 ALA A CA 1
ATOM 3184 C C . ALA A 1 405 ? -1.161 30.096 -8.353 1.00 37.72 405 ALA A C 1
ATOM 3186 O O . ALA A 1 405 ? -2.306 29.784 -8.042 1.00 37.72 405 ALA A O 1
ATOM 3187 N N . GLY A 1 406 ? -0.105 29.954 -7.551 1.00 37.66 406 GLY A N 1
ATOM 3188 C CA . GLY A 1 406 ? -0.180 29.795 -6.099 1.00 37.66 406 GLY A CA 1
ATOM 3189 C C . GLY A 1 406 ? -0.132 28.354 -5.592 1.00 37.66 406 GLY A C 1
ATOM 3190 O O . GLY A 1 406 ? -1.100 27.612 -5.727 1.00 37.66 406 GLY A O 1
ATOM 3191 N N . TYR A 1 407 ? 0.980 28.015 -4.935 1.00 37.41 407 TYR A N 1
ATOM 3192 C CA . TYR A 1 407 ? 0.974 27.113 -3.782 1.00 37.41 407 TYR A CA 1
ATOM 3193 C C . TYR A 1 407 ? 0.999 27.952 -2.509 1.00 37.41 407 TYR A C 1
ATOM 3195 O O . TYR A 1 407 ? 1.721 28.981 -2.518 1.00 37.41 407 TYR A O 1
#